Protein 2OUA (pdb70)

B-factor: mean 15.58, std 11.42, range [4.16, 89.14]

CATH classification: 2.40.10.10 (+1 more: 2.40.10.10)

Radius of gyration: 21.93 Å; Cα contacts (8 Å, |Δi|>4): 1309; chains: 2; bounding box: 46×46×61 Å

Solvent-accessible surface area: 14070 Å² total; per-residue (Å²): 28,76,0,15,0,0,51,40,2,66,18,44,44,102,6,0,0,0,2,6,0,29,13,88,90,54,60,44,0,0,0,0,0,4,64,8,9,32,87,27,2,80,2,40,12,67,93,0,105,0,2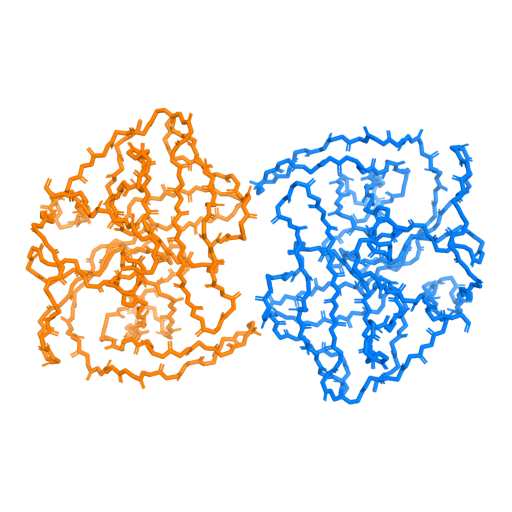6,1,68,102,22,60,14,8,25,54,0,4,0,0,0,71,9,72,48,84,23,74,21,24,41,52,0,11,70,75,106,58,34,50,116,14,64,4,68,17,23,77,78,9,96,91,49,27,148,2,20,0,0,0,27,57,27,5,21,80,70,17,51,1,68,24,53,128,53,92,18,94,36,94,56,6,63,0,87,61,0,0,78,0,49,1,9,17,51,123,7,0,20,0,0,0,0,2,14,65,58,44,0,2,0,0,2,4,18,49,71,54,51,22,100,112,33,27,36,1,29,0,12,23,1,41,64,4,21,108,82,30,98,18,57,26,112,99,30,76,0,15,0,0,50,37,1,61,18,54,44,99,7,0,0,0,3,6,0,33,17,90,91,54,68,42,0,0,0,0,0,4,62,10,10,31,84,28,3,56,0,38,11,76,100,1,98,2,25,1,54,121,24,55,14,10,32,69,0,5,0,0,0,62,11,76,48,85,25,74,19,23,41,52,0,12,82,76,162,79,36,43,102,11,64,3,68,17,25,77,76,11,98,103,49,28,125,1,14,0,0,0,26,55,30,6,44,86,59,18,53,1,75,25,48,134,49,85,15,99,39,101,47,9,50,0,94,75,0,0,82,0,50,3,10,19,53,122,9,0,21,0,0,0,0,4,12,67,56,43,1,2,0,0,3,4,18,45,73,52,52,27,92,124,36,24,24,1,28,0,13,25,2,53,68,5,20,118,82,49,102,17,56,26,106,96

Nearest PDB structures (foldseek):
  2oua-assembly2_B  TM=1.004E+00  e=1.166E-34  Nocardiopsis alba
  2pfe-assembly1_A  TM=9.740E-01  e=6.871E-24  Thermobifida fusca YX
  2ea3-assembly1_A  TM=9.661E-01  e=7.233E-24  Cellulomonas bogoriensis
  5mrs-assembly2_B  TM=9.521E-01  e=5.487E-20  Lysobacter sp. XL1
  1hpg-assembly1_A  TM=9.092E-01  e=6.010E-15  Streptomyces griseus

Sequence (376 aa):
ADIIGGLAYTMGGRCSVGFAATNASGQPGFVTAGHCGSVGTQVSIGNGRGVFERSVFPGNDAAFVRGTSNFTLTNLVSRYNSGGYATVSGSSTAPIGSQVCRSGSTTGWYCGTIQARNQTVSYPQGTVHSLTRTSVCAEPGDSGGSFISGTQAQGVTSGGSGNCRTGGTTFYQEVNPMLNSWNLRLRTADIIGGLAYTMGGRCSVGFAATNASGQPGFVTAGHCGSVGTQVSIGNGRGVFERSVFPGNDAAFVRGTSNFTLTNLVSRYNSGGYATVSGSSTAPIGSQVCRSGSTTGWYCGTIQARNQTVSYPQGTVHSLTRTSVCAEPGDSGGSFISGTQAQGVTSGGSGNCRTGGTTFYQEVNPMLNSWNLRLRT

Organism: NCBI:txid216392

InterPro domains:
  IPR001254 Serine proteases, trypsin domain [PF00089] (225-377)
  IPR001316 Peptidase S1A, streptogrisin [PIRSF001134] (20-383)
  IPR001316 Peptidase S1A, streptogrisin [PR00861] (225-239)
  IPR001316 Peptidase S1A, streptogrisin [PR00861] (284-304)
  IPR001316 Peptidase S1A, streptogrisin [PR00861] (305-322)
  IPR001316 Peptidase S1A, streptogrisin [PR00861] (324-347)
  IPR001316 Peptidase S1A, streptogrisin [PR00861] (348-362)
  IPR004236 Peptidase S1A, alpha-lytic prodomain [PF02983] (125-181)
  IPR009003 Peptidase S1, PA clan [SSF50494] (204-376)
  IPR035070 Streptogrisin prodomain [G3DSA:3.30.300.50] (42-123)
  IPR035070 Streptogrisin prodomain [G3DSA:3.30.300.50] (124-191)

Secondary structure (DSSP, 8-state):
-EEEET-EEESSSEEE--EEEE-TT--EEEEE-GGG--TT-EEEETTEEEEEEEEE-SBS-EEEEEEEES-EEEEEEE-GGG-SEEE--B-PPPPTT-EEEEEETTTEEEEEEEEEEEEEEEETTEEEEEEEEES----TT-TT-EEEETTEEEEEEEEEEEETTTEEEEEEEESHHHHHHTT-EE--/-EEEET-EEESSSEEE--EEEE-TT--EEEEE-GGG--TT-EEEETTEEEEEEEEE-SBS-EEEEEEEES-EEEEEEE-GGG-SEEE--B-PPPPTT-EEEEEETTTEEEEEEEEEEEEEEEETTEEEEEEEEES----TT-TT-EEEETTEEEEEEEEEEEETTTEEEEEEEEHHHHHHHTT-EE--

Foldseek 3Di:
DEQAFAAWKDQPFIETFAFWWAFPVRFTWGKFWQVRDDFQTWMGDPPWIWTWPDHDPDQATMTITTTPDDYHYAQWHFQPVVDDTAGAPEAPADDFQAKKWWHHHPPGIWIWTFHAFQDWDADPVGIHTGKTKTQFFDDGNRGRGWIGGRNHTFFYWDAWDDHPVVTTMTIGGGDVVVCVVRVMGTDD/DEQAFAAWKDQPFIETFAFWWAFPVRFTWGKFWQVRDDFQGWIGGPPWIWTWNDHDDDQATITIITTPDDYHYAQWHFQPPVDDTAGADEADADDFPAKKWWHHPPPGIDIWTFHAFQDWDADPVGIHTGKTKTQFFDDPNRGRGWIDGRNHTFFYWDAWDDHPVVTTMTIGGGDVVVCVVRVMGTHD

Structure (mmCIF, N/CA/C/O backbone):
data_2OUA
#
_entry.id   2OUA
#
_cell.length_a   61.605
_cell.length_b   61.605
_cell.length_c   184.479
_cell.angle_alpha   90.00
_cell.angle_beta   90.00
_cell.angle_gamma   120.00
#
_symmetry.space_group_name_H-M   'P 32 2 1'
#
loop_
_entity.id
_entity.type
_entity.pdbx_description
1 polymer 'Serine protease'
2 non-polymer 'SULFATE ION'
3 non-polymer '4-(2-AMINOETHYL)BENZENESULFONYL FLUORIDE'
4 non-polymer '1,4-DIETHYLENE DIOXIDE'
5 non-polymer GLYCEROL
6 water water
#
loop_
_atom_site.group_PDB
_atom_site.id
_atom_site.type_symbol
_atom_site.label_atom_id
_atom_site.label_alt_id
_atom_site.label_comp_id
_atom_site.label_asym_id
_atom_site.label_entity_id
_atom_site.label_seq_id
_atom_site.pdbx_PDB_ins_code
_atom_site.Cartn_x
_atom_site.Cartn_y
_atom_site.Cartn_z
_atom_site.occupancy
_atom_site.B_iso_or_equiv
_atom_site.auth_seq_id
_atom_site.auth_comp_id
_atom_site.auth_asym_id
_atom_site.auth_atom_id
_atom_site.pdbx_PDB_model_num
ATOM 1 N N . ALA A 1 1 A 78.591 61.641 -90.483 1.00 12.12 15 ALA A N 1
ATOM 2 C CA . ALA A 1 1 A 77.983 62.997 -90.328 1.00 14.20 15 ALA A CA 1
ATOM 3 C C . ALA A 1 1 A 77.191 63.049 -89.030 1.00 12.95 15 ALA A C 1
ATOM 4 O O . ALA A 1 1 A 76.414 62.142 -88.736 1.00 14.89 15 ALA A O 1
ATOM 6 N N . ASP A 1 2 B 77.392 64.103 -88.245 1.00 13.36 15 ASP A N 1
ATOM 7 C CA . ASP A 1 2 B 76.667 64.229 -86.987 1.00 13.47 15 ASP A CA 1
ATOM 8 C C . ASP A 1 2 B 75.234 64.670 -87.251 1.00 12.12 15 ASP A C 1
ATOM 9 O O . ASP A 1 2 B 75.000 65.707 -87.870 1.00 10.93 15 ASP A O 1
ATOM 14 N N . ILE A 1 3 ? 74.278 63.875 -86.783 1.00 11.30 16 ILE A N 1
ATOM 15 C CA . ILE A 1 3 ? 72.869 64.197 -86.966 1.00 9.50 16 ILE A CA 1
ATOM 16 C C . ILE A 1 3 ? 72.469 65.169 -85.861 1.00 9.79 16 ILE A C 1
ATOM 17 O O . ILE A 1 3 ? 72.279 64.783 -84.704 1.00 9.90 16 ILE A O 1
ATOM 22 N N . ILE A 1 4 ? 72.362 66.437 -86.244 1.00 9.24 17 ILE A N 1
ATOM 23 C CA . ILE A 1 4 ? 72.026 67.523 -85.333 1.00 8.59 17 ILE A CA 1
ATOM 24 C C . ILE A 1 4 ? 70.771 68.230 -85.825 1.00 8.88 17 ILE A C 1
ATOM 25 O O . ILE A 1 4 ? 70.635 68.498 -87.018 1.00 7.74 17 ILE A O 1
ATOM 30 N N . GLY A 1 5 ? 69.862 68.535 -84.904 1.00 9.03 18 GLY A N 1
ATOM 31 C CA . GLY A 1 5 ? 68.630 69.209 -85.283 1.00 8.88 18 GLY A CA 1
ATOM 32 C C . GLY A 1 5 ? 68.856 70.529 -85.995 1.00 8.67 18 GLY A C 1
ATOM 33 O O . GLY A 1 5 ? 69.729 71.307 -85.618 1.00 9.48 18 GLY A O 1
ATOM 34 N N . GLY A 1 6 ? 68.070 70.774 -87.040 1.00 9.38 19 GLY A N 1
ATOM 35 C CA . GLY A 1 6 ? 68.172 72.013 -87.785 1.00 7.63 19 GLY A CA 1
ATOM 36 C C . GLY A 1 6 ? 69.139 72.025 -88.956 1.00 8.60 19 GLY A C 1
ATOM 37 O O . GLY A 1 6 ? 69.091 72.938 -89.782 1.00 7.74 19 GLY A O 1
ATOM 38 N N . LEU A 1 7 ? 70.018 71.031 -89.038 1.00 9.03 33 LEU A N 1
ATOM 39 C CA . LEU A 1 7 ? 70.987 70.990 -90.126 1.00 10.11 33 LEU A CA 1
ATOM 40 C C . LEU A 1 7 ? 70.346 70.613 -91.453 1.00 10.12 33 LEU A C 1
ATOM 41 O O . LEU A 1 7 ? 69.364 69.874 -91.502 1.00 10.65 33 LEU A O 1
ATOM 46 N N . ALA A 1 8 ? 70.919 71.126 -92.532 1.00 9.76 34 ALA A N 1
ATOM 47 C CA . ALA A 1 8 ? 70.408 70.859 -93.864 1.00 9.31 34 ALA A CA 1
ATOM 48 C C . ALA A 1 8 ? 70.738 69.461 -94.362 1.00 9.88 34 ALA A C 1
ATOM 49 O O . ALA A 1 8 ? 71.761 68.878 -93.996 1.00 9.62 34 ALA A O 1
ATOM 51 N N . TYR A 1 9 ? 69.844 68.925 -95.186 1.00 8.18 35 TYR A N 1
ATOM 52 C CA . TYR A 1 9 ? 70.043 67.632 -95.825 1.00 9.93 35 TYR A CA 1
ATOM 53 C C . TYR A 1 9 ? 69.377 67.793 -97.183 1.00 9.23 35 TYR A C 1
ATOM 54 O O . TYR A 1 9 ? 68.480 68.621 -97.342 1.00 8.44 35 TYR A O 1
ATOM 63 N N . THR A 1 10 ? 69.828 67.037 -98.176 1.00 9.93 36 THR A N 1
ATOM 64 C CA . THR A 1 10 ? 69.263 67.174 -99.508 1.00 11.91 36 THR A CA 1
ATOM 65 C C . THR A 1 10 ? 68.667 65.882 -100.036 1.00 12.49 36 THR A C 1
ATOM 66 O O . THR A 1 10 ? 69.117 64.790 -99.694 1.00 11.37 36 THR A O 1
ATOM 70 N N . MET A 1 11 ? 67.652 66.028 -100.881 1.00 13.04 37 MET A N 1
ATOM 71 C CA . MET A 1 11 ? 66.955 64.894 -101.473 1.00 16.15 37 MET A CA 1
ATOM 72 C C . MET A 1 11 ? 66.260 65.353 -102.747 1.00 17.61 37 MET A C 1
ATOM 73 O O . MET A 1 11 ? 65.151 64.913 -103.051 1.00 19.98 37 MET A O 1
ATOM 78 N N . GLY A 1 12 ? 66.924 66.224 -103.498 1.00 18.04 38 GLY A N 1
ATOM 79 C CA . GLY A 1 12 ? 66.317 66.768 -104.698 1.00 19.78 38 GLY A CA 1
ATOM 80 C C . GLY A 1 12 ? 65.604 68.009 -104.193 1.00 20.45 38 GLY A C 1
ATOM 81 O O . GLY A 1 12 ? 64.431 68.258 -104.485 1.00 23.02 38 GLY A O 1
ATOM 82 N N . GLY A 1 13 ? 66.347 68.780 -103.407 1.00 17.96 39 GLY A N 1
ATOM 83 C CA . GLY A 1 13 ? 65.837 69.990 -102.793 1.00 15.90 39 GLY A CA 1
ATOM 84 C C . GLY A 1 13 ? 66.477 70.025 -101.419 1.00 15.19 39 GLY A C 1
ATOM 85 O O . GLY A 1 13 ? 67.360 69.212 -101.135 1.00 16.15 39 GLY A O 1
ATOM 86 N N . ARG A 1 14 ? 66.049 70.935 -100.555 1.00 13.62 41 ARG A N 1
ATOM 87 C CA . ARG A 1 14 ? 66.636 71.009 -99.226 1.00 12.09 41 ARG A CA 1
ATOM 88 C C . ARG A 1 14 ? 65.608 71.113 -98.108 1.00 11.18 41 ARG A C 1
ATOM 89 O O . ARG A 1 14 ? 64.582 71.781 -98.237 1.00 10.00 41 ARG A O 1
ATOM 97 N N . CYS A 1 15 ? 65.891 70.420 -97.011 1.00 10.93 42 CYS A N 1
ATOM 98 C CA . CYS A 1 15 ? 65.042 70.439 -95.827 1.00 10.40 42 CYS A CA 1
ATOM 99 C C . CYS A 1 15 ? 65.981 70.427 -94.628 1.00 10.13 42 CYS A C 1
ATOM 100 O O . CYS A 1 15 ? 67.201 70.425 -94.799 1.00 9.15 42 CYS A O 1
ATOM 103 N N . SER A 1 16 ? 65.420 70.424 -93.423 1.00 8.78 43 SER A N 1
ATOM 104 C CA . SER A 1 16 ? 66.230 70.436 -92.214 1.00 8.35 43 SER A CA 1
ATOM 105 C C . SER A 1 16 ? 65.931 69.264 -91.286 1.00 7.14 43 SER A C 1
ATOM 106 O O . SER A 1 16 ? 64.794 68.799 -91.199 1.00 6.80 43 SER A O 1
ATOM 109 N N . VAL A 1 17 ? 66.963 68.810 -90.583 1.00 6.23 44 VAL A N 1
ATOM 110 C CA . VAL A 1 17 ? 66.840 67.704 -89.638 1.00 7.04 44 VAL A CA 1
ATOM 111 C C . VAL A 1 17 ? 65.949 68.106 -88.470 1.00 6.66 44 VAL A C 1
ATOM 112 O O . VAL A 1 17 ? 66.047 69.222 -87.957 1.00 7.64 44 VAL A O 1
ATOM 116 N N . GLY A 1 18 A 65.072 67.195 -88.061 1.00 5.53 44 GLY A N 1
ATOM 117 C CA . GLY A 1 18 A 64.201 67.464 -86.934 1.00 5.99 44 GLY A CA 1
ATOM 118 C C . GLY A 1 18 A 64.933 67.076 -85.662 1.00 7.05 44 GLY A C 1
ATOM 119 O O . GLY A 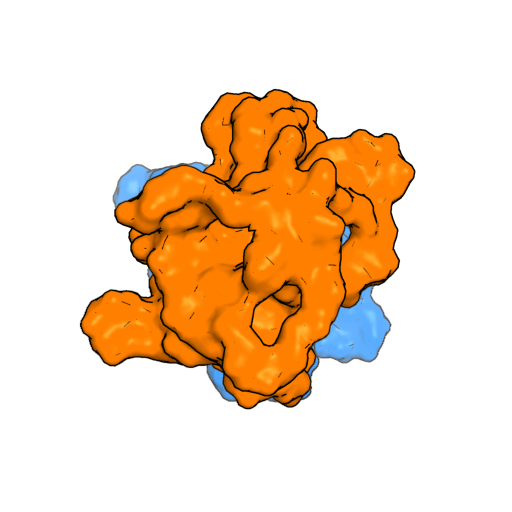1 18 A 65.489 67.926 -84.973 1.00 6.95 44 GLY A O 1
ATOM 120 N N . PHE A 1 19 ? 64.946 65.783 -85.356 1.00 5.79 45 PHE A N 1
ATOM 121 C CA . PHE A 1 19 ? 65.635 65.290 -84.168 1.00 6.98 45 PHE A CA 1
ATOM 122 C C . PHE A 1 19 ? 66.249 63.930 -84.433 1.00 7.27 45 PHE A C 1
ATOM 123 O O . PHE A 1 19 ? 65.635 63.078 -85.080 1.00 7.36 45 PHE A O 1
ATOM 131 N N . ALA A 1 20 ? 67.466 63.730 -83.939 1.00 7.25 46 ALA A N 1
ATOM 132 C CA . ALA A 1 20 ? 68.134 62.447 -84.097 1.00 8.50 46 ALA A CA 1
ATOM 133 C C . ALA A 1 20 ? 67.302 61.433 -83.318 1.00 7.81 46 ALA A C 1
ATOM 134 O O . ALA A 1 20 ? 66.832 61.722 -82.213 1.00 8.07 46 ALA A O 1
ATOM 136 N N . ALA A 1 21 ? 67.118 60.251 -83.896 1.00 7.30 47 ALA A N 1
ATOM 137 C CA . ALA A 1 21 ? 66.345 59.193 -83.253 1.00 9.45 47 ALA A CA 1
ATOM 138 C C . ALA A 1 21 ? 66.742 57.828 -83.815 1.00 10.13 47 ALA A C 1
ATOM 139 O O . ALA A 1 21 ? 67.352 57.739 -84.876 1.00 9.45 47 ALA A O 1
ATOM 141 N N . THR A 1 22 ? 66.394 56.768 -83.090 1.00 11.31 48 THR A N 1
ATOM 142 C CA . THR A 1 22 ? 66.692 55.411 -83.525 1.00 12.36 48 THR A CA 1
ATOM 143 C C . THR A 1 22 ? 65.364 54.680 -83.709 1.00 13.24 48 THR A C 1
ATOM 144 O O . THR A 1 22 ? 64.400 54.966 -82.999 1.00 13.79 48 THR A O 1
ATOM 148 N N . ASN A 1 23 A 65.293 53.757 -84.664 1.00 13.59 48 ASN A N 1
ATOM 149 C CA . ASN A 1 23 A 64.047 53.023 -84.868 1.00 14.63 48 ASN A CA 1
ATOM 150 C C . ASN A 1 23 A 64.019 51.767 -84.004 1.00 16.47 48 ASN A C 1
ATOM 151 O O . ASN A 1 23 A 64.949 51.516 -83.234 1.00 16.40 48 ASN A O 1
ATOM 156 N N . ALA A 1 24 B 62.951 50.986 -84.132 1.00 17.96 48 ALA A N 1
ATOM 157 C CA . ALA A 1 24 B 62.778 49.767 -83.348 1.00 20.19 48 ALA A CA 1
ATOM 158 C C . ALA A 1 24 B 63.931 48.771 -83.472 1.00 21.51 48 ALA A C 1
ATOM 159 O O . ALA A 1 24 B 64.172 47.985 -82.556 1.00 23.18 48 ALA A O 1
ATOM 161 N N . SER A 1 25 C 64.638 48.798 -84.597 1.00 21.19 48 SER A N 1
ATOM 162 C CA . SER A 1 25 C 65.764 47.891 -84.806 1.00 21.57 48 SER A CA 1
ATOM 163 C C . SER A 1 25 C 67.073 48.476 -84.282 1.00 20.82 48 SER A C 1
ATOM 164 O O . SER A 1 25 C 68.135 47.868 -84.423 1.00 20.42 48 SER A O 1
ATOM 167 N N . GLY A 1 26 D 66.993 49.660 -83.681 1.00 20.19 48 GLY A N 1
ATOM 168 C CA . GLY A 1 26 D 68.185 50.296 -83.147 1.00 18.97 48 GLY A CA 1
ATOM 169 C C . GLY A 1 26 D 69.012 50.987 -84.214 1.00 17.84 48 GLY A C 1
ATOM 170 O O . GLY A 1 26 D 70.182 51.308 -84.002 1.00 18.50 48 GLY A O 1
ATOM 171 N N . GLN A 1 27 ? 68.405 51.223 -85.370 1.00 16.01 49 GLN A N 1
ATOM 172 C CA . GLN A 1 27 ? 69.102 51.874 -86.470 1.00 14.25 49 GLN A CA 1
ATOM 173 C C . GLN A 1 27 ? 68.963 53.391 -86.339 1.00 12.56 49 GLN A C 1
ATOM 174 O O . GLN A 1 27 ? 67.876 53.903 -86.064 1.00 10.76 49 GLN A O 1
ATOM 180 N N . PRO A 1 28 ? 70.071 54.123 -86.534 1.00 11.74 50 PRO A N 1
ATOM 181 C CA . PRO A 1 28 ? 70.109 55.585 -86.437 1.00 11.16 50 PRO A CA 1
ATOM 182 C C . PRO A 1 28 ? 69.424 56.310 -87.586 1.00 10.12 50 PRO A C 1
ATOM 183 O O . PRO A 1 28 ? 69.422 55.842 -88.722 1.00 9.83 50 PRO A O 1
ATOM 187 N N . GLY A 1 29 ? 68.847 57.467 -87.275 1.00 8.83 51 GLY A N 1
ATOM 188 C CA . GLY A 1 29 ? 68.169 58.260 -88.283 1.00 7.45 51 GLY A CA 1
ATOM 189 C C . GLY A 1 29 ? 67.676 59.539 -87.645 1.00 7.93 51 GLY A C 1
ATOM 190 O O . GLY A 1 29 ? 68.235 59.991 -86.643 1.00 7.61 51 GLY A O 1
ATOM 191 N N . PHE A 1 30 ? 66.635 60.138 -88.213 1.00 6.71 52 PHE A N 1
ATOM 192 C CA . PHE A 1 30 ? 66.081 61.358 -87.636 1.00 6.54 52 PHE A CA 1
ATOM 193 C C . PHE A 1 30 ? 64.672 61.616 -88.134 1.00 7.20 52 PHE A C 1
ATOM 194 O O . PHE A 1 30 ? 64.320 61.230 -89.248 1.00 8.03 52 PHE A O 1
ATOM 202 N N . VAL A 1 31 ? 63.855 62.240 -87.290 1.00 8.26 53 VAL A N 1
ATOM 203 C CA . VAL A 1 31 ? 62.496 62.572 -87.687 1.00 6.78 53 VAL A CA 1
ATOM 204 C C . VAL A 1 31 ? 62.559 63.916 -88.392 1.00 7.52 53 VAL A C 1
ATOM 205 O O . VAL A 1 31 ? 63.436 64.734 -88.112 1.00 6.69 53 VAL A O 1
ATOM 209 N N . THR A 1 32 ? 61.635 64.130 -89.318 1.00 6.96 54 THR A N 1
ATOM 210 C CA . THR A 1 32 ? 61.586 65.361 -90.095 1.00 7.47 54 THR A CA 1
ATOM 211 C C . THR A 1 32 ? 60.175 65.466 -90.662 1.00 7.25 54 THR A C 1
ATOM 212 O O . THR A 1 32 ? 59.296 64.711 -90.260 1.00 7.14 54 THR A O 1
ATOM 216 N N . ALA A 1 33 ? 59.951 66.398 -91.585 1.00 7.41 55 ALA A N 1
ATOM 217 C CA . ALA A 1 33 ? 58.625 66.562 -92.180 1.00 8.15 55 ALA A CA 1
ATOM 218 C C . ALA A 1 33 ? 58.418 65.599 -93.342 1.00 8.19 55 ALA A C 1
ATOM 219 O O . ALA A 1 33 ? 59.329 65.362 -94.140 1.00 7.62 55 ALA A O 1
ATOM 221 N N . GLY A 1 34 ? 57.210 65.055 -93.445 1.00 6.99 56 GLY A N 1
ATOM 222 C CA . GLY A 1 34 ? 56.904 64.127 -94.518 1.00 6.55 56 GLY A CA 1
ATOM 223 C C . GLY A 1 34 ? 56.864 64.758 -95.901 1.00 7.65 56 GLY A C 1
ATOM 224 O O . GLY A 1 34 ? 57.057 64.068 -96.905 1.00 6.82 56 GLY A O 1
ATOM 225 N N . HIS A 1 35 ? 56.615 66.061 -95.985 1.00 6.35 57 HIS A N 1
ATOM 226 C CA . HIS A 1 35 ? 56.562 66.683 -97.303 1.00 8.76 57 HIS A CA 1
ATOM 227 C C . HIS A 1 35 ? 57.959 66.824 -97.899 1.00 8.49 57 HIS A C 1
ATOM 228 O O . HIS A 1 35 ? 58.112 67.162 -99.070 1.00 8.59 57 HIS A O 1
ATOM 235 N N . CYS A 1 36 ? 58.978 66.550 -97.089 1.00 7.92 58 CYS A N 1
ATOM 236 C CA . CYS A 1 36 ? 60.359 66.636 -97.553 1.00 8.66 58 CYS A CA 1
ATOM 237 C C . CYS A 1 36 ? 60.745 65.435 -98.413 1.00 9.34 58 CYS A C 1
ATOM 238 O O . CYS A 1 36 ? 61.717 65.487 -99.170 1.00 8.82 58 CYS A O 1
ATOM 241 N N . GLY A 1 37 ? 59.986 64.352 -98.301 1.00 8.27 59 GLY A N 1
ATOM 242 C CA . GLY A 1 37 ? 60.312 63.182 -99.093 1.00 7.57 59 GLY A CA 1
ATOM 243 C C . GLY A 1 37 ? 59.334 62.034 -98.978 1.00 8.58 59 GLY A C 1
ATOM 244 O O . GLY A 1 37 ? 58.808 61.749 -97.900 1.00 8.78 59 GLY A O 1
ATOM 245 N N . SER A 1 38 A 59.087 61.380 -100.109 1.00 7.25 59 SER A N 1
ATOM 246 C CA . SER A 1 38 A 58.191 60.233 -100.171 1.00 7.44 59 SER A CA 1
ATOM 247 C C . SER A 1 38 A 58.969 59.011 -99.695 1.00 8.18 59 SER A C 1
ATOM 248 O O . SER A 1 38 A 60.198 59.004 -99.720 1.00 5.75 59 SER A O 1
ATOM 251 N N . VAL A 1 39 B 58.260 57.976 -99.258 1.00 8.78 59 VAL A N 1
ATOM 252 C CA . VAL A 1 39 B 58.935 56.770 -98.797 1.00 8.91 59 VAL A CA 1
ATOM 253 C C . VAL A 1 39 B 59.880 56.293 -99.894 1.00 8.65 59 VAL A C 1
ATOM 254 O O . VAL A 1 39 B 59.509 56.255 -101.069 1.00 7.64 59 VAL A O 1
ATOM 258 N N . GLY A 1 40 ? 61.100 55.939 -99.496 1.00 7.55 60 GLY A N 1
ATOM 259 C CA . GLY A 1 40 ? 62.094 55.466 -100.444 1.00 7.59 60 GLY A CA 1
ATOM 260 C C . GLY A 1 40 ? 63.030 56.553 -100.942 1.00 8.41 60 GLY A C 1
ATOM 261 O O . GLY A 1 40 ? 64.041 56.268 -101.584 1.00 6.81 60 GLY A O 1
ATOM 262 N N . THR A 1 41 ? 62.704 57.807 -100.650 1.00 7.88 61 THR A N 1
ATOM 263 C CA . THR A 1 41 ? 63.537 58.914 -101.095 1.00 8.59 61 THR A CA 1
ATOM 264 C C . THR A 1 41 ? 64.886 58.933 -100.399 1.00 7.97 61 THR A C 1
ATOM 265 O O . THR A 1 41 ? 64.973 58.801 -99.176 1.00 6.95 61 THR A O 1
ATOM 269 N N . GLN A 1 42 ? 65.933 59.100 -101.200 1.00 8.64 62 GLN A N 1
ATOM 270 C CA . GLN A 1 42 ? 67.310 59.127 -100.720 1.00 10.06 62 GLN A CA 1
ATOM 271 C C . GLN A 1 42 ? 67.705 60.486 -100.161 1.00 11.27 62 GLN A C 1
ATOM 272 O O . GLN A 1 42 ? 67.337 61.533 -100.701 1.00 10.33 62 GLN A O 1
ATOM 278 N N . VAL A 1 43 ? 68.483 60.455 -99.086 1.00 10.96 64 VAL A N 1
ATOM 279 C CA . VAL A 1 43 ? 68.933 61.663 -98.413 1.00 11.39 64 VAL A CA 1
ATOM 280 C C . VAL A 1 43 ? 70.450 61.737 -98.295 1.00 11.62 64 VAL A C 1
ATOM 281 O O . VAL A 1 43 ? 71.120 60.718 -98.131 1.00 10.17 64 VAL A O 1
ATOM 285 N N . SER A 1 44 ? 70.973 62.955 -98.373 1.00 12.36 65 SER A N 1
ATOM 286 C CA . SER A 1 44 ? 72.401 63.210 -98.223 1.00 12.37 65 SER A CA 1
ATOM 287 C C . SER A 1 44 ? 72.595 64.331 -97.213 1.00 11.76 65 SER A C 1
ATOM 288 O O . SER A 1 44 ? 71.941 65.375 -97.293 1.00 11.51 65 SER A O 1
ATOM 291 N N . ILE A 1 45 ? 73.474 64.099 -96.245 1.00 11.54 66 ILE A N 1
ATOM 292 C CA . ILE A 1 45 ? 73.799 65.101 -95.239 1.00 12.36 66 ILE A CA 1
ATOM 293 C C . ILE A 1 45 ? 75.275 64.911 -94.915 1.00 12.31 66 ILE A C 1
ATOM 294 O O . ILE A 1 45 ? 75.665 63.941 -94.264 1.00 11.49 66 ILE A O 1
ATOM 299 N N . GLY A 1 46 ? 76.098 65.838 -95.391 1.00 12.69 67 GLY A N 1
ATOM 300 C CA . GLY A 1 46 ? 77.525 65.715 -95.172 1.00 14.14 67 GLY A CA 1
ATOM 301 C C . GLY A 1 46 ? 77.941 64.439 -95.877 1.00 15.42 67 GLY A C 1
ATOM 302 O O . GLY A 1 46 ? 77.514 64.188 -97.006 1.00 15.90 67 GLY A O 1
ATOM 303 N N . ASN A 1 47 ? 78.752 63.620 -95.220 1.00 15.28 83 ASN A N 1
ATOM 304 C CA . ASN A 1 47 ? 79.198 62.363 -95.808 1.00 15.95 83 ASN A CA 1
ATOM 305 C C . ASN A 1 47 ? 78.197 61.273 -95.437 1.00 15.66 83 ASN A C 1
ATOM 306 O O . ASN A 1 47 ? 78.447 60.084 -95.637 1.00 15.94 83 ASN A O 1
ATOM 311 N N . GLY A 1 48 ? 77.061 61.689 -94.887 1.00 14.21 84 GLY A N 1
ATOM 312 C CA . GLY A 1 48 ? 76.041 60.735 -94.488 1.00 13.89 84 GLY A CA 1
ATOM 313 C C . GLY A 1 48 ? 74.999 60.488 -95.561 1.00 12.84 84 GLY A C 1
ATOM 314 O O . GLY A 1 48 ? 74.714 61.364 -96.375 1.00 13.31 84 GLY A O 1
ATOM 315 N N . ARG A 1 49 ? 74.431 59.286 -95.561 1.00 13.02 85 ARG A N 1
ATOM 316 C CA . ARG A 1 49 ? 73.406 58.911 -96.530 1.00 13.19 85 ARG A CA 1
ATOM 317 C C . ARG A 1 49 ? 72.256 58.220 -95.807 1.00 11.87 85 ARG A C 1
ATOM 318 O O . ARG A 1 49 ? 72.470 57.446 -94.874 1.00 12.00 85 ARG A O 1
ATOM 326 N N . GLY A 1 50 ? 71.035 58.497 -96.243 1.00 10.83 86 GLY A N 1
ATOM 327 C CA . GLY A 1 50 ? 69.884 57.888 -95.608 1.00 10.16 86 GLY A CA 1
ATOM 328 C C . GLY A 1 50 ? 68.727 57.737 -96.565 1.00 8.51 86 GLY A C 1
ATOM 329 O O . GLY A 1 50 ? 68.828 58.104 -97.737 1.00 8.96 86 GLY A O 1
ATOM 330 N N . VAL A 1 51 ? 67.620 57.207 -96.060 1.00 9.49 87 VAL A N 1
ATOM 331 C CA . VAL A 1 51 ? 66.432 57.000 -96.874 1.00 9.44 87 VAL A CA 1
ATOM 332 C C . VAL A 1 51 ? 65.179 57.200 -96.035 1.00 8.20 87 VAL A C 1
ATOM 333 O O . VAL A 1 51 ? 65.152 56.847 -94.855 1.00 9.04 87 VAL A O 1
ATOM 337 N N . PHE A 1 52 ? 64.146 57.781 -96.637 1.00 7.24 88 PHE A N 1
ATOM 338 C CA . PHE A 1 52 ? 62.889 57.983 -95.928 1.00 8.29 88 PHE A CA 1
ATOM 339 C C . PHE A 1 52 ? 62.269 56.606 -95.704 1.00 9.71 88 PHE A C 1
ATOM 340 O O . PHE A 1 52 ? 61.799 55.963 -96.649 1.00 8.88 88 PHE A O 1
ATOM 348 N N . GLU A 1 53 A 62.293 56.152 -94.455 1.00 10.01 88 GLU A N 1
ATOM 349 C CA . GLU A 1 53 A 61.737 54.849 -94.090 1.00 11.04 88 GLU A CA 1
ATOM 350 C C . GLU A 1 53 A 60.237 54.964 -93.871 1.00 10.98 88 GLU A C 1
ATOM 351 O O . GLU A 1 53 A 59.471 54.074 -94.238 1.00 10.05 88 GLU A O 1
ATOM 357 N N . ARG A 1 54 ? 59.827 56.074 -93.268 1.00 10.23 89 ARG A N 1
ATOM 358 C CA . ARG A 1 54 ? 58.425 56.340 -92.998 1.00 10.83 89 ARG A CA 1
ATOM 359 C C . ARG A 1 54 ? 58.128 57.757 -93.470 1.00 9.73 89 ARG A C 1
ATOM 360 O O . ARG A 1 54 ? 58.977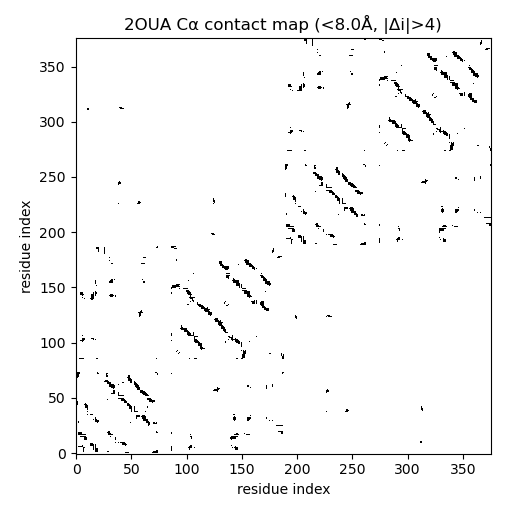 58.644 -93.350 1.00 8.68 89 ARG A O 1
ATOM 368 N N . SER A 1 55 ? 56.936 57.969 -94.017 1.00 6.98 90 SER A N 1
ATOM 369 C CA . SER A 1 55 ? 56.555 59.302 -94.467 1.00 6.92 90 SER A CA 1
ATOM 370 C C . SER A 1 55 ? 55.063 59.389 -94.699 1.00 7.84 90 SER A C 1
ATOM 371 O O . SER A 1 55 ? 54.484 58.538 -95.373 1.00 7.86 90 SER A O 1
ATOM 374 N N . VAL A 1 56 ? 54.448 60.415 -94.122 1.00 6.05 91 VAL A N 1
ATOM 375 C CA . VAL A 1 56 ? 53.017 60.647 -94.277 1.00 7.94 91 VAL A CA 1
ATOM 376 C C . VAL A 1 56 ? 52.775 62.138 -94.474 1.00 7.44 91 VAL A C 1
ATOM 377 O O . VAL A 1 56 ? 53.057 62.950 -93.587 1.00 8.42 91 VAL A O 1
ATOM 381 N N . PHE A 1 57 ? 52.268 62.480 -95.651 1.00 8.93 94 PHE A N 1
ATOM 382 C CA . PHE A 1 57 ? 51.950 63.855 -96.026 1.00 8.33 94 PHE A CA 1
ATOM 383 C C . PHE A 1 57 ? 51.164 63.785 -97.333 1.00 9.30 94 PHE A C 1
ATOM 384 O O . PHE A 1 57 ? 51.582 63.098 -98.267 1.00 8.98 94 PHE A O 1
ATOM 392 N N . PRO A 1 58 ? 50.016 64.482 -97.425 1.00 10.00 95 PRO A N 1
ATOM 393 C CA . PRO A 1 58 ? 49.348 65.343 -96.439 1.00 11.00 95 PRO A CA 1
ATOM 394 C C . PRO A 1 58 ? 48.722 64.532 -95.305 1.00 9.44 95 PRO A C 1
ATOM 395 O O . PRO A 1 58 ? 49.154 63.416 -95.024 1.00 10.42 95 PRO A O 1
ATOM 399 N N . GLY A 1 59 ? 47.682 65.083 -94.683 1.00 9.80 100 GLY A N 1
ATOM 400 C CA . GLY A 1 59 ? 47.025 64.402 -93.573 1.00 9.68 100 GLY A CA 1
ATOM 401 C C . GLY A 1 59 ? 47.838 64.744 -92.346 1.00 9.30 100 GLY A C 1
ATOM 402 O O . GLY A 1 59 ? 47.397 65.480 -91.466 1.00 8.61 100 GLY A O 1
ATOM 403 N N . ASN A 1 60 ? 49.041 64.179 -92.293 1.00 9.42 101 ASN A N 1
ATOM 404 C CA . ASN A 1 60 ? 49.990 64.466 -91.230 1.00 9.09 101 ASN A CA 1
ATOM 405 C C . ASN A 1 60 ? 51.135 65.073 -92.032 1.00 8.81 101 ASN A C 1
ATOM 406 O O . ASN A 1 60 ? 50.992 65.306 -93.234 1.00 9.83 101 ASN A O 1
ATOM 411 N N . ASP A 1 61 ? 52.251 65.368 -91.383 1.00 7.83 102 ASP A N 1
ATOM 412 C CA . ASP A 1 61 ? 53.415 65.882 -92.100 1.00 8.73 102 ASP A CA 1
ATOM 413 C C . ASP A 1 61 ? 54.579 65.385 -91.273 1.00 7.95 102 ASP A C 1
ATOM 414 O O . ASP A 1 61 ? 55.272 66.154 -90.611 1.00 6.61 102 ASP A O 1
ATOM 419 N N . ALA A 1 62 ? 54.772 64.071 -91.316 1.00 9.02 103 ALA A N 1
ATOM 420 C CA . ALA A 1 62 ? 55.797 63.418 -90.520 1.00 7.44 103 ALA A CA 1
ATOM 421 C C . ALA A 1 62 ? 56.619 62.411 -91.304 1.00 7.51 103 ALA A C 1
ATOM 422 O O . ALA A 1 62 ? 56.149 61.811 -92.271 1.00 5.48 103 ALA A O 1
ATOM 424 N N . ALA A 1 63 ? 57.857 62.215 -90.873 1.00 6.77 104 ALA A N 1
ATOM 425 C CA . ALA A 1 63 ? 58.718 61.270 -91.554 1.00 6.90 104 ALA A CA 1
ATOM 426 C C . ALA A 1 63 ? 59.908 60.870 -90.697 1.00 7.28 104 ALA A C 1
ATOM 427 O O . ALA A 1 63 ? 60.291 61.581 -89.762 1.00 6.41 104 ALA A O 1
ATOM 429 N N . PHE A 1 64 ? 60.468 59.709 -91.012 1.00 5.99 105 PHE A N 1
ATOM 430 C CA . PHE A 1 64 ? 61.650 59.218 -90.317 1.00 7.98 105 PHE A CA 1
ATOM 431 C C . PHE A 1 64 ? 62.627 58.786 -91.391 1.00 8.99 105 PHE A C 1
ATOM 432 O O . PHE A 1 64 ? 62.298 57.962 -92.250 1.00 8.69 105 PHE A O 1
ATOM 440 N N . VAL A 1 65 ? 63.817 59.368 -91.353 1.00 8.65 106 VAL A N 1
ATOM 441 C CA . VAL A 1 65 ? 64.863 59.034 -92.304 1.00 8.78 106 VAL A CA 1
ATOM 442 C C . VAL A 1 65 ? 65.829 58.102 -91.588 1.00 10.61 106 VAL A C 1
ATOM 443 O O . VAL A 1 65 ? 66.344 58.439 -90.524 1.00 9.78 106 VAL A O 1
ATOM 447 N N . ARG A 1 66 ? 66.057 56.928 -92.169 1.00 11.15 107 ARG A N 1
ATOM 448 C CA . ARG A 1 66 ? 66.970 55.944 -91.594 1.00 13.04 107 ARG A CA 1
ATOM 449 C C . ARG A 1 66 ? 68.337 56.080 -92.258 1.00 11.29 107 ARG A C 1
ATOM 450 O O . ARG A 1 66 ? 68.439 56.116 -93.484 1.00 10.32 107 ARG A O 1
ATOM 458 N N . GLY A 1 67 ? 69.381 56.169 -91.445 1.00 11.28 108 GLY A N 1
ATOM 459 C CA . GLY A 1 67 ? 70.717 56.297 -91.997 1.00 11.79 108 GLY A CA 1
ATOM 460 C C . GLY A 1 67 ? 71.191 54.982 -92.583 1.00 13.21 108 GLY A C 1
ATOM 461 O O . GLY A 1 67 ? 70.989 53.927 -91.985 1.00 13.65 108 GLY A O 1
ATOM 462 N N . THR A 1 68 ? 71.805 55.038 -93.758 1.00 12.74 109 THR A N 1
ATOM 463 C CA . THR A 1 68 ? 72.322 53.837 -94.399 1.00 14.60 109 THR A CA 1
ATOM 464 C C . THR A 1 68 ? 73.847 53.861 -94.331 1.00 16.58 109 THR A C 1
ATOM 465 O O . THR A 1 68 ? 74.504 52.822 -94.432 1.00 16.68 109 THR A O 1
ATOM 469 N N . SER A 1 69 ? 74.409 55.056 -94.157 1.00 16.42 110 SER A N 1
ATOM 470 C CA . SER A 1 69 ? 75.854 55.189 -94.039 1.00 17.79 110 SER A CA 1
ATOM 471 C C . SER A 1 69 ? 76.278 56.503 -93.388 1.00 16.88 110 SER A C 1
ATOM 472 O O . SER A 1 69 ? 75.740 57.571 -93.689 1.00 15.03 110 SER A O 1
ATOM 475 N N . ASN A 1 70 ? 77.241 56.395 -92.479 1.00 15.59 111 ASN A N 1
ATOM 476 C CA . ASN A 1 70 ? 77.801 57.537 -91.769 1.00 14.99 111 ASN A CA 1
ATOM 477 C C . ASN A 1 70 ? 76.831 58.452 -91.029 1.00 14.24 111 ASN A C 1
ATOM 478 O O . ASN A 1 70 ? 76.865 59.671 -91.191 1.00 14.19 111 ASN A O 1
ATOM 483 N N . PHE A 1 71 ? 75.968 57.861 -90.212 1.00 13.79 112 PHE A N 1
ATOM 484 C CA . PHE A 1 71 ? 75.033 58.637 -89.409 1.00 13.17 112 PHE A CA 1
ATOM 485 C C .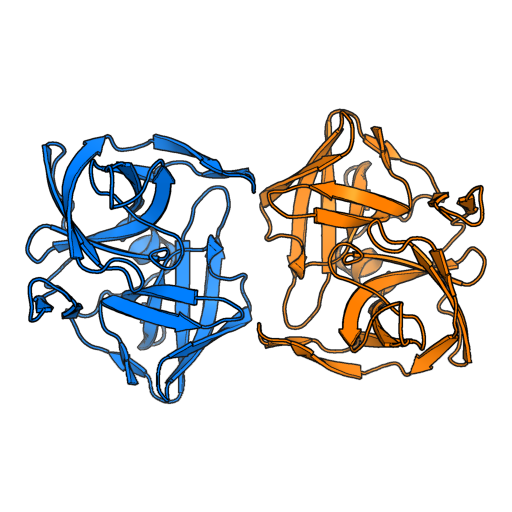 PHE A 1 71 ? 75.486 58.533 -87.956 1.00 14.06 112 PHE A C 1
ATOM 486 O O . PHE A 1 71 ? 75.473 57.448 -87.379 1.00 14.32 112 PHE A O 1
ATOM 494 N N . THR A 1 72 ? 75.910 59.653 -87.380 1.00 13.25 113 THR A N 1
ATOM 495 C CA . THR A 1 72 ? 76.331 59.675 -85.981 1.00 13.10 113 THR A CA 1
ATOM 496 C C . THR A 1 72 ? 75.315 60.536 -85.242 1.00 11.46 113 THR A C 1
ATOM 497 O O . THR A 1 72 ? 75.231 61.734 -85.480 1.00 11.60 113 THR A O 1
ATOM 501 N N . LEU A 1 73 ? 74.546 59.922 -84.349 1.00 11.55 114 LEU A N 1
ATOM 502 C CA . LEU A 1 73 ? 73.516 60.657 -83.625 1.00 11.22 114 LEU A CA 1
ATOM 503 C C . LEU A 1 73 ? 74.042 61.532 -82.498 1.00 11.79 114 LEU A C 1
ATOM 504 O O . LEU A 1 73 ? 75.086 61.251 -81.904 1.00 10.83 114 LEU A O 1
ATOM 509 N N . THR A 1 74 ? 73.306 62.603 -82.223 1.00 9.45 119 THR A N 1
ATOM 510 C CA . THR A 1 74 ? 73.636 63.532 -81.149 1.00 10.56 119 THR A CA 1
ATOM 511 C C . THR A 1 74 ? 72.311 63.921 -80.515 1.00 10.59 119 THR A C 1
ATOM 512 O O . THR A 1 74 ? 71.248 63.624 -81.068 1.00 10.02 119 THR A O 1
ATOM 516 N N . ASN A 1 75 ? 72.362 64.572 -79.358 1.00 8.14 120 ASN A N 1
ATOM 517 C CA . ASN A 1 75 ? 71.139 65.024 -78.708 1.00 9.41 120 ASN A CA 1
ATOM 518 C C . ASN A 1 75 ? 71.168 66.547 -78.788 1.00 9.45 120 ASN A C 1
ATOM 519 O O . ASN A 1 75 ? 70.736 67.245 -77.873 1.00 10.32 120 ASN A O 1
ATOM 524 N N . LEU A 1 76 A 71.676 67.049 -79.908 1.00 9.48 120 LEU A N 1
ATOM 525 C CA . LEU A 1 76 A 71.804 68.483 -80.122 1.00 9.44 120 LEU A CA 1
ATOM 526 C C . LEU A 1 76 A 70.914 69.074 -81.213 1.00 10.07 120 LEU A C 1
ATOM 527 O O . LEU A 1 76 A 70.472 68.381 -82.128 1.00 11.30 120 LEU A O 1
ATOM 532 N N . VAL A 1 77 B 70.687 70.379 -81.096 1.00 7.81 120 VAL A N 1
ATOM 533 C CA . VAL A 1 77 B 69.918 71.167 -82.051 1.00 7.64 120 VAL A CA 1
ATOM 534 C C . VAL A 1 77 B 70.715 72.457 -82.227 1.00 7.68 120 VAL A C 1
ATOM 535 O O . VAL A 1 77 B 71.013 73.139 -81.246 1.00 6.87 120 VAL A O 1
ATOM 539 N N . SER A 1 78 C 71.069 72.788 -83.467 1.00 7.06 120 SER A N 1
ATOM 540 C CA . SER A 1 78 C 71.840 74.001 -83.731 1.00 7.18 120 SER A CA 1
ATOM 541 C C . SER A 1 78 C 71.047 75.277 -83.493 1.00 7.93 120 SER A C 1
ATOM 542 O O . SER A 1 78 C 69.876 75.364 -83.862 1.00 7.85 120 SER A O 1
ATOM 545 N N . ARG A 1 79 D 71.694 76.268 -82.881 1.00 7.10 120 ARG A N 1
ATOM 546 C CA . ARG A 1 79 D 71.053 77.553 -82.621 1.00 8.32 120 ARG A CA 1
ATOM 547 C C . ARG A 1 79 D 71.580 78.605 -83.595 1.00 8.63 120 ARG A C 1
ATOM 548 O O . ARG A 1 79 D 71.337 79.801 -83.437 1.00 8.92 120 ARG A O 1
ATOM 556 N N . TYR A 1 80 E 72.304 78.137 -84.606 1.00 10.22 120 TYR A N 1
ATOM 557 C CA . TYR A 1 80 E 72.852 78.999 -85.651 1.00 11.60 120 TYR A CA 1
ATOM 558 C C . TYR A 1 80 E 73.292 80.396 -85.186 1.00 12.27 120 TYR A C 1
ATOM 559 O O . TYR A 1 80 E 74.243 80.530 -84.414 1.00 10.87 120 TYR A O 1
ATOM 568 N N . ASN A 1 81 F 72.594 81.421 -85.671 1.00 12.79 120 ASN A N 1
ATOM 569 C CA . ASN A 1 81 F 72.875 82.825 -85.352 1.00 14.19 120 ASN A CA 1
ATOM 570 C C . ASN A 1 81 F 73.007 83.136 -83.864 1.00 14.76 120 ASN A C 1
ATOM 571 O O . ASN A 1 81 F 73.752 84.037 -83.474 1.00 15.93 120 ASN A O 1
ATOM 576 N N . SER A 1 82 G 72.279 82.410 -83.025 1.00 12.89 120 SER A N 1
ATOM 577 C CA . SER A 1 82 G 72.360 82.650 -81.591 1.00 13.40 120 SER A CA 1
ATOM 578 C C . SER A 1 82 G 73.538 81.905 -80.976 1.00 13.07 120 SER A C 1
ATOM 579 O O . SER A 1 82 G 73.836 82.062 -79.791 1.00 14.90 120 SER A O 1
ATOM 582 N N . GLY A 1 83 H 74.199 81.095 -81.802 1.00 12.56 120 GLY A N 1
ATOM 583 C CA . GLY A 1 83 H 75.361 80.342 -81.367 1.00 10.68 120 GLY A CA 1
ATOM 584 C C . GLY A 1 83 H 75.139 79.082 -80.551 1.00 9.75 120 GLY A C 1
ATOM 585 O O . GLY A 1 83 H 74.151 78.941 -79.826 1.00 10.17 120 GLY A O 1
ATOM 586 N N . GLY A 1 84 I 76.079 78.155 -80.688 1.00 7.92 120 GLY A N 1
ATOM 587 C CA . GLY A 1 84 I 76.023 76.919 -79.935 1.00 8.20 120 GLY A CA 1
ATOM 588 C C . GLY A 1 84 I 74.879 75.994 -80.260 1.00 8.14 120 GLY A C 1
ATOM 589 O O . GLY A 1 84 I 74.354 76.002 -81.375 1.00 9.05 120 GLY A O 1
ATOM 590 N N . TYR A 1 85 J 74.492 75.192 -79.271 1.00 8.02 120 TYR A N 1
ATOM 591 C CA . TYR A 1 85 J 73.421 74.224 -79.444 1.00 8.13 120 TYR A CA 1
ATOM 592 C C . TYR A 1 85 J 72.492 74.109 -78.253 1.00 9.33 120 TYR A C 1
ATOM 593 O O . TYR A 1 85 J 72.847 74.461 -77.133 1.00 9.39 120 TYR A O 1
ATOM 602 N N . ALA A 1 86 K 71.291 73.602 -78.513 1.00 8.51 120 ALA A N 1
ATOM 603 C CA . ALA A 1 86 K 70.331 73.344 -77.458 1.00 7.97 120 ALA A CA 1
ATOM 604 C C . ALA A 1 86 K 70.491 71.840 -77.284 1.00 8.69 120 ALA A C 1
ATOM 605 O O . ALA A 1 86 K 70.860 71.144 -78.231 1.00 8.66 120 ALA A O 1
ATOM 607 N N . THR A 1 87 L 70.244 71.337 -76.086 1.00 9.25 120 THR A N 1
ATOM 608 C CA . THR A 1 87 L 70.370 69.906 -75.845 1.00 11.68 120 THR A CA 1
ATOM 609 C C . THR A 1 87 L 68.986 69.287 -75.698 1.00 11.28 120 THR A C 1
ATOM 610 O O . THR A 1 87 L 68.069 69.918 -75.177 1.00 11.98 120 THR A O 1
ATOM 614 N N . VAL A 1 88 ? 68.841 68.054 -76.172 1.00 11.70 121 VAL A N 1
ATOM 615 C CA . VAL A 1 88 ? 67.573 67.340 -76.092 1.00 11.70 121 VAL A CA 1
ATOM 616 C C . VAL A 1 88 ? 67.649 66.322 -74.965 1.00 11.92 121 VAL A C 1
ATOM 617 O O . VAL A 1 88 ? 68.485 65.415 -74.996 1.00 9.79 121 VAL A O 1
ATOM 621 N N . SER A 1 89 ? 66.787 66.473 -73.964 1.00 11.79 122 SER A N 1
ATOM 622 C CA . SER A 1 89 ? 66.779 65.547 -72.835 1.00 13.60 122 SER A CA 1
ATOM 623 C C . SER A 1 89 ? 65.482 64.743 -72.798 1.00 12.70 122 SER A C 1
ATOM 624 O O . SER A 1 89 ? 65.336 63.812 -72.008 1.00 12.40 122 SER A O 1
ATOM 627 N N . GLY A 1 90 ? 64.541 65.106 -73.662 1.00 10.79 123 GLY A N 1
ATOM 628 C CA . GLY A 1 90 ? 63.274 64.398 -73.708 1.00 10.42 123 GLY A CA 1
ATOM 629 C C . GLY A 1 90 ? 62.293 65.103 -74.619 1.00 9.76 123 GLY A C 1
ATOM 630 O O . GLY A 1 90 ? 62.680 65.996 -75.371 1.00 8.03 123 GLY A O 1
ATOM 631 N N . SER A 1 91 ? 61.026 64.706 -74.555 1.00 8.86 124 SER A N 1
ATOM 632 C CA . SER A 1 91 ? 60.003 65.324 -75.384 1.00 8.27 124 SER A CA 1
ATOM 633 C C . SER A 1 91 ? 58.720 65.617 -74.615 1.00 8.73 124 SER A C 1
ATOM 634 O O . SER A 1 91 ? 57.623 65.428 -75.137 1.00 9.05 124 SER A O 1
ATOM 637 N N . SER A 1 92 ? 58.852 66.067 -73.370 1.00 9.07 125 SER A N 1
ATOM 638 C CA . SER A 1 92 ? 57.674 66.404 -72.581 1.00 10.11 125 SER A CA 1
ATOM 639 C C . SER A 1 92 ? 57.011 67.586 -73.278 1.00 10.26 125 SER A C 1
ATOM 640 O O . SER A 1 92 ? 57.673 68.570 -73.617 1.00 7.95 125 SER A O 1
ATOM 643 N N . THR A 1 93 ? 55.705 67.479 -73.488 1.00 11.20 129 THR A N 1
ATOM 644 C CA . THR A 1 93 ? 54.945 68.519 -74.168 1.00 11.82 129 THR A CA 1
ATOM 645 C C . THR A 1 93 ? 54.897 69.828 -73.390 1.00 11.18 129 THR A C 1
ATOM 646 O O . THR A 1 93 ? 54.581 69.847 -72.200 1.00 11.52 129 THR A O 1
ATOM 650 N N . ALA A 1 94 ? 55.211 70.921 -74.074 1.00 10.92 130 ALA A N 1
ATOM 651 C CA . ALA A 1 94 ? 55.187 72.240 -73.462 1.00 11.62 130 ALA A CA 1
ATOM 652 C C . ALA A 1 94 ? 53.759 72.780 -73.514 1.00 10.80 130 ALA A C 1
ATOM 653 O O . ALA A 1 94 ? 53.020 72.531 -74.472 1.00 10.01 130 ALA A O 1
ATOM 655 N N . PRO A 1 95 ? 53.348 73.527 -72.480 1.00 10.68 131 PRO A N 1
ATOM 656 C CA . PRO A 1 95 ? 51.992 74.081 -72.445 1.00 10.67 131 PRO A CA 1
ATOM 657 C C . PRO A 1 95 ? 51.766 75.213 -73.438 1.00 10.69 131 PRO A C 1
ATOM 658 O O . PRO A 1 95 ? 52.711 75.872 -73.879 1.00 9.88 131 PRO A O 1
ATOM 662 N N . ILE A 1 96 ? 50.504 75.430 -73.791 1.00 9.88 132 ILE A N 1
ATOM 663 C CA . ILE A 1 96 ? 50.153 76.524 -74.681 1.00 9.49 132 ILE A CA 1
ATOM 664 C C . ILE A 1 96 ? 50.663 77.760 -73.944 1.00 8.47 132 ILE A C 1
ATOM 665 O O . ILE A 1 96 ? 50.553 77.833 -72.722 1.00 6.83 132 ILE A O 1
ATOM 670 N N . GLY A 1 97 ? 51.229 78.714 -74.673 1.00 6.79 133 GLY A N 1
ATOM 671 C CA . GLY A 1 97 ? 51.743 79.908 -74.030 1.00 8.16 133 GLY A CA 1
ATOM 672 C C . GLY A 1 97 ? 53.234 79.816 -73.760 1.00 8.53 133 GLY A C 1
ATOM 673 O O . GLY A 1 97 ? 53.893 80.823 -73.515 1.00 9.11 133 GLY A O 1
ATOM 674 N N . SER A 1 98 ? 53.768 78.602 -73.805 1.00 8.85 134 SER A N 1
ATOM 675 C CA . SER A 1 98 ? 55.190 78.387 -73.572 1.00 9.10 134 SER A CA 1
ATOM 676 C C . SER A 1 98 ? 56.038 78.949 -74.708 1.00 9.59 134 SER A C 1
ATOM 677 O O . SER A 1 98 ? 55.585 79.046 -75.848 1.00 8.19 134 SER A O 1
ATOM 680 N N . GLN A 1 99 ? 57.271 79.334 -74.398 1.00 8.54 135 GLN A N 1
ATOM 681 C CA . GLN A 1 99 ? 58.150 79.827 -75.442 1.00 10.33 135 GLN A CA 1
ATOM 682 C C . GLN A 1 99 ? 58.613 78.577 -76.195 1.00 9.35 135 GLN A C 1
ATOM 683 O O . GLN A 1 99 ? 58.631 77.479 -75.635 1.00 7.20 135 GLN A O 1
ATOM 689 N N . VAL A 1 100 ? 58.963 78.741 -77.462 1.00 7.47 136 VAL A N 1
ATOM 690 C CA . VAL A 1 100 ? 59.439 77.624 -78.263 1.00 7.52 136 VAL A CA 1
ATOM 691 C C . VAL A 1 100 ? 60.357 78.215 -79.325 1.00 8.25 136 VAL A C 1
ATOM 692 O O . VAL A 1 100 ? 60.176 79.364 -79.733 1.00 8.71 136 VAL A O 1
ATOM 696 N N . CYS A 1 101 ? 61.360 77.456 -79.745 1.00 7.65 137 CYS A N 1
ATOM 697 C CA . CYS A 1 101 ? 62.279 77.948 -80.765 1.00 7.70 137 CYS A CA 1
ATOM 698 C C . CYS A 1 101 ? 62.378 76.949 -81.900 1.00 7.56 137 CYS A C 1
ATOM 699 O O . CYS A 1 101 ? 62.222 75.742 -81.697 1.00 8.51 137 CYS A O 1
ATOM 702 N N . ARG A 1 102 ? 62.653 77.466 -83.093 1.00 7.28 138 ARG A N 1
ATOM 703 C CA . ARG A 1 102 ? 62.771 76.644 -84.287 1.00 7.29 138 ARG A CA 1
ATOM 704 C C . ARG A 1 102 ? 64.173 76.741 -84.873 1.00 8.07 138 ARG A C 1
ATOM 705 O O . ARG A 1 102 ? 64.787 77.812 -84.872 1.00 7.22 138 ARG A O 1
ATOM 713 N N . SER A 1 103 ? 64.681 75.616 -85.366 1.00 6.96 139 SER A N 1
ATOM 714 C CA . SER A 1 103 ? 65.999 75.589 -85.984 1.00 7.45 139 SER A CA 1
ATOM 715 C C . SER A 1 103 ? 65.816 75.126 -87.425 1.00 7.85 139 SER A C 1
ATOM 716 O O . SER A 1 103 ? 65.265 74.056 -87.666 1.00 8.23 139 SER A O 1
ATOM 719 N N . GLY A 1 104 ? 66.267 75.940 -88.379 1.00 8.65 140 GLY A N 1
ATOM 720 C CA . GLY A 1 104 ? 66.132 75.587 -89.787 1.00 8.39 140 GLY A CA 1
ATOM 721 C C . GLY A 1 104 ? 67.381 75.958 -90.565 1.00 10.50 140 GLY A C 1
ATOM 722 O O . GLY A 1 104 ? 68.073 76.909 -90.199 1.00 11.34 140 GLY A O 1
ATOM 723 N N . SER A 1 105 ? 67.665 75.236 -91.647 1.00 10.31 141 SER A N 1
ATOM 724 C CA . SER A 1 105 ? 68.870 75.499 -92.433 1.00 11.26 141 SER A CA 1
ATOM 725 C C . SER A 1 105 ? 68.859 76.752 -93.315 1.00 12.54 141 SER A C 1
ATOM 726 O O . SER A 1 105 ? 69.907 77.162 -93.824 1.00 12.61 141 SER A O 1
ATOM 729 N N . THR A 1 106 ? 67.694 77.366 -93.504 1.00 11.14 142 THR A N 1
ATOM 730 C CA . THR A 1 106 ? 67.632 78.575 -94.323 1.00 11.80 142 THR A CA 1
ATOM 731 C C . THR A 1 106 ? 67.751 79.853 -93.491 1.00 12.66 142 THR A C 1
ATOM 732 O O . THR A 1 106 ? 68.618 80.690 -93.747 1.00 12.83 142 THR A O 1
ATOM 736 N N . THR A 1 107 ? 66.887 79.990 -92.490 1.00 11.11 143 THR A N 1
ATOM 737 C CA . THR A 1 107 ? 66.859 81.186 -91.651 1.00 10.51 143 THR A CA 1
ATOM 738 C C . THR A 1 107 ? 67.601 81.068 -90.328 1.00 11.32 143 THR A C 1
ATOM 739 O O . THR A 1 107 ? 67.984 82.077 -89.734 1.00 12.41 143 THR A O 1
ATOM 743 N N . GLY A 1 108 ? 67.790 79.845 -89.855 1.00 9.68 156 GLY A N 1
ATOM 744 C CA . GLY A 1 108 ? 68.491 79.668 -88.601 1.00 10.57 156 GLY A CA 1
ATOM 745 C C . GLY A 1 108 ? 67.602 79.400 -87.400 1.00 10.32 156 GLY A C 1
ATOM 746 O O . GLY A 1 108 ? 66.650 78.619 -87.470 1.00 11.10 156 GLY A O 1
ATOM 747 N N . TRP A 1 109 ? 67.912 80.081 -86.302 1.00 9.34 157 TRP A N 1
ATOM 748 C CA . TRP A 1 109 ? 67.216 79.915 -85.029 1.00 8.62 157 TRP A CA 1
ATOM 749 C C . TRP A 1 109 ? 66.315 81.091 -84.655 1.00 9.50 157 TRP A C 1
ATOM 750 O O . TRP A 1 109 ? 66.791 82.202 -84.427 1.00 9.04 157 TRP A O 1
ATOM 761 N N . TYR A 1 110 ? 65.009 80.839 -84.608 1.00 9.61 158 TYR A N 1
ATOM 762 C CA . TYR A 1 110 ? 64.032 81.863 -84.247 1.00 10.81 158 TYR A CA 1
ATOM 763 C C . TYR A 1 110 ? 63.114 81.337 -83.152 1.00 11.48 158 TYR A C 1
ATOM 764 O O . TYR A 1 110 ? 62.809 80.148 -83.106 1.00 10.83 158 TYR A O 1
ATOM 773 N N . CYS A 1 111 ? 62.669 82.226 -82.270 1.00 11.06 159 CYS A N 1
ATOM 774 C CA . CYS A 1 111 ? 61.805 81.803 -81.179 1.00 12.57 159 CYS A CA 1
ATOM 775 C C . CYS A 1 111 ? 60.480 82.546 -81.136 1.00 13.18 159 CYS A C 1
ATOM 776 O O . CYS A 1 111 ? 60.338 83.648 -81.667 1.00 13.74 159 CYS A O 1
ATOM 779 N N . GLY A 1 112 ? 59.504 81.918 -80.493 1.00 11.67 160 GLY A N 1
ATOM 780 C CA . GLY A 1 112 ? 58.195 82.517 -80.381 1.00 10.83 160 GLY A CA 1
ATOM 781 C C . GLY A 1 112 ? 57.386 81.839 -79.300 1.00 11.10 160 GLY A C 1
ATOM 782 O O . GLY A 1 112 ? 57.941 81.344 -78.313 1.00 10.98 160 GLY A O 1
ATOM 783 N N . THR A 1 113 ? 56.072 81.793 -79.505 1.00 10.30 161 THR A N 1
ATOM 784 C CA . THR A 1 113 ? 55.148 81.208 -78.543 1.00 10.30 161 THR A CA 1
ATOM 785 C C . THR A 1 113 ? 54.266 80.115 -79.140 1.00 8.81 161 THR A C 1
ATOM 786 O O . THR A 1 113 ? 53.865 80.202 -80.298 1.00 9.27 161 THR A O 1
ATOM 790 N N . ILE A 1 114 ? 53.978 79.084 -78.348 1.00 8.02 162 ILE A N 1
ATOM 791 C CA . ILE A 1 114 ? 53.096 78.010 -78.791 1.00 7.84 162 ILE A CA 1
ATOM 792 C C . ILE A 1 114 ? 51.700 78.600 -78.601 1.00 9.48 162 ILE A C 1
ATOM 793 O O . ILE A 1 114 ? 51.271 78.853 -77.471 1.00 9.57 162 ILE A O 1
ATOM 798 N N . GLN A 1 115 ? 50.997 78.818 -79.708 1.00 9.19 163 GLN A N 1
ATOM 799 C CA . GLN A 1 115 ? 49.681 79.450 -79.665 1.00 10.49 163 GLN A CA 1
ATOM 800 C C . GLN A 1 115 ? 48.461 78.544 -79.579 1.00 10.37 163 GLN A C 1
ATOM 801 O O . GLN A 1 115 ? 47.516 78.846 -78.849 1.00 10.24 163 GLN A O 1
ATOM 807 N N . ALA A 1 116 ? 48.465 77.443 -80.319 1.00 9.67 164 ALA A N 1
ATOM 808 C CA . ALA A 1 116 ? 47.325 76.541 -80.300 1.00 10.70 164 ALA A CA 1
ATOM 809 C C . ALA A 1 116 ? 47.680 75.194 -80.900 1.00 10.47 164 ALA A C 1
ATOM 810 O O . ALA A 1 116 ? 48.579 75.095 -81.737 1.00 11.35 164 ALA A O 1
ATOM 812 N N . ARG A 1 117 ? 46.971 74.159 -80.464 1.00 9.82 165 ARG A N 1
ATOM 813 C CA . ARG A 1 117 ? 47.190 72.814 -80.973 1.00 10.07 165 ARG A CA 1
ATOM 814 C C . ARG A 1 117 ? 45.953 72.348 -81.735 1.00 11.58 165 ARG A C 1
ATOM 815 O O . ARG A 1 117 ? 44.945 73.058 -81.791 1.00 12.24 165 ARG A O 1
ATOM 823 N N . ASN A 1 118 ? 46.044 71.166 -82.337 1.00 11.03 166 ASN A N 1
ATOM 824 C CA . ASN A 1 118 ? 44.931 70.593 -83.085 1.00 13.16 166 ASN A CA 1
ATOM 825 C C . ASN A 1 118 ? 44.501 71.497 -84.236 1.00 12.07 166 ASN A C 1
ATOM 826 O O . ASN A 1 118 ? 43.309 71.688 -84.469 1.00 12.96 166 ASN A O 1
ATOM 831 N N . GLN A 1 119 ? 45.471 72.044 -84.957 1.00 9.28 167 GLN A N 1
ATOM 832 C CA . GLN A 1 119 ? 45.173 72.932 -86.072 1.00 10.52 167 GLN A CA 1
ATOM 833 C C . GLN A 1 119 ? 45.222 72.213 -87.417 1.00 9.84 167 GLN A C 1
ATOM 834 O O . GLN A 1 119 ? 46.038 71.313 -87.632 1.00 7.76 167 GLN A O 1
ATOM 840 N N . THR A 1 120 ? 44.328 72.609 -88.313 1.00 9.29 168 THR A N 1
ATOM 841 C CA . THR A 1 120 ? 44.299 72.047 -89.657 1.00 9.53 168 THR A CA 1
ATOM 842 C C . THR A 1 120 ? 44.668 73.191 -90.594 1.00 11.61 168 THR A C 1
ATOM 843 O O . THR A 1 120 ? 44.139 74.302 -90.477 1.00 11.41 168 THR A O 1
ATOM 847 N N . VAL A 1 121 ? 45.597 72.928 -91.504 1.00 11.01 169 VAL A N 1
ATOM 848 C CA . VAL A 1 121 ? 46.029 73.945 -92.451 1.00 11.69 169 VAL A CA 1
ATOM 849 C C . VAL A 1 121 ? 45.934 73.400 -93.866 1.00 11.19 169 VAL A C 1
ATOM 850 O O . VAL A 1 121 ? 46.005 72.190 -94.078 1.00 11.12 169 VAL A O 1
ATOM 854 N N . SER A 1 122 ? 45.768 74.298 -94.829 1.00 10.89 170 SER A N 1
ATOM 855 C CA . SER A 1 122 ? 45.695 73.902 -96.225 1.00 11.08 170 SER A CA 1
ATOM 856 C C . SER A 1 122 ? 46.974 74.295 -96.948 1.00 10.86 170 SER A C 1
ATOM 857 O O . SER A 1 122 ? 47.360 75.468 -96.968 1.00 9.55 170 SER A O 1
ATOM 860 N N . TYR A 1 123 ? 47.638 73.297 -97.520 1.00 8.60 171 TYR A N 1
ATOM 861 C CA . TYR A 1 123 ? 48.863 73.510 -98.279 1.00 9.38 171 TYR A CA 1
ATOM 862 C C . TYR A 1 123 ? 48.480 73.274 -99.736 1.00 8.28 171 TYR A C 1
ATOM 863 O O . TYR A 1 123 ? 47.403 72.751 -100.024 1.00 5.69 171 TYR A O 1
ATOM 872 N N . PRO A 1 124 ? 49.350 73.653 -100.676 1.00 9.21 173 PRO A N 1
ATOM 873 C CA . PRO A 1 124 ? 49.003 73.431 -102.081 1.00 9.59 173 PRO A CA 1
ATOM 874 C C . PRO A 1 124 ? 48.764 71.951 -102.390 1.00 11.08 173 PRO A C 1
ATOM 875 O O . PRO A 1 124 ? 48.013 71.616 -103.308 1.00 10.29 173 PRO A O 1
ATOM 879 N N . GLN A 1 125 ? 49.389 71.070 -101.610 1.00 9.24 174 GLN A N 1
ATOM 880 C CA . GLN A 1 125 ? 49.252 69.626 -101.818 1.00 9.96 174 GLN A CA 1
ATOM 881 C C . GLN A 1 125 ? 48.074 68.997 -101.074 1.00 10.56 174 GLN A C 1
ATOM 882 O O . GLN A 1 125 ? 47.758 67.824 -101.281 1.00 11.32 174 GLN A O 1
ATOM 888 N N . GLY A 1 126 ? 47.432 69.765 -100.200 1.00 9.04 175 GLY A N 1
ATOM 889 C CA . GLY A 1 126 ? 46.314 69.219 -99.455 1.00 9.50 175 GLY A CA 1
ATOM 890 C C . GLY A 1 126 ? 46.280 69.709 -98.021 1.00 9.34 175 GLY A C 1
ATOM 891 O O . GLY A 1 126 ? 47.070 70.571 -97.633 1.00 9.42 175 GLY A O 1
ATOM 892 N N . THR A 1 127 ? 45.375 69.151 -97.226 1.00 8.95 176 THR A N 1
ATOM 893 C CA . THR A 1 127 ? 45.245 69.561 -95.835 1.00 10.10 176 THR A CA 1
ATOM 894 C C . THR A 1 127 ? 46.012 68.668 -94.878 1.00 9.96 176 THR A C 1
ATOM 895 O O . THR A 1 127 ? 46.134 67.462 -95.089 1.00 8.36 176 THR A O 1
ATOM 899 N N . VAL A 1 128 ? 46.530 69.284 -93.820 1.00 9.46 177 VAL A N 1
ATOM 900 C CA . VAL A 1 128 ? 47.270 68.571 -92.789 1.00 8.01 177 VAL A CA 1
ATOM 901 C C . VAL A 1 128 ? 46.629 68.966 -91.463 1.00 9.02 177 VAL A C 1
ATOM 902 O O . VAL A 1 128 ? 46.450 70.152 -91.185 1.00 8.66 177 VAL A O 1
ATOM 906 N N . HIS A 1 129 ? 46.283 67.973 -90.651 1.00 8.36 178 HIS A N 1
ATOM 907 C CA . HIS A 1 129 ? 45.643 68.234 -89.366 1.00 9.01 178 HIS A CA 1
ATOM 908 C C . HIS A 1 129 ? 46.539 67.935 -88.170 1.00 9.56 178 HIS A C 1
ATOM 909 O O . HIS A 1 129 ? 47.677 67.478 -88.327 1.00 8.17 178 HIS A O 1
ATOM 916 N N . SER A 1 130 ? 46.012 68.206 -86.977 1.00 8.61 179 SER A N 1
ATOM 917 C CA . SER A 1 130 ? 46.710 67.971 -85.710 1.00 9.83 179 SER A CA 1
ATOM 918 C C . SER A 1 130 ? 47.976 68.794 -85.498 1.00 10.03 179 SER A C 1
ATOM 919 O O . SER A 1 130 ? 48.758 68.502 -84.591 1.00 10.43 179 SER A O 1
ATOM 922 N N . LEU A 1 131 ? 48.173 69.827 -86.310 1.00 8.52 180 LEU A N 1
ATOM 923 C CA . LEU A 1 131 ? 49.364 70.657 -86.184 1.00 8.88 180 LEU A CA 1
ATOM 924 C C . LEU A 1 131 ? 49.278 71.658 -85.043 1.00 9.17 180 LEU A C 1
ATOM 925 O O . LEU A 1 131 ? 48.198 71.957 -84.534 1.00 8.82 180 LEU A O 1
ATOM 930 N N . THR A 1 132 ? 50.437 72.170 -84.647 1.00 7.69 181 THR A N 1
ATOM 931 C CA . THR A 1 132 ? 50.518 73.145 -83.581 1.00 7.96 181 THR A CA 1
ATOM 932 C C . THR A 1 132 ? 50.996 74.469 -84.163 1.00 9.65 181 THR A C 1
ATOM 933 O O . THR A 1 132 ? 52.017 74.527 -84.850 1.00 9.11 181 THR A O 1
ATOM 937 N N . ARG A 1 133 ? 50.243 75.528 -83.891 1.00 8.62 182 ARG A N 1
ATOM 938 C CA . ARG A 1 133 ? 50.565 76.857 -84.395 1.00 8.87 182 ARG A CA 1
ATOM 939 C C . ARG A 1 133 ? 51.470 77.633 -83.448 1.00 8.24 182 ARG A C 1
ATOM 940 O O . ARG A 1 133 ? 51.299 77.573 -82.231 1.00 7.74 182 ARG A O 1
ATOM 948 N N . THR A 1 134 ? 52.432 78.355 -84.016 1.00 8.06 183 THR A N 1
ATOM 949 C CA . THR A 1 134 ? 53.354 79.166 -83.223 1.00 9.05 183 THR A CA 1
ATOM 950 C C . THR A 1 134 ? 53.551 80.514 -83.912 1.00 8.17 183 THR A C 1
ATOM 951 O O . THR A 1 134 ? 53.214 80.676 -85.088 1.00 9.08 183 THR A O 1
ATOM 955 N N . SER A 1 135 ? 54.114 81.469 -83.182 1.00 7.71 184 SER A N 1
ATOM 956 C CA . SER A 1 135 ? 54.3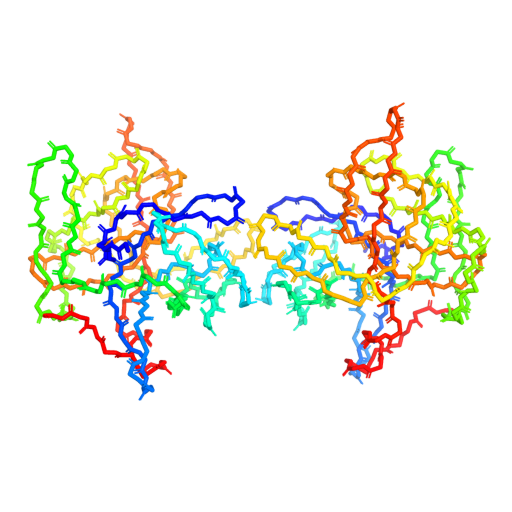46 82.807 -83.717 1.00 9.30 184 SER A CA 1
ATOM 957 C C . SER A 1 135 ? 55.735 82.936 -84.329 1.00 10.88 184 SER A C 1
ATOM 958 O O . SER A 1 135 ? 56.211 84.042 -84.584 1.00 11.80 184 SER A O 1
ATOM 961 N N . VAL A 1 136 ? 56.392 81.804 -84.554 1.00 12.35 185 VAL A N 1
ATOM 962 C CA . VAL A 1 136 ? 57.728 81.812 -85.137 1.00 13.08 185 VAL A CA 1
ATOM 963 C C . VAL A 1 136 ? 57.644 81.874 -86.659 1.00 13.26 185 VAL A C 1
ATOM 964 O O . VAL A 1 136 ? 56.718 81.332 -87.253 1.00 12.89 185 VAL A O 1
ATOM 968 N N . CYS A 1 137 ? 58.611 82.543 -87.282 1.00 13.36 189 CYS A N 1
ATOM 969 C CA . CYS A 1 137 ? 58.662 82.671 -88.740 1.00 15.39 189 CYS A CA 1
ATOM 970 C C . CYS A 1 137 ? 59.473 81.510 -89.309 1.00 14.61 189 CYS A C 1
ATOM 971 O O . CYS A 1 137 ? 60.237 80.869 -88.585 1.00 14.49 189 CYS A O 1
ATOM 974 N N . ALA A 1 138 ? 59.321 81.256 -90.603 1.00 13.65 190 ALA A N 1
ATOM 975 C CA . ALA A 1 138 ? 60.060 80.188 -91.275 1.00 13.98 190 ALA A CA 1
ATOM 976 C C . ALA A 1 138 ? 60.081 80.455 -92.778 1.00 14.88 190 ALA A C 1
ATOM 977 O O . ALA A 1 138 ? 59.235 81.185 -93.296 1.00 15.16 190 ALA A O 1
ATOM 979 N N . GLU A 1 139 ? 61.051 79.870 -93.473 1.00 14.26 191 GLU A N 1
ATOM 980 C CA . GLU A 1 139 ? 61.168 80.047 -94.918 1.00 15.60 191 GLU A CA 1
ATOM 981 C C . GLU A 1 139 ? 61.537 78.727 -95.593 1.00 15.55 191 GLU A C 1
ATOM 982 O O . GLU A 1 139 ? 62.070 77.822 -94.951 1.00 13.08 191 GLU A O 1
ATOM 988 N N . PRO A 1 140 ? 61.250 78.599 -96.900 1.00 16.20 192 PRO A N 1
ATOM 989 C CA . PRO A 1 140 ? 61.572 77.363 -97.618 1.00 15.86 192 PRO A CA 1
ATOM 990 C C . PRO A 1 140 ? 62.988 76.898 -97.304 1.00 16.04 192 PRO A C 1
ATOM 991 O O . PRO A 1 140 ? 63.944 77.674 -97.400 1.00 17.97 192 PRO A O 1
ATOM 995 N N . GLY A 1 141 ? 63.106 75.630 -96.926 1.00 14.29 193 GLY A N 1
ATOM 996 C CA . GLY A 1 141 ? 64.395 75.068 -96.571 1.00 12.96 193 GLY A CA 1
ATOM 997 C C . GLY A 1 141 ? 64.402 74.732 -95.088 1.00 13.12 193 GLY A C 1
ATOM 998 O O . GLY A 1 141 ? 65.101 73.814 -94.653 1.00 11.56 193 GLY A O 1
ATOM 999 N N . ASP A 1 142 ? 63.624 75.485 -94.313 1.00 11.94 194 ASP A N 1
ATOM 1000 C CA . ASP A 1 142 ? 63.527 75.265 -92.870 1.00 11.08 194 ASP A CA 1
ATOM 1001 C C . ASP A 1 142 ? 62.650 74.051 -92.546 1.00 11.24 194 ASP A C 1
ATOM 1002 O O . ASP A 1 142 ? 62.683 73.539 -91.425 1.00 10.41 194 ASP A O 1
ATOM 1007 N N . SER A 1 143 ? 61.860 73.609 -93.524 1.00 10.73 195 SER A N 1
ATOM 1008 C CA . SER A 1 143 ? 60.962 72.461 -93.357 1.00 12.48 195 SER A CA 1
ATOM 1009 C C . SER A 1 143 ? 61.628 71.264 -92.698 1.00 11.45 195 SER A C 1
ATOM 1010 O O . SER A 1 143 ? 62.763 70.918 -93.031 1.00 9.61 195 SER A O 1
ATOM 1013 N N . GLY A 1 144 ? 60.904 70.626 -91.785 1.00 9.70 196 GLY A N 1
ATOM 1014 C CA . GLY A 1 144 ? 61.425 69.461 -91.094 1.00 9.80 196 GLY A CA 1
ATOM 1015 C C . GLY A 1 144 ? 62.280 69.806 -89.894 1.00 9.54 196 GLY A C 1
ATOM 1016 O O . GLY A 1 144 ? 62.592 68.935 -89.083 1.00 8.56 196 GLY A O 1
ATOM 1017 N N . GLY A 1 145 ? 62.646 71.083 -89.783 1.00 7.32 197 GLY A N 1
ATOM 1018 C CA . GLY A 1 145 ? 63.485 71.552 -88.691 1.00 8.96 197 GLY A CA 1
ATOM 1019 C C . GLY A 1 145 ? 62.914 71.368 -87.299 1.00 8.38 197 GLY A C 1
ATOM 1020 O O . GLY A 1 145 ? 61.716 71.160 -87.118 1.00 9.57 197 GLY A O 1
ATOM 1021 N N . SER A 1 146 ? 63.788 71.474 -86.305 1.00 6.59 198 SER A N 1
ATOM 1022 C CA . SER A 1 146 ? 63.412 71.286 -84.914 1.00 7.91 198 SER A CA 1
ATOM 1023 C C . SER A 1 146 ? 62.640 72.436 -84.266 1.00 7.59 198 SER A C 1
ATOM 1024 O O . SER A 1 146 ? 62.942 73.605 -84.501 1.00 7.82 198 SER A O 1
ATOM 1027 N N . PHE A 1 147 ? 61.614 72.078 -83.489 1.00 6.95 199 PHE A N 1
ATOM 1028 C CA . PHE A 1 147 ? 60.866 73.027 -82.662 1.00 7.81 199 PHE A CA 1
ATOM 1029 C C . PHE A 1 147 ? 61.147 72.436 -81.290 1.00 7.44 199 PHE A C 1
ATOM 1030 O O . PHE A 1 147 ? 60.833 71.266 -81.017 1.00 6.60 199 PHE A O 1
ATOM 1038 N N . ILE A 1 148 ? 61.764 73.240 -80.439 1.00 8.14 200 ILE A N 1
ATOM 1039 C CA . ILE A 1 148 ? 62.144 72.777 -79.117 1.00 8.53 200 ILE A CA 1
ATOM 1040 C C . ILE A 1 148 ? 61.886 73.837 -78.047 1.00 8.35 200 ILE A C 1
ATOM 1041 O O . ILE A 1 148 ? 62.040 75.031 -78.296 1.00 8.56 200 ILE A O 1
ATOM 1046 N N . SER A 1 149 ? 61.463 73.396 -76.866 1.00 8.64 201 SER A N 1
ATOM 1047 C CA . SER A 1 149 ? 61.216 74.303 -75.746 1.00 9.62 201 SER A CA 1
ATOM 1048 C C . SER A 1 149 ? 62.180 73.900 -74.638 1.00 10.34 201 SER A C 1
ATOM 1049 O O . SER A 1 149 ? 62.031 72.838 -74.038 1.00 9.98 201 SER A O 1
ATOM 1052 N N . GLY A 1 150 A 63.166 74.748 -74.369 1.00 10.89 201 GLY A N 1
ATOM 1053 C CA . GLY A 1 150 A 64.144 74.422 -73.343 1.00 12.21 201 GLY A CA 1
ATOM 1054 C C . GLY A 1 150 A 64.940 73.225 -73.825 1.00 12.19 201 GLY A C 1
ATOM 1055 O O . GLY A 1 150 A 65.647 73.315 -74.828 1.00 13.32 201 GLY A O 1
ATOM 1056 N N . THR A 1 151 ? 64.818 72.100 -73.126 1.00 11.86 207 THR A N 1
ATOM 1057 C CA . THR A 1 151 ? 65.524 70.882 -73.514 1.00 11.67 207 THR A CA 1
ATOM 1058 C C . THR A 1 151 ? 64.526 69.806 -73.946 1.00 10.70 207 THR A C 1
ATOM 1059 O O . THR A 1 151 ? 64.890 68.640 -74.100 1.00 10.90 207 THR A O 1
ATOM 1063 N N . GLN A 1 152 ? 63.272 70.203 -74.147 1.00 9.49 208 GLN A N 1
ATOM 1064 C CA . GLN A 1 152 ? 62.232 69.253 -74.545 1.00 9.09 208 GLN A CA 1
ATOM 1065 C C . GLN A 1 152 ? 61.816 69.389 -76.009 1.00 8.08 208 GLN A C 1
ATOM 1066 O O . GLN A 1 152 ? 61.310 70.429 -76.425 1.00 7.36 208 GLN A O 1
ATOM 1072 N N . ALA A 1 153 ? 62.032 68.332 -76.786 1.00 8.10 209 ALA A N 1
ATOM 1073 C CA . ALA A 1 153 ? 61.664 68.326 -78.200 1.00 6.47 209 ALA A CA 1
ATOM 1074 C C . ALA A 1 153 ? 60.147 68.439 -78.323 1.00 6.15 209 ALA A C 1
ATOM 1075 O O . ALA A 1 153 ? 59.407 67.743 -77.623 1.00 6.98 209 ALA A O 1
ATOM 1077 N N . GLN A 1 154 ? 59.683 69.307 -79.220 1.00 6.56 210 GLN A N 1
ATOM 1078 C CA . GLN A 1 154 ? 58.248 69.511 -79.401 1.00 5.70 210 GLN A CA 1
ATOM 1079 C C . GLN A 1 154 ? 57.714 69.013 -80.741 1.00 6.56 210 GLN A C 1
ATOM 1080 O O . GLN A 1 154 ? 56.662 68.381 -80.793 1.00 7.03 210 GLN A O 1
ATOM 1086 N N . GLY A 1 155 ? 58.429 69.298 -81.825 1.00 6.40 211 GLY A N 1
ATOM 1087 C CA . GLY A 1 155 ? 57.965 68.852 -83.128 1.00 6.03 211 GLY A CA 1
ATOM 1088 C C . GLY A 1 155 ? 58.869 69.240 -84.281 1.00 7.14 211 GLY A C 1
ATOM 1089 O O . GLY A 1 155 ? 59.999 69.684 -84.069 1.00 5.60 211 GLY A O 1
ATOM 1090 N N . VAL A 1 156 ? 58.375 69.061 -85.505 1.00 6.49 212 VAL A N 1
ATOM 1091 C CA . VAL A 1 156 ? 59.139 69.399 -86.696 1.00 7.07 212 VAL A CA 1
ATOM 1092 C C . VAL A 1 156 ? 58.359 70.372 -87.579 1.00 7.29 212 VAL A C 1
ATOM 1093 O O . VAL A 1 156 ? 57.145 70.244 -87.757 1.00 5.10 212 VAL A O 1
ATOM 1097 N N . THR A 1 157 ? 59.074 71.352 -88.124 1.00 6.67 213 THR A N 1
ATOM 1098 C CA . THR A 1 157 ? 58.483 72.386 -88.972 1.00 7.50 213 THR A CA 1
ATOM 1099 C C . THR A 1 157 ? 57.701 71.836 -90.160 1.00 8.21 213 THR A C 1
ATOM 1100 O O . THR A 1 157 ? 58.245 71.102 -90.982 1.00 8.67 213 THR A O 1
ATOM 1104 N N . SER A 1 158 ? 56.426 72.216 -90.258 1.00 6.87 214 SER A N 1
ATOM 1105 C CA . SER A 1 158 ? 55.568 71.744 -91.338 1.00 8.38 214 SER A CA 1
ATOM 1106 C C . SER A 1 158 ? 55.313 72.795 -92.420 1.00 10.05 214 SER A C 1
ATOM 1107 O O . SER A 1 158 ? 55.347 72.495 -93.616 1.00 10.79 214 SER A O 1
ATOM 1110 N N . GLY A 1 159 ? 55.043 74.022 -91.998 1.00 9.47 215 GLY A N 1
ATOM 1111 C CA . GLY A 1 159 ? 54.781 75.079 -92.956 1.00 11.13 215 GLY A CA 1
ATOM 1112 C C . GLY A 1 159 ? 54.231 76.309 -92.267 1.00 12.65 215 GLY A C 1
ATOM 1113 O O . GLY A 1 159 ? 54.214 76.383 -91.041 1.00 11.80 215 GLY A O 1
ATOM 1114 N N . GLY A 1 160 ? 53.782 77.282 -93.049 1.00 13.15 216 GLY A N 1
ATOM 1115 C CA . GLY A 1 160 ? 53.244 78.487 -92.449 1.00 15.28 216 GLY A CA 1
ATOM 1116 C C . GLY A 1 160 ? 53.098 79.622 -93.433 1.00 16.00 216 GLY A C 1
ATOM 1117 O O . GLY A 1 160 ? 53.070 79.409 -94.644 1.00 14.66 216 GLY A O 1
ATOM 1118 N N . SER A 1 161 ? 53.010 80.837 -92.905 1.00 17.03 217 SER A N 1
ATOM 1119 C CA . SER A 1 161 ? 52.854 82.022 -93.734 1.00 18.11 217 SER A CA 1
ATOM 1120 C C . SER A 1 161 ? 53.882 83.078 -93.361 1.00 18.13 217 SER A C 1
ATOM 1121 O O . SER A 1 161 ? 54.453 83.043 -92.271 1.00 17.82 217 SER A O 1
ATOM 1124 N N . GLY A 1 162 ? 54.109 84.017 -94.271 1.00 18.77 218 GLY A N 1
ATOM 1125 C CA . GLY A 1 162 ? 55.067 85.076 -94.022 1.00 20.19 218 GLY A CA 1
ATOM 1126 C C . GLY A 1 162 ? 56.502 84.627 -94.204 1.00 21.14 218 GLY A C 1
ATOM 1127 O O . GLY A 1 162 ? 56.776 83.626 -94.871 1.00 21.74 218 GLY A O 1
ATOM 1128 N N . ASN A 1 163 ? 57.422 85.378 -93.610 1.00 21.35 219 ASN A N 1
ATOM 1129 C CA . ASN A 1 163 ? 58.842 85.072 -93.688 1.00 22.11 219 ASN A CA 1
ATOM 1130 C C . ASN A 1 163 ? 59.526 85.644 -92.455 1.00 22.07 219 ASN A C 1
ATOM 1131 O O . ASN A 1 163 ? 58.877 86.262 -91.610 1.00 22.40 219 ASN A O 1
ATOM 1136 N N . CYS A 1 164 A 60.832 85.450 -92.349 1.00 22.19 219 CYS A N 1
ATOM 1137 C CA . CYS A 1 164 A 61.558 85.936 -91.187 1.00 23.41 219 CYS A CA 1
ATOM 1138 C C . CYS A 1 164 A 62.048 87.372 -91.279 1.00 25.73 219 CYS A C 1
ATOM 1139 O O . CYS A 1 164 A 62.724 87.864 -90.374 1.00 25.19 219 CYS A O 1
ATOM 1142 N N . ARG A 1 165 ? 61.701 88.044 -92.369 1.00 26.49 220 ARG A N 1
ATOM 1143 C CA . ARG A 1 165 ? 62.094 89.433 -92.553 1.00 27.28 220 ARG A CA 1
ATOM 1144 C C . ARG A 1 165 ? 61.011 90.312 -91.943 1.00 27.57 220 ARG A C 1
ATOM 1145 O O . ARG A 1 165 ? 61.299 91.234 -91.184 1.00 28.72 220 ARG A O 1
ATOM 1147 N N . THR A 1 166 ? 59.761 90.005 -92.272 1.00 27.95 222 THR A N 1
ATOM 1148 C CA . THR A 1 166 ? 58.626 90.768 -91.772 1.00 28.55 222 THR A CA 1
ATOM 1149 C C . THR A 1 166 ? 57.844 90.010 -90.704 1.00 26.64 222 THR A C 1
ATOM 1150 O O . THR A 1 166 ? 56.951 90.567 -90.067 1.00 27.07 222 THR A O 1
ATOM 1154 N N . GLY A 1 167 ? 58.180 88.739 -90.511 1.00 24.79 223 GLY A N 1
ATOM 1155 C CA . GLY A 1 167 ? 57.497 87.937 -89.514 1.00 21.75 223 GLY A CA 1
ATOM 1156 C C . GLY A 1 167 ? 56.481 86.995 -90.124 1.00 20.92 223 GLY A C 1
ATOM 1157 O O . GLY A 1 167 ? 56.143 87.112 -91.304 1.00 20.17 223 GLY A O 1
ATOM 1158 N N . GLY A 1 168 ? 55.989 86.052 -89.327 1.00 18.77 224 GLY A N 1
ATOM 1159 C CA . GLY A 1 168 ? 55.011 85.112 -89.841 1.00 17.94 224 GLY A CA 1
ATOM 1160 C C . GLY A 1 168 ? 54.484 84.148 -88.800 1.00 16.47 224 GLY A C 1
ATOM 1161 O O . GLY A 1 168 ? 54.678 84.339 -87.603 1.00 15.78 224 GLY A O 1
ATOM 1162 N N . THR A 1 169 ? 53.805 83.109 -89.273 1.00 14.71 225 THR A N 1
ATOM 1163 C CA . THR A 1 169 ? 53.232 82.084 -88.409 1.00 13.76 225 THR A CA 1
ATOM 1164 C C . THR A 1 169 ? 53.717 80.742 -88.933 1.00 12.36 225 TH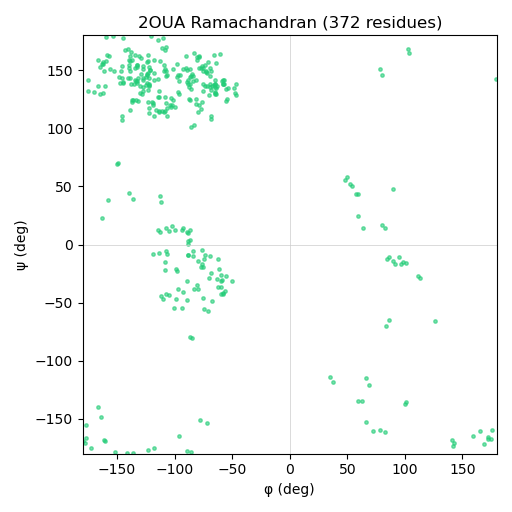R A C 1
ATOM 1165 O O . THR A 1 169 ? 53.718 80.506 -90.140 1.00 11.72 225 THR A O 1
ATOM 1169 N N . THR A 1 170 ? 54.143 79.865 -88.029 1.00 9.95 226 THR A N 1
ATOM 1170 C CA . THR A 1 170 ? 54.642 78.561 -88.445 1.00 9.87 226 THR A CA 1
ATOM 1171 C C . THR A 1 170 ? 53.994 77.439 -87.656 1.00 10.05 226 THR A C 1
ATOM 1172 O O . THR A 1 170 ? 53.828 77.537 -86.440 1.00 10.45 226 THR A O 1
ATOM 1176 N N . PHE A 1 171 ? 53.616 76.377 -88.363 1.00 9.15 227 PHE A N 1
ATOM 1177 C CA . PHE A 1 171 ? 52.984 75.225 -87.741 1.00 9.00 227 PHE A CA 1
ATOM 1178 C C . PHE A 1 171 ? 53.972 74.068 -87.717 1.00 8.73 227 PHE A C 1
ATOM 1179 O O . PHE A 1 171 ? 54.818 73.946 -88.601 1.00 8.97 227 PHE A O 1
ATOM 1187 N N . TYR A 1 172 ? 53.863 73.214 -86.710 1.00 7.58 228 TYR A N 1
ATOM 1188 C CA . TYR A 1 172 ? 54.745 72.063 -86.643 1.00 7.17 228 TYR A CA 1
ATOM 1189 C C . TYR A 1 172 ? 53.994 70.779 -86.343 1.00 6.68 228 TYR A C 1
ATOM 1190 O O . TYR A 1 172 ? 52.907 70.792 -85.754 1.00 6.90 228 TYR A O 1
ATOM 1199 N N . GLN A 1 173 ? 54.569 69.672 -86.804 1.00 6.05 229 GLN A N 1
ATOM 1200 C CA . GLN A 1 173 ? 54.026 68.341 -86.586 1.00 5.57 229 GLN A CA 1
ATOM 1201 C C . GLN A 1 173 ? 54.584 67.890 -85.237 1.00 5.74 229 GLN A C 1
ATOM 1202 O O . GLN A 1 173 ? 55.801 67.889 -85.037 1.00 6.49 229 GLN A O 1
ATOM 1208 N N . GLU A 1 174 ? 53.702 67.529 -84.311 1.00 5.49 230 GLU A N 1
ATOM 1209 C CA . GLU A 1 174 ? 54.127 67.091 -82.985 1.00 7.08 230 GLU A CA 1
ATOM 1210 C C . GLU A 1 174 ? 55.066 65.899 -83.096 1.00 6.94 230 GLU A C 1
ATOM 1211 O O . GLU A 1 174 ? 54.858 65.009 -83.928 1.00 6.90 230 GLU A O 1
ATOM 1217 N N . VAL A 1 175 ? 56.089 65.870 -82.248 1.00 6.25 231 VAL A N 1
ATOM 1218 C CA . VAL A 1 175 ? 57.060 64.785 -82.300 1.00 6.62 231 VAL A CA 1
ATOM 1219 C C . VAL A 1 175 ? 56.599 63.488 -81.634 1.00 8.63 231 VAL A C 1
ATOM 1220 O O . VAL A 1 175 ? 56.864 62.401 -82.145 1.00 8.99 231 VAL A O 1
ATOM 1224 N N . ASN A 1 176 ? 55.900 63.587 -80.510 1.00 8.80 232 ASN A N 1
ATOM 1225 C CA . ASN A 1 176 ? 55.468 62.380 -79.812 1.00 9.40 232 ASN A CA 1
ATOM 1226 C C . ASN A 1 176 ? 54.631 61.417 -80.640 1.00 10.93 232 ASN A C 1
ATOM 1227 O O . ASN A 1 176 ? 54.800 60.203 -80.532 1.00 9.76 232 ASN A O 1
ATOM 1232 N N . PRO A 1 177 ? 53.710 61.933 -81.471 1.00 11.42 233 PRO A N 1
ATOM 1233 C CA . PRO A 1 177 ? 52.910 61.010 -82.276 1.00 12.22 233 PRO A CA 1
ATOM 1234 C C . PRO A 1 177 ? 53.788 60.151 -83.194 1.00 12.66 233 PRO A C 1
ATOM 1235 O O . PRO A 1 177 ? 53.442 59.007 -83.500 1.00 13.53 233 PRO A O 1
ATOM 1239 N N . MET A 1 178 ? 54.918 60.702 -83.632 1.00 11.38 234 MET A N 1
ATOM 1240 C CA . MET A 1 178 ? 55.828 59.964 -84.504 1.00 11.47 234 MET A CA 1
ATOM 1241 C C . MET A 1 178 ? 56.597 58.923 -83.693 1.00 12.44 234 MET A C 1
ATOM 1242 O O . MET A 1 178 ? 56.723 57.772 -84.110 1.00 12.59 234 MET A O 1
ATOM 1247 N N . LEU A 1 179 ? 57.114 59.334 -82.541 1.00 11.98 235 LEU A N 1
ATOM 1248 C CA . LEU A 1 179 ? 57.868 58.432 -81.682 1.00 12.14 235 LEU A CA 1
ATOM 1249 C C . LEU A 1 179 ? 56.997 57.252 -81.271 1.00 13.26 235 LEU A C 1
ATOM 1250 O O . LEU A 1 179 ? 57.443 56.105 -81.275 1.00 14.27 235 LEU A O 1
ATOM 1255 N N . ASN A 1 180 ? 55.749 57.543 -80.922 1.00 14.26 236 ASN A N 1
ATOM 1256 C CA . ASN A 1 180 ? 54.825 56.501 -80.494 1.00 17.29 236 ASN A CA 1
ATOM 1257 C C . ASN A 1 180 ? 54.376 55.588 -81.631 1.00 16.29 236 ASN A C 1
ATOM 1258 O O . ASN A 1 180 ? 54.558 54.374 -81.567 1.00 17.29 236 ASN A O 1
ATOM 1263 N N . SER A 1 181 ? 53.793 56.175 -82.672 1.00 15.54 237 SER A N 1
ATOM 1264 C CA . SER A 1 181 ? 53.299 55.399 -83.806 1.00 14.65 237 SER A CA 1
ATOM 1265 C C . SER A 1 181 ? 54.356 54.553 -84.507 1.00 14.95 237 SER A C 1
ATOM 1266 O O . SER A 1 181 ? 54.097 53.403 -84.871 1.00 14.00 237 SER A O 1
ATOM 1269 N N . TRP A 1 182 ? 55.545 55.115 -84.698 1.00 11.78 238 TRP A N 1
ATOM 1270 C CA . TRP A 1 182 ? 56.601 54.390 -85.387 1.00 12.28 238 TRP A CA 1
ATOM 1271 C C . TRP A 1 182 ? 57.651 53.742 -84.490 1.00 11.51 238 TRP A C 1
ATOM 1272 O O . TRP A 1 182 ? 58.700 53.317 -84.968 1.00 10.02 238 TRP A O 1
ATOM 1283 N N . ASN A 1 183 ? 57.362 53.673 -83.192 1.00 11.93 239 ASN A N 1
ATOM 1284 C CA . ASN A 1 183 ? 58.268 53.054 -82.230 1.00 15.02 239 ASN A CA 1
ATOM 1285 C C . ASN A 1 183 ? 59.697 53.573 -82.364 1.00 15.15 239 ASN A C 1
ATOM 1286 O O . ASN A 1 183 ? 60.637 52.802 -82.586 1.00 12.25 239 ASN A O 1
ATOM 1291 N N . LEU A 1 184 ? 59.851 54.884 -82.221 1.00 12.88 240 LEU A N 1
ATOM 1292 C CA . LEU A 1 184 ? 61.157 55.521 -82.328 1.00 11.75 240 LEU A CA 1
ATOM 1293 C C . LEU A 1 184 ? 61.623 56.002 -80.962 1.00 11.98 240 LEU A C 1
ATOM 1294 O O . LEU A 1 184 ? 60.808 56.278 -80.082 1.00 11.80 240 LEU A O 1
ATOM 1299 N N . ARG A 1 185 ? 62.936 56.108 -80.794 1.00 10.89 241 ARG A N 1
ATOM 1300 C CA . ARG A 1 185 ? 63.508 56.572 -79.536 1.00 11.98 241 ARG A CA 1
ATOM 1301 C C . ARG A 1 185 ? 64.363 57.804 -79.804 1.00 11.87 241 ARG A C 1
ATOM 1302 O O . ARG A 1 185 ? 65.351 57.751 -80.536 1.00 11.73 241 ARG A O 1
ATOM 1304 N N . LEU A 1 186 ? 63.959 58.919 -79.209 1.00 11.77 242 LEU A N 1
ATOM 1305 C CA . LEU A 1 186 ? 64.664 60.184 -79.356 1.00 14.23 242 LEU A CA 1
ATOM 1306 C C . LEU A 1 186 ? 66.054 60.059 -78.736 1.00 14.14 242 LEU A C 1
ATOM 1307 O O . LEU A 1 186 ? 66.210 59.459 -77.673 1.00 13.80 242 LEU A O 1
ATOM 1312 N N . ARG A 1 187 ? 67.067 60.609 -79.398 1.00 13.71 243 ARG A N 1
ATOM 1313 C CA . ARG A 1 187 ? 68.425 60.555 -78.863 1.00 14.35 243 ARG A CA 1
ATOM 1314 C C . ARG A 1 187 ? 68.553 61.621 -77.770 1.00 14.58 243 ARG A C 1
ATOM 1315 O O . ARG A 1 187 ? 68.374 62.814 -78.032 1.00 13.52 243 ARG A O 1
ATOM 1323 N N . THR A 1 188 ? 68.864 61.191 -76.551 1.00 14.35 244 THR A N 1
ATOM 1324 C CA . THR A 1 188 ? 68.994 62.120 -75.430 1.00 14.57 244 THR A CA 1
ATOM 1325 C C . THR A 1 188 ? 70.314 61.933 -74.686 1.00 15.94 244 THR A C 1
ATOM 1326 O O . THR A 1 188 ? 71.083 61.036 -75.079 1.00 15.67 244 THR A O 1
ATOM 1331 N N . ALA B 1 1 A 34.867 67.672 -114.897 1.00 14.96 15 ALA B N 1
ATOM 1332 C CA . ALA B 1 1 A 36.071 67.797 -115.771 1.00 16.35 15 ALA B CA 1
ATOM 1333 C C . ALA B 1 1 A 36.350 66.484 -116.492 1.00 16.13 15 ALA B C 1
ATOM 1334 O O . ALA B 1 1 A 36.261 65.407 -115.898 1.00 15.86 15 ALA B O 1
ATOM 1336 N N . ASP B 1 2 B 36.684 66.573 -117.776 1.00 16.42 15 ASP B N 1
ATOM 1337 C CA . ASP B 1 2 B 36.971 65.380 -118.558 1.00 16.84 15 ASP B CA 1
ATOM 1338 C C . ASP B 1 2 B 38.396 64.902 -118.317 1.00 16.34 15 ASP B C 1
ATOM 1339 O O . ASP B 1 2 B 39.356 65.661 -118.471 1.00 15.87 15 ASP B O 1
ATOM 1344 N N . ILE B 1 3 ? 38.526 63.641 -117.931 1.00 14.55 16 ILE B N 1
ATOM 1345 C CA . ILE B 1 3 ? 39.836 63.065 -117.679 1.00 13.01 16 ILE B CA 1
ATOM 1346 C C . ILE B 1 3 ? 40.387 62.569 -119.002 1.00 12.32 16 ILE B C 1
ATOM 1347 O O . ILE B 1 3 ? 40.003 61.511 -119.496 1.00 12.75 16 ILE B O 1
ATOM 1352 N N . ILE B 1 4 ? 41.287 63.367 -119.571 1.00 11.41 17 ILE B N 1
ATOM 1353 C CA . ILE B 1 4 ? 41.914 63.078 -120.853 1.00 9.71 17 ILE B CA 1
ATOM 1354 C C . ILE B 1 4 ? 43.429 63.032 -120.687 1.00 10.12 17 ILE B C 1
ATOM 1355 O O . ILE B 1 4 ? 44.005 63.865 -119.988 1.00 9.26 17 ILE B O 1
ATOM 1360 N N . GLY B 1 5 ? 44.065 62.060 -121.331 1.00 8.00 18 GLY B N 1
ATOM 1361 C CA . GLY B 1 5 ? 45.508 61.933 -121.236 1.00 7.80 18 GLY B CA 1
ATOM 1362 C C . GLY B 1 5 ? 46.265 63.164 -121.695 1.00 8.89 18 GLY B C 1
ATOM 1363 O O . GLY B 1 5 ? 45.919 63.790 -122.704 1.00 8.11 18 GLY B O 1
ATOM 1364 N N . GLY B 1 6 ? 47.304 63.524 -120.948 1.00 7.72 19 GLY B N 1
ATOM 1365 C CA . GLY B 1 6 ? 48.107 64.677 -121.316 1.00 6.84 19 GLY B CA 1
ATOM 1366 C C . GLY B 1 6 ? 47.671 65.995 -120.707 1.00 8.20 19 GLY B C 1
ATOM 1367 O O . GLY B 1 6 ? 48.444 66.955 -120.706 1.00 7.37 19 GLY B O 1
ATOM 1368 N N . LEU B 1 7 ? 46.443 66.058 -120.195 1.00 7.71 33 LEU B N 1
ATOM 1369 C CA . LEU B 1 7 ? 45.942 67.288 -119.589 1.00 9.05 33 LEU B CA 1
ATOM 1370 C C . LEU B 1 7 ? 46.586 67.580 -118.238 1.00 9.87 33 LEU B C 1
ATOM 1371 O O . LEU B 1 7 ? 46.929 66.671 -117.485 1.00 9.35 33 LEU B O 1
ATOM 1376 N N . ALA B 1 8 ? 46.728 68.863 -117.933 1.00 9.83 34 ALA B N 1
ATOM 1377 C CA . ALA B 1 8 ? 47.335 69.274 -116.681 1.00 10.10 34 ALA B CA 1
ATOM 1378 C C . ALA B 1 8 ? 46.422 69.113 -115.473 1.00 10.92 34 ALA B C 1
ATOM 1379 O O . ALA B 1 8 ? 45.197 69.149 -115.585 1.00 10.76 34 ALA B O 1
ATOM 1381 N N . TYR B 1 9 ? 47.046 68.914 -114.320 1.00 10.37 35 TYR B N 1
ATOM 1382 C CA . TYR B 1 9 ? 46.342 68.830 -113.051 1.00 9.97 35 TYR B CA 1
ATOM 1383 C C . TYR B 1 9 ? 47.336 69.436 -112.079 1.00 10.49 35 TYR B C 1
ATOM 1384 O O . TYR B 1 9 ? 48.544 69.345 -112.294 1.00 9.97 35 TYR B O 1
ATOM 1393 N N . THR B 1 10 ? 46.847 70.080 -111.026 1.00 9.18 36 THR B N 1
ATOM 1394 C CA . THR B 1 10 ? 47.760 70.729 -110.096 1.00 12.15 36 THR B CA 1
ATOM 1395 C C . THR B 1 10 ? 47.652 70.293 -108.639 1.00 12.19 36 THR B C 1
ATOM 1396 O O . THR B 1 10 ? 46.649 69.705 -108.231 1.00 10.68 36 THR B O 1
ATOM 1400 N N . MET B 1 11 ? 48.695 70.616 -107.872 1.00 14.15 37 MET B N 1
ATOM 1401 C CA . MET B 1 11 ? 48.821 70.275 -106.453 1.00 17.95 37 MET B CA 1
ATOM 1402 C C . MET B 1 11 ? 49.897 71.111 -105.773 1.00 19.42 37 MET B C 1
ATOM 1403 O O . MET B 1 11 ? 50.420 70.729 -104.724 1.00 23.45 37 MET B O 1
ATOM 1408 N N . GLY B 1 12 ? 50.201 72.253 -106.358 1.00 20.27 38 GLY B N 1
ATOM 1409 C CA . GLY B 1 12 ? 51.265 73.094 -105.872 1.00 21.69 38 GLY B CA 1
ATOM 1410 C C . GLY B 1 12 ? 52.023 73.204 -107.180 1.00 22.07 38 GLY B C 1
ATOM 1411 O O . GLY B 1 12 ? 52.085 74.268 -107.782 1.00 25.54 38 GLY B O 1
ATOM 1412 N N . GLY B 1 13 ? 52.558 72.077 -107.644 1.00 20.02 39 GLY B N 1
ATOM 1413 C CA . GLY B 1 13 ? 53.248 72.053 -108.922 1.00 16.50 39 GLY B CA 1
ATOM 1414 C C . GLY B 1 13 ? 52.245 71.584 -109.966 1.00 15.43 39 GLY B C 1
ATOM 1415 O O . GLY B 1 13 ? 51.037 71.566 -109.711 1.00 15.10 39 GLY B O 1
ATOM 1416 N N . ARG B 1 14 ? 52.736 71.188 -111.134 1.00 12.02 41 ARG B N 1
ATOM 1417 C CA . ARG B 1 14 ? 51.862 70.727 -112.203 1.00 10.46 41 ARG B CA 1
ATOM 1418 C C . ARG B 1 14 ? 52.391 69.465 -112.873 1.00 9.34 41 ARG B C 1
ATOM 1419 O O . ARG B 1 14 ? 53.590 69.334 -113.110 1.00 8.96 41 ARG B O 1
ATOM 1427 N N . CYS B 1 15 ? 51.488 68.531 -113.152 1.00 8.08 42 CYS B N 1
ATOM 1428 C CA . CYS B 1 15 ? 51.832 67.292 -113.836 1.00 8.48 42 CYS B CA 1
ATOM 1429 C C . CYS B 1 15 ? 50.753 67.039 -114.882 1.00 8.47 42 CYS B C 1
ATOM 1430 O O . CYS B 1 15 ? 49.815 67.835 -115.019 1.00 7.14 42 CYS B O 1
ATOM 1433 N N . SER B 1 16 ? 50.879 65.941 -115.618 1.00 6.86 43 SER B N 1
ATOM 1434 C CA . SER B 1 16 ? 49.920 65.628 -116.667 1.00 7.18 43 SER B CA 1
ATOM 1435 C C . SER B 1 16 ? 49.237 64.286 -116.463 1.00 7.58 43 SER B C 1
ATOM 1436 O O . SER B 1 16 ? 49.812 63.357 -115.897 1.00 5.87 43 SER B O 1
ATOM 1439 N N . VAL B 1 17 ? 47.999 64.196 -116.938 1.00 8.66 44 VAL B N 1
ATOM 1440 C CA . VAL B 1 17 ? 47.222 62.969 -116.822 1.00 8.44 44 VAL B CA 1
ATOM 1441 C C . VAL B 1 17 ? 47.826 61.861 -117.672 1.00 8.32 44 VAL B C 1
ATOM 1442 O O . VAL B 1 17 ? 48.221 62.087 -118.816 1.00 7.56 44 VAL B O 1
ATOM 1446 N N . GLY B 1 18 A 47.898 60.664 -117.101 1.00 7.72 44 GLY B N 1
ATOM 1447 C CA . GLY B 1 18 A 48.425 59.530 -117.836 1.00 7.57 44 GLY B CA 1
ATOM 1448 C C . GLY B 1 18 A 47.289 58.933 -118.650 1.00 7.60 44 GLY B C 1
ATOM 1449 O O . GLY B 1 18 A 47.163 59.197 -119.849 1.00 8.32 44 GLY B O 1
ATOM 1450 N N . PHE B 1 19 ? 46.451 58.137 -117.994 1.00 7.34 45 PHE B N 1
ATOM 1451 C CA . PHE B 1 19 ? 45.308 57.507 -118.654 1.00 7.30 45 PHE B CA 1
ATOM 1452 C C . PHE B 1 19 ? 44.145 57.364 -117.685 1.00 7.99 45 PHE B C 1
ATOM 1453 O O . PHE B 1 19 ? 44.343 57.010 -116.525 1.00 7.41 45 PHE B O 1
ATOM 1461 N N . ALA B 1 20 ? 42.935 57.633 -118.160 1.00 8.41 46 ALA B N 1
ATOM 1462 C CA . ALA B 1 20 ? 41.753 57.491 -117.316 1.00 8.86 46 ALA B CA 1
ATOM 1463 C C . ALA B 1 20 ? 41.609 56.013 -116.973 1.00 9.60 46 ALA B C 1
ATOM 1464 O O . ALA B 1 20 ? 41.857 55.149 -117.817 1.00 8.43 46 ALA B O 1
ATOM 1466 N N . ALA B 1 21 ? 41.215 55.728 -115.737 1.00 8.64 47 ALA B N 1
ATOM 1467 C CA . ALA B 1 21 ? 41.040 54.352 -115.288 1.00 11.12 47 ALA B CA 1
ATOM 1468 C C . ALA B 1 21 ? 40.123 54.313 -114.070 1.00 12.26 47 ALA B C 1
ATOM 1469 O O . ALA B 1 21 ? 39.903 55.333 -113.418 1.00 13.30 47 ALA B O 1
ATOM 1471 N N . THR B 1 22 ? 39.591 53.134 -113.770 1.00 12.74 48 THR B N 1
ATOM 1472 C CA . THR B 1 22 ? 38.700 52.962 -112.628 1.00 13.16 48 THR B CA 1
ATOM 1473 C C . THR B 1 22 ? 39.286 51.909 -111.699 1.00 13.52 48 THR B C 1
ATOM 1474 O O . THR B 1 22 ? 39.874 50.935 -112.166 1.00 13.61 48 THR B O 1
ATOM 1478 N N . ASN B 1 23 A 39.140 52.095 -110.388 1.00 12.85 48 ASN B N 1
ATOM 1479 C CA . ASN B 1 23 A 39.673 51.113 -109.450 1.00 13.85 48 ASN B CA 1
ATOM 1480 C C . ASN B 1 23 A 38.657 49.985 -109.233 1.00 16.05 48 ASN B C 1
ATOM 1481 O O . ASN B 1 23 A 37.584 49.993 -109.835 1.00 14.73 48 ASN B O 1
ATOM 1486 N N . ALA B 1 24 B 38.998 49.023 -108.381 1.00 16.51 48 ALA B N 1
ATOM 1487 C CA . ALA B 1 24 B 38.124 47.881 -108.123 1.00 19.05 48 ALA B CA 1
ATOM 1488 C C . ALA B 1 24 B 36.767 48.235 -107.527 1.00 19.96 48 ALA B C 1
ATOM 1489 O O . ALA B 1 24 B 35.830 47.449 -107.618 1.00 21.17 48 ALA B O 1
ATOM 1491 N N . SER B 1 25 C 36.659 49.409 -106.911 1.00 20.23 48 SER B N 1
ATOM 1492 C CA . SER B 1 25 C 35.392 49.831 -106.324 1.00 21.31 48 SER B CA 1
ATOM 1493 C C . SER B 1 25 C 34.536 50.556 -107.354 1.00 21.30 48 SER B C 1
ATOM 1494 O O . SER B 1 25 C 33.426 50.998 -107.052 1.00 22.64 48 SER B O 1
ATOM 1497 N N . GLY B 1 26 D 35.061 50.678 -108.569 1.00 19.54 48 GLY B N 1
ATOM 1498 C CA . GLY B 1 26 D 34.334 51.352 -109.629 1.00 19.03 48 GLY B CA 1
ATOM 1499 C C . GLY B 1 26 D 34.471 52.862 -109.579 1.00 18.37 48 GLY B C 1
ATOM 1500 O O . GLY B 1 26 D 33.715 53.582 -110.234 1.00 19.02 48 GLY B O 1
ATOM 1501 N N . GLN B 1 27 ? 35.436 53.347 -108.805 1.00 16.07 49 GLN B N 1
ATOM 1502 C CA . GLN B 1 27 ? 35.661 54.782 -108.675 1.00 15.33 49 GLN B CA 1
ATOM 1503 C C . GLN B 1 27 ? 36.570 55.289 -109.794 1.00 14.15 49 GLN B C 1
ATOM 1504 O O . GLN B 1 27 ? 37.598 54.683 -110.101 1.00 14.07 49 GLN B O 1
ATOM 1510 N N . PRO B 1 28 ? 36.197 56.411 -110.425 1.00 13.56 50 PRO B N 1
ATOM 1511 C CA . PRO B 1 28 ? 36.981 56.993 -111.517 1.00 12.85 50 PRO B CA 1
ATOM 1512 C C . PRO B 1 28 ? 38.266 57.664 -111.057 1.00 12.57 50 PRO B C 1
ATOM 1513 O O . PRO B 1 28 ? 38.376 58.120 -109.921 1.00 12.50 50 PRO B O 1
ATOM 1517 N N . GLY B 1 29 ? 39.235 57.728 -111.960 1.00 11.57 51 GLY B N 1
ATOM 1518 C CA . GLY B 1 29 ? 40.504 58.353 -111.640 1.00 10.90 51 GLY B CA 1
ATOM 1519 C C . GLY B 1 29 ? 41.439 58.193 -112.814 1.00 9.58 51 GLY B C 1
ATOM 1520 O O . GLY B 1 29 ? 40.993 57.966 -113.938 1.00 10.52 51 GLY B O 1
ATOM 1521 N N . PHE B 1 30 ? 42.736 58.318 -112.570 1.00 7.48 52 PHE B N 1
ATOM 1522 C CA . PHE B 1 30 ? 43.698 58.159 -113.649 1.00 8.08 52 PHE B CA 1
ATOM 1523 C C . PHE B 1 30 ? 45.068 57.771 -113.122 1.00 7.66 52 PHE B C 1
ATOM 1524 O O . PHE B 1 30 ? 45.414 58.095 -111.983 1.00 6.58 52 PHE B O 1
ATOM 1532 N N . VAL B 1 31 ? 45.830 57.047 -113.941 1.00 8.37 53 VAL B N 1
ATOM 1533 C CA . VAL B 1 31 ? 47.175 56.659 -113.555 1.00 7.79 53 VAL B CA 1
ATOM 1534 C C . VAL B 1 31 ? 48.085 57.784 -114.014 1.00 7.86 53 VAL B C 1
ATOM 1535 O O . VAL B 1 31 ? 47.795 58.476 -114.997 1.00 7.85 53 VAL B O 1
ATOM 1539 N N . THR B 1 32 ? 49.177 57.970 -113.292 1.00 6.26 54 THR B N 1
ATOM 1540 C CA . THR B 1 32 ? 50.128 59.024 -113.603 1.00 6.71 54 THR B CA 1
ATOM 1541 C C . THR B 1 32 ? 51.432 58.646 -112.903 1.00 7.24 54 THR B C 1
ATOM 1542 O O . THR B 1 32 ? 51.573 57.507 -112.442 1.00 6.59 54 THR B O 1
ATOM 1546 N N . ALA B 1 33 ? 52.383 59.575 -112.830 1.00 7.27 55 ALA B N 1
ATOM 1547 C CA . ALA B 1 33 ? 53.669 59.293 -112.195 1.00 8.08 55 ALA B CA 1
ATOM 1548 C C . ALA B 1 33 ? 53.627 59.533 -110.693 1.00 9.07 55 ALA B C 1
ATOM 1549 O O . ALA B 1 33 ? 52.978 60.468 -110.223 1.00 8.35 55 ALA B O 1
ATOM 1551 N N . GLY B 1 34 ? 54.345 58.694 -109.953 1.00 8.80 56 GLY B N 1
ATOM 1552 C CA . GLY B 1 34 ? 54.384 58.817 -108.506 1.00 7.51 56 GLY B CA 1
ATOM 1553 C C . GLY B 1 34 ? 55.136 60.028 -107.983 1.00 7.54 56 GLY B C 1
ATOM 1554 O O . GLY B 1 34 ? 54.814 60.526 -106.909 1.00 7.01 56 GLY B O 1
ATOM 1555 N N . HIS B 1 35 ? 56.131 60.520 -108.715 1.00 7.45 57 HIS B N 1
ATOM 1556 C CA . HIS B 1 35 ? 56.870 61.676 -108.219 1.00 9.43 57 HIS B CA 1
ATOM 1557 C C . HIS B 1 35 ? 56.006 62.932 -108.242 1.00 9.14 57 HIS B C 1
ATOM 1558 O O . HIS B 1 35 ? 56.377 63.962 -107.682 1.00 8.12 57 HIS B O 1
ATOM 1565 N N . CYS B 1 36 ? 54.841 62.839 -108.873 1.00 9.06 58 CYS B N 1
ATOM 1566 C CA . CYS B 1 36 ? 53.933 63.973 -108.946 1.00 9.18 58 CYS B CA 1
ATOM 1567 C C . CYS B 1 36 ? 53.209 64.228 -107.634 1.00 9.73 58 CYS B C 1
ATOM 1568 O O . CYS B 1 36 ? 52.694 65.322 -107.408 1.00 10.38 58 CYS B O 1
ATOM 1571 N N . GLY B 1 37 ? 53.161 63.221 -106.769 1.00 9.00 59 GLY B N 1
ATOM 1572 C CA . GLY B 1 37 ? 52.487 63.405 -105.498 1.00 7.68 59 GLY B CA 1
ATOM 1573 C C . GLY B 1 37 ? 52.481 62.189 -104.594 1.00 8.08 59 GLY B C 1
ATOM 1574 O O . GLY B 1 37 ? 52.351 61.053 -105.046 1.00 7.66 59 GLY B O 1
ATOM 1575 N N . SER B 1 38 A 52.629 62.437 -103.300 1.00 7.62 59 SER B N 1
ATOM 1576 C CA . SER B 1 38 A 52.623 61.372 -102.306 1.00 7.94 59 SER B CA 1
ATOM 1577 C C . SER B 1 38 A 51.177 60.953 -102.036 1.00 8.12 59 SER B C 1
ATOM 1578 O O . SER B 1 38 A 50.246 61.699 -102.340 1.00 7.55 59 SER B O 1
ATOM 1581 N N . VAL B 1 39 B 50.980 59.765 -101.468 1.00 7.94 59 VAL B N 1
ATOM 1582 C CA . VAL B 1 39 B 49.631 59.302 -101.159 1.00 9.24 59 VAL B CA 1
ATOM 1583 C C . VAL B 1 39 B 48.929 60.344 -100.282 1.00 9.68 59 VAL B C 1
ATOM 1584 O O . VAL B 1 39 B 49.514 60.853 -99.324 1.00 9.01 59 VAL B O 1
ATOM 1588 N N . GLY B 1 40 ? 47.684 60.664 -100.622 1.00 9.29 60 GLY B N 1
ATOM 1589 C CA . GLY B 1 40 ? 46.938 61.645 -99.854 1.00 9.57 60 GLY B CA 1
ATOM 1590 C C . GLY B 1 40 ? 46.957 63.027 -100.483 1.00 10.84 60 GLY B C 1
ATOM 1591 O O . GLY B 1 40 ? 46.165 63.903 -100.113 1.00 8.05 60 GLY B O 1
ATOM 1592 N N . THR B 1 41 ? 47.859 63.238 -101.434 1.00 9.45 61 THR B N 1
ATOM 1593 C CA . THR B 1 41 ? 47.956 64.528 -102.100 1.00 9.09 61 THR B CA 1
ATOM 1594 C C . THR B 1 41 ? 46.690 64.807 -102.901 1.00 10.00 61 THR B C 1
ATOM 1595 O O . THR B 1 41 ? 46.239 63.972 -103.682 1.00 8.70 61 THR B O 1
ATOM 1599 N N . GLN B 1 42 ? 46.114 65.987 -102.690 1.00 9.77 62 GLN B N 1
ATOM 1600 C CA . GLN B 1 42 ? 44.899 66.381 -103.385 1.00 11.86 62 GLN B CA 1
ATOM 1601 C C . GLN B 1 42 ? 45.221 67.063 -104.706 1.00 11.90 62 GLN B C 1
ATOM 1602 O O . GLN B 1 42 ? 46.184 67.826 -104.809 1.00 10.78 62 GLN B O 1
ATOM 1608 N N . VAL B 1 43 ? 44.405 66.775 -105.716 1.00 11.60 64 VAL B N 1
ATOM 1609 C CA . VAL B 1 43 ? 44.607 67.325 -107.050 1.00 11.50 64 VAL B CA 1
ATOM 1610 C C . VAL B 1 43 ? 43.421 68.123 -107.567 1.00 10.79 64 VAL B C 1
ATOM 1611 O O . VAL B 1 43 ? 42.280 67.876 -107.192 1.00 9.61 64 VAL B O 1
ATOM 1615 N N . SER B 1 44 ? 43.719 69.076 -108.442 1.00 12.01 65 SER B N 1
ATOM 1616 C CA . SER B 1 44 ? 42.708 69.911 -109.076 1.00 12.41 65 SER B CA 1
ATOM 1617 C C . SER B 1 44 ? 42.932 69.832 -110.579 1.00 12.88 65 SER B C 1
ATOM 1618 O O . SER B 1 44 ? 44.061 69.948 -111.052 1.00 10.44 65 SER B O 1
ATOM 1621 N N . ILE B 1 45 ? 41.851 69.607 -111.317 1.00 12.80 66 ILE B N 1
ATOM 1622 C CA . ILE B 1 45 ? 41.895 69.551 -112.778 1.00 13.85 66 ILE B CA 1
ATOM 1623 C C . ILE B 1 45 ? 40.581 70.135 -113.243 1.00 14.94 66 ILE B C 1
ATOM 1624 O O . ILE B 1 45 ? 39.517 69.528 -113.044 1.00 14.37 66 ILE B O 1
ATOM 1629 N N . GLY B 1 46 ? 40.589 71.316 -113.853 1.00 14.96 67 GLY B N 1
ATOM 1630 C CA . GLY B 1 46 ? 39.326 71.880 -114.255 1.00 16.80 67 GLY B CA 1
ATOM 1631 C C . GLY B 1 46 ? 38.478 72.041 -113.003 1.00 16.56 67 GLY B C 1
ATOM 1632 O O . GLY B 1 46 ? 38.978 72.506 -111.979 1.00 17.15 67 GLY B O 1
ATOM 1633 N N . ASN B 1 47 ? 37.206 71.653 -113.066 1.00 17.59 83 ASN B N 1
ATOM 1634 C CA . ASN B 1 47 ? 36.320 71.769 -111.913 1.00 19.42 83 ASN B CA 1
ATOM 1635 C C . ASN B 1 47 ? 36.329 70.461 -111.129 1.00 19.49 83 ASN B C 1
ATOM 1636 O O . ASN B 1 47 ? 35.487 70.237 -110.258 1.00 20.47 83 ASN B O 1
ATOM 1641 N N . GLY B 1 48 ? 37.290 69.597 -111.448 1.00 18.23 84 GLY B N 1
ATOM 1642 C CA . GLY B 1 48 ? 37.388 68.320 -110.768 1.00 15.98 84 GLY B CA 1
ATOM 1643 C C . GLY B 1 48 ? 38.407 68.297 -109.643 1.00 15.33 84 GLY B C 1
ATOM 1644 O O . GLY B 1 48 ? 39.358 69.083 -109.625 1.00 13.91 84 GLY B O 1
ATOM 1645 N N . ARG B 1 49 ? 38.198 67.390 -108.694 1.00 13.76 85 ARG B N 1
ATOM 1646 C CA . ARG B 1 49 ? 39.091 67.233 -107.554 1.00 13.69 85 ARG B CA 1
ATOM 1647 C C . ARG B 1 49 ? 39.395 65.751 -107.384 1.00 13.15 85 ARG B C 1
ATOM 1648 O O . ARG B 1 49 ? 38.513 64.905 -107.548 1.00 13.78 85 ARG B O 1
ATOM 1656 N N . GLY B 1 50 ? 40.641 65.434 -107.056 1.00 12.91 86 GLY B N 1
ATOM 1657 C CA . GLY B 1 50 ? 41.017 64.046 -106.867 1.00 11.79 86 GLY B CA 1
ATOM 1658 C C . GLY B 1 50 ? 42.054 63.925 -105.769 1.00 10.78 86 GLY B C 1
ATOM 1659 O O . GLY B 1 50 ? 42.484 64.933 -105.211 1.00 9.89 86 GLY B O 1
ATOM 1660 N N . VAL B 1 51 ? 42.453 62.696 -105.460 1.00 10.61 87 VAL B N 1
ATOM 1661 C CA . VAL B 1 51 ? 43.448 62.452 -104.423 1.00 8.88 87 VAL B CA 1
ATOM 1662 C C . VAL B 1 51 ? 44.333 61.272 -104.812 1.00 9.56 87 VAL B C 1
ATOM 1663 O O . VAL B 1 51 ? 43.852 60.288 -105.373 1.00 8.18 87 VAL B O 1
ATOM 1667 N N . PHE B 1 52 ? 45.633 61.375 -104.538 1.00 9.00 88 PHE B N 1
ATOM 1668 C CA . PHE B 1 52 ? 46.531 60.271 -104.847 1.00 9.15 88 PHE B CA 1
ATOM 1669 C C . PHE B 1 52 ? 46.188 59.132 -103.902 1.00 9.32 88 PHE B C 1
ATOM 1670 O O . PHE B 1 52 ? 46.434 59.215 -102.702 1.00 9.25 88 PHE B O 1
ATOM 1678 N N . GLU B 1 53 A 45.614 58.077 -104.462 1.00 8.56 88 GLU B N 1
ATOM 1679 C CA . GLU B 1 53 A 45.216 56.902 -103.706 1.00 10.82 88 GLU B CA 1
ATOM 1680 C C . GLU B 1 53 A 46.366 55.902 -103.636 1.00 9.70 88 GLU B C 1
ATOM 1681 O O . GLU B 1 53 A 46.506 55.167 -102.663 1.00 9.68 88 GLU B O 1
ATOM 1687 N N . ARG B 1 54 ? 47.181 55.885 -104.684 1.00 8.72 89 ARG B N 1
ATOM 1688 C CA . ARG B 1 54 ? 48.342 55.004 -104.756 1.00 9.38 89 ARG B CA 1
ATOM 1689 C C . ARG B 1 54 ? 49.489 55.818 -105.341 1.00 8.04 89 ARG B C 1
ATOM 1690 O O . ARG B 1 54 ? 49.294 56.580 -106.286 1.00 7.47 89 ARG B O 1
ATOM 1698 N N . SER B 1 55 ? 50.684 55.658 -104.786 1.00 6.65 90 SER B N 1
ATOM 1699 C CA . SER B 1 55 ? 51.836 56.387 -105.298 1.00 7.18 90 SER B CA 1
ATOM 1700 C C . SER B 1 55 ? 53.135 55.754 -104.840 1.00 6.77 90 SER B C 1
ATOM 1701 O O . SER B 1 55 ? 53.305 55.468 -103.658 1.00 6.23 90 SER B O 1
ATOM 1704 N N . VAL B 1 56 ? 54.043 55.529 -105.785 1.00 6.03 91 VAL B N 1
ATOM 1705 C CA . VAL B 1 56 ? 55.337 54.936 -105.483 1.00 6.04 91 VAL B CA 1
ATOM 1706 C C . VAL B 1 56 ? 56.442 55.672 -106.237 1.00 7.01 91 VAL B C 1
ATOM 1707 O O . VAL B 1 56 ? 56.412 55.758 -107.465 1.00 6.36 91 VAL B O 1
ATOM 1711 N N . PHE B 1 57 ? 57.412 56.195 -105.492 1.00 7.07 94 PHE B N 1
ATOM 1712 C CA . PHE B 1 57 ? 58.551 56.907 -106.059 1.00 6.97 94 PHE B CA 1
ATOM 1713 C C . PHE B 1 57 ? 59.512 57.254 -104.923 1.00 7.71 94 PHE B C 1
ATOM 1714 O O . PHE B 1 57 ? 59.083 57.757 -103.887 1.00 8.00 94 PHE B O 1
ATOM 1722 N N . PRO B 1 58 ? 60.819 56.975 -105.087 1.00 7.78 95 PRO B N 1
ATOM 1723 C CA . PRO B 1 58 ? 61.462 56.362 -106.255 1.00 7.72 95 PRO B CA 1
ATOM 1724 C C . PRO B 1 58 ? 61.252 54.843 -106.290 1.00 7.53 95 PRO B C 1
ATOM 1725 O O . PRO B 1 58 ? 60.257 54.337 -105.766 1.00 8.05 95 PRO B O 1
ATOM 1729 N N . GLY B 1 59 ? 62.202 54.122 -106.885 1.00 7.17 100 GLY B N 1
ATOM 1730 C CA . GLY B 1 59 ? 62.074 52.673 -106.998 1.00 7.09 100 GLY B CA 1
ATOM 1731 C C . GLY B 1 59 ? 61.273 52.436 -108.263 1.00 6.64 100 GLY B C 1
ATOM 1732 O O . GLY B 1 59 ? 61.756 51.857 -109.240 1.00 6.99 100 GLY B O 1
ATOM 1733 N N . ASN B 1 60 ? 60.025 52.883 -108.220 1.00 7.34 101 ASN B N 1
ATOM 1734 C CA . ASN B 1 60 ? 59.117 52.827 -109.360 1.00 7.18 101 ASN B CA 1
ATOM 1735 C C . ASN B 1 60 ? 58.741 54.303 -109.496 1.00 6.38 101 ASN B C 1
ATOM 1736 O O . ASN B 1 60 ? 59.273 55.142 -108.775 1.00 5.08 101 ASN B O 1
ATOM 1741 N N . ASP B 1 61 ? 57.855 54.632 -110.430 1.00 4.73 102 ASP B N 1
ATOM 1742 C CA . ASP B 1 61 ? 57.396 56.013 -110.571 1.00 6.86 102 ASP B CA 1
ATOM 1743 C C . ASP B 1 61 ? 55.975 55.868 -111.085 1.00 6.62 102 ASP B C 1
ATOM 1744 O O . ASP B 1 61 ? 55.674 56.167 -112.241 1.00 6.03 102 ASP B O 1
ATOM 1749 N N . ALA B 1 62 ? 55.111 55.395 -110.193 1.00 7.98 103 ALA B N 1
ATOM 1750 C CA . ALA B 1 62 ? 53.719 55.114 -110.512 1.00 7.34 103 ALA B CA 1
ATOM 1751 C C . ALA B 1 62 ? 52.723 55.659 -109.495 1.00 7.27 103 ALA B C 1
ATOM 1752 O O . ALA B 1 62 ? 53.035 55.824 -108.317 1.00 7.43 103 ALA B O 1
ATOM 1754 N N . ALA B 1 63 ? 51.505 55.912 -109.955 1.00 7.53 104 ALA B N 1
ATOM 1755 C CA . ALA B 1 63 ? 50.473 56.430 -109.071 1.00 6.95 104 ALA B CA 1
ATOM 1756 C C . ALA B 1 63 ? 49.097 56.341 -109.694 1.00 7.00 104 ALA B C 1
ATOM 1757 O O . ALA B 1 63 ? 48.956 56.236 -110.913 1.00 7.56 104 ALA B O 1
ATOM 1759 N N . PHE B 1 64 ? 48.085 56.369 -108.833 1.00 6.81 105 PHE B N 1
ATOM 1760 C CA . PHE B 1 64 ? 46.700 56.351 -109.267 1.00 7.79 105 PHE B CA 1
ATOM 1761 C C . PHE B 1 64 ? 45.997 57.440 -108.478 1.00 8.23 105 PHE B C 1
ATOM 1762 O O . PHE B 1 64 ? 46.052 57.458 -107.245 1.00 7.74 105 PHE B O 1
ATOM 1770 N N . VAL B 1 65 ? 45.359 58.351 -109.196 1.00 8.39 106 VAL B N 1
ATOM 1771 C CA . VAL B 1 65 ? 44.619 59.435 -108.573 1.00 9.36 106 VAL B CA 1
ATOM 1772 C C . VAL B 1 65 ? 43.135 59.088 -108.659 1.00 10.77 106 VAL B C 1
ATOM 1773 O O . VAL B 1 65 ? 42.624 58.801 -109.742 1.00 8.81 106 VAL B O 1
ATOM 1777 N N . ARG B 1 66 ? 42.454 59.097 -107.517 1.00 10.63 107 ARG B N 1
ATOM 1778 C CA . ARG B 1 66 ? 41.029 58.790 -107.484 1.00 12.00 107 ARG B CA 1
ATOM 1779 C C . ARG B 1 66 ? 40.222 60.081 -107.490 1.00 11.90 107 ARG B C 1
ATOM 1780 O O . ARG B 1 66 ? 40.497 60.996 -106.716 1.00 10.68 107 ARG B O 1
ATOM 1788 N N . GLY B 1 67 ? 39.223 60.149 -108.363 1.00 12.51 108 GLY B N 1
ATOM 1789 C CA . GLY B 1 67 ? 38.400 61.343 -108.428 1.00 13.54 108 GLY B CA 1
ATOM 1790 C C . GLY B 1 67 ? 37.438 61.419 -107.259 1.00 15.67 108 GLY B C 1
ATOM 1791 O O . GLY B 1 67 ? 36.768 60.437 -106.941 1.00 15.92 108 GLY B O 1
ATOM 1792 N N . THR B 1 68 ? 37.372 62.578 -106.608 1.00 16.25 109 THR B N 1
ATOM 1793 C CA . THR B 1 68 ? 36.469 62.752 -105.478 1.00 16.35 109 THR B CA 1
ATOM 1794 C C . THR B 1 68 ? 35.294 63.652 -105.854 1.00 18.22 109 THR B C 1
ATOM 1795 O O . THR B 1 68 ? 34.293 63.706 -105.142 1.00 17.85 109 THR B O 1
ATOM 1799 N N . SER B 1 69 ? 35.420 64.353 -106.975 1.00 18.15 110 SER B N 1
ATOM 1800 C CA . SER B 1 69 ? 34.344 65.214 -107.451 1.00 18.68 110 SER B CA 1
ATOM 1801 C C . SER B 1 69 ? 34.566 65.665 -108.890 1.00 18.33 110 SER B C 1
ATOM 1802 O O . SER B 1 69 ? 35.678 66.032 -109.281 1.00 17.55 110 SER B O 1
ATOM 1805 N N . ASN B 1 70 ? 33.491 65.620 -109.670 1.00 18.02 111 ASN B N 1
ATOM 1806 C CA . ASN B 1 70 ? 33.492 66.029 -111.069 1.00 17.79 111 ASN B CA 1
ATOM 1807 C C . ASN B 1 70 ? 34.554 65.395 -111.963 1.00 17.61 111 ASN B C 1
ATOM 1808 O O . ASN B 1 70 ? 35.299 66.093 -112.653 1.00 16.87 111 ASN B O 1
ATOM 1813 N N . PHE B 1 71 ? 34.621 64.069 -111.944 1.00 16.77 112 PHE B N 1
ATOM 1814 C CA . PHE B 1 71 ? 35.556 63.339 -112.787 1.00 16.07 112 PHE B CA 1
ATOM 1815 C C . PHE B 1 71 ? 34.745 62.593 -113.841 1.00 16.62 112 PHE B C 1
ATOM 1816 O O . PHE B 1 71 ? 33.955 61.709 -113.511 1.00 18.02 112 PHE B O 1
ATOM 1824 N N . THR B 1 72 ? 34.921 62.970 -115.101 1.00 15.46 113 THR B N 1
ATOM 1825 C CA . THR B 1 72 ? 34.238 62.301 -116.201 1.00 15.50 113 THR B CA 1
ATOM 1826 C C . THR B 1 72 ? 35.338 61.621 -117.002 1.00 14.60 113 THR B C 1
ATOM 1827 O O . THR B 1 72 ? 36.198 62.286 -117.573 1.00 13.77 113 THR B O 1
ATOM 1831 N N . LEU B 1 73 ? 35.323 60.296 -117.030 1.00 14.58 114 LEU B N 1
ATOM 1832 C CA . LEU B 1 73 ? 36.350 59.559 -117.751 1.00 15.14 114 LEU B CA 1
ATOM 1833 C C . LEU B 1 73 ? 36.130 59.519 -119.255 1.00 16.20 114 LEU B C 1
ATOM 1834 O O . LEU B 1 73 ? 35.001 59.599 -119.738 1.00 14.14 114 LEU B O 1
ATOM 1839 N N . THR B 1 74 ? 37.235 59.410 -119.989 1.00 15.43 119 THR B N 1
ATOM 1840 C CA . THR B 1 74 ? 37.212 59.318 -121.443 1.00 16.28 119 THR B CA 1
ATOM 1841 C C . THR B 1 74 ? 38.323 58.341 -121.804 1.00 15.65 119 THR B C 1
ATOM 1842 O O . THR B 1 74 ? 39.150 58.000 -120.958 1.00 15.26 119 THR B O 1
ATOM 1846 N N . ASN B 1 75 ? 38.339 57.885 -123.053 1.00 14.98 120 ASN B N 1
ATOM 1847 C CA . ASN B 1 75 ? 39.377 56.970 -123.513 1.00 13.48 120 ASN B CA 1
ATOM 1848 C C . ASN B 1 75 ? 40.199 57.751 -124.527 1.00 13.22 120 ASN B C 1
ATOM 1849 O O . ASN B 1 75 ? 40.598 57.230 -125.567 1.00 12.94 120 ASN B O 1
ATOM 1854 N N . LEU B 1 76 A 40.458 59.013 -124.194 1.00 12.16 120 LEU B N 1
ATOM 1855 C CA . LEU B 1 76 A 41.196 59.904 -125.074 1.00 11.86 120 LEU B CA 1
ATOM 1856 C C . LEU B 1 76 A 42.519 60.422 -124.512 1.00 11.79 120 LEU B C 1
ATOM 1857 O O . LEU B 1 76 A 42.741 60.436 -123.299 1.00 11.05 120 LEU B O 1
ATOM 1862 N N . VAL B 1 77 B 43.381 60.851 -125.425 1.00 10.14 120 VAL B N 1
ATOM 1863 C CA . VAL B 1 77 B 44.680 61.431 -125.101 1.00 9.50 120 VAL B CA 1
ATOM 1864 C C . VAL B 1 77 B 44.775 62.640 -126.025 1.00 10.39 120 VAL B C 1
ATOM 1865 O O . VAL B 1 77 B 44.633 62.509 -127.241 1.00 11.02 120 VAL B O 1
ATOM 1869 N N . SER B 1 78 C 44.989 63.817 -125.451 1.00 9.92 120 SER B N 1
ATOM 1870 C CA . SER B 1 78 C 45.089 65.036 -126.244 1.00 11.04 120 SER B CA 1
ATOM 1871 C C . SER B 1 78 C 46.348 65.080 -127.097 1.00 10.86 120 SER B C 1
ATOM 1872 O O . SER B 1 78 C 47.442 64.759 -126.630 1.00 10.26 120 SER B O 1
ATOM 1875 N N . ARG B 1 79 D 46.189 65.485 -128.353 1.00 11.34 120 ARG B N 1
ATOM 1876 C CA . ARG B 1 79 D 47.322 65.595 -129.265 1.00 10.78 120 ARG B CA 1
ATOM 1877 C C . ARG B 1 79 D 47.740 67.055 -129.417 1.00 11.44 120 ARG B C 1
ATOM 1878 O O . ARG B 1 79 D 48.479 67.424 -130.330 1.00 10.70 120 ARG B O 1
ATOM 1886 N N . TYR B 1 80 E 47.261 67.881 -128.493 1.00 12.22 120 TYR B N 1
ATOM 1887 C CA . TYR B 1 80 E 47.580 69.303 -128.464 1.00 12.80 120 TYR B CA 1
ATOM 1888 C C . TYR B 1 80 E 47.694 70.005 -129.821 1.00 13.36 120 TYR B C 1
ATOM 1889 O O . TYR B 1 80 E 46.725 70.056 -130.580 1.00 12.63 120 TYR B O 1
ATOM 1898 N N . ASN B 1 81 F 48.875 70.537 -130.124 1.00 13.79 120 ASN B N 1
ATOM 1899 C CA . ASN B 1 81 F 49.081 71.270 -131.369 1.00 15.39 120 ASN B CA 1
ATOM 1900 C C . ASN B 1 81 F 48.882 70.474 -132.658 1.00 16.35 120 ASN B C 1
ATOM 1901 O O . ASN B 1 81 F 48.823 71.059 -133.740 1.00 18.05 120 ASN B O 1
ATOM 1906 N N . SER B 1 82 G 48.787 69.151 -132.557 1.00 16.22 120 SER B N 1
ATOM 1907 C CA . SER B 1 82 G 48.559 68.336 -133.748 1.00 15.75 120 SER B CA 1
ATOM 1908 C C . SER B 1 82 G 47.061 68.196 -133.987 1.00 16.73 120 SER B C 1
ATOM 1909 O O . SER B 1 82 G 46.625 67.680 -135.019 1.00 17.16 120 SER B O 1
ATOM 1912 N N . GLY B 1 83 H 46.276 68.657 -133.017 1.00 16.19 120 GLY B N 1
ATOM 1913 C CA . GLY B 1 83 H 44.831 68.604 -133.134 1.00 16.93 120 GLY B CA 1
ATOM 1914 C C . GLY B 1 83 H 44.171 67.272 -132.833 1.00 16.87 120 GLY B C 1
ATOM 1915 O O . GLY B 1 83 H 44.726 66.204 -133.100 1.00 16.58 120 GLY B O 1
ATOM 1916 N N . GLY B 1 84 I 42.971 67.344 -132.267 1.00 17.08 120 GLY B N 1
ATOM 1917 C CA . GLY B 1 84 I 42.223 66.142 -131.955 1.00 16.57 120 GLY B CA 1
ATOM 1918 C C . GLY B 1 84 I 42.738 65.320 -130.789 1.00 17.33 120 GLY B C 1
ATOM 1919 O O . GLY B 1 84 I 43.492 65.804 -129.937 1.00 15.66 120 GLY B O 1
ATOM 1920 N N . TYR B 1 85 J 42.321 64.060 -130.765 1.00 16.14 120 TYR B N 1
ATOM 1921 C CA . TYR B 1 85 J 42.701 63.143 -129.707 1.00 16.34 120 TYR B CA 1
ATOM 1922 C C . TYR B 1 85 J 43.027 61.752 -130.226 1.00 15.98 120 TYR B C 1
ATOM 1923 O O . TYR B 1 85 J 42.475 61.299 -131.231 1.00 15.46 120 TYR B O 1
ATOM 1932 N N . ALA B 1 86 K 43.933 61.078 -129.526 1.00 14.57 120 ALA B N 1
ATOM 1933 C CA . ALA B 1 86 K 44.282 59.709 -129.864 1.00 14.57 120 ALA B CA 1
ATOM 1934 C C . ALA B 1 86 K 43.290 58.914 -129.015 1.00 15.39 120 ALA B C 1
ATOM 1935 O O . ALA B 1 86 K 42.849 59.391 -127.968 1.00 14.58 120 ALA B O 1
ATOM 1937 N N . THR B 1 87 L 42.922 57.718 -129.459 1.00 15.28 120 THR B N 1
ATOM 1938 C CA . THR B 1 87 L 41.980 56.915 -128.689 1.00 16.59 120 THR B CA 1
ATOM 1939 C C . THR B 1 87 L 42.666 55.741 -128.000 1.00 15.11 120 THR B C 1
ATOM 1940 O O . THR B 1 87 L 43.614 55.164 -128.531 1.00 14.81 120 THR B O 1
ATOM 1944 N N . VAL B 1 88 ? 42.180 55.397 -126.811 1.00 12.98 121 VAL B N 1
ATOM 1945 C CA . VAL B 1 88 ? 42.733 54.295 -126.032 1.00 12.16 121 VAL B CA 1
ATOM 1946 C C . VAL B 1 88 ? 41.796 53.095 -126.130 1.00 12.92 121 VAL B C 1
ATOM 1947 O O . VAL B 1 88 ? 40.636 53.184 -125.731 1.00 13.26 121 VAL B O 1
ATOM 1951 N N . SER B 1 89 ? 42.297 51.977 -126.649 1.00 14.41 122 SER B N 1
ATOM 1952 C CA . SER B 1 89 ? 41.485 50.772 -126.793 1.00 15.88 122 SER B CA 1
ATOM 1953 C C . SER B 1 89 ? 42.042 49.598 -125.988 1.00 15.54 122 SER B C 1
ATOM 1954 O O . SER B 1 89 ? 41.400 48.552 -125.875 1.00 14.73 122 SER B O 1
ATOM 1957 N N . GLY B 1 90 ? 43.234 49.775 -125.432 1.00 13.36 123 GLY B N 1
ATOM 1958 C CA . GLY B 1 90 ? 43.842 48.715 -124.648 1.00 12.65 123 GLY B CA 1
ATOM 1959 C C . GLY B 1 90 ? 45.248 49.094 -124.232 1.00 11.04 123 GLY B C 1
ATOM 1960 O O . GLY B 1 90 ? 45.642 50.255 -124.352 1.00 9.89 123 GLY B O 1
ATOM 1961 N N . SER B 1 91 ? 46.008 48.122 -123.741 1.00 10.39 124 SER B N 1
ATOM 1962 C CA . SER B 1 91 ? 47.377 48.385 -123.316 1.00 10.65 124 SER B CA 1
ATOM 1963 C C . SER B 1 91 ? 48.338 47.264 -123.704 1.00 11.57 124 SER B C 1
ATOM 1964 O O . SER B 1 91 ? 49.168 46.841 -122.901 1.00 10.79 124 SER B O 1
ATOM 1967 N N . SER B 1 92 ? 48.221 46.780 -124.937 1.00 12.17 125 SER B N 1
ATOM 1968 C CA . SER B 1 92 ? 49.124 45.736 -125.406 1.00 13.25 125 SER B CA 1
ATOM 1969 C C . SER B 1 92 ? 50.489 46.389 -125.553 1.00 13.31 125 SER B C 1
ATOM 1970 O O . SER B 1 92 ? 50.618 47.443 -126.178 1.00 12.72 125 SER B O 1
ATOM 1973 N N . THR B 1 93 ? 51.506 45.771 -124.965 1.00 13.18 129 THR B N 1
ATOM 1974 C CA . THR B 1 93 ? 52.859 46.303 -125.030 1.00 14.58 129 THR B CA 1
ATOM 1975 C C . THR B 1 93 ? 53.372 46.311 -126.466 1.00 13.98 129 THR B C 1
ATOM 1976 O O . THR B 1 93 ? 53.305 45.302 -127.165 1.00 12.36 129 THR B O 1
ATOM 1980 N N . ALA B 1 94 ? 53.880 47.460 -126.897 1.00 12.81 130 ALA B N 1
ATOM 1981 C CA . ALA B 1 94 ? 54.408 47.603 -128.246 1.00 13.44 130 ALA B CA 1
ATOM 1982 C C . ALA B 1 94 ? 55.870 47.177 -128.257 1.00 13.78 130 ALA B C 1
ATOM 1983 O O . ALA B 1 94 ? 56.627 47.503 -127.344 1.00 13.16 130 ALA B O 1
ATOM 1985 N N . PRO B 1 95 ? 56.287 46.433 -129.292 1.00 14.76 131 PRO B N 1
ATOM 1986 C CA . PRO B 1 95 ? 57.685 45.998 -129.347 1.00 14.64 131 PRO B CA 1
ATOM 1987 C C . PRO B 1 95 ? 58.668 47.157 -129.470 1.00 13.71 131 PRO B C 1
ATOM 1988 O O . PRO B 1 95 ? 58.313 48.246 -129.925 1.00 13.91 131 PRO B O 1
ATOM 1992 N N . ILE B 1 96 ? 59.901 46.920 -129.045 1.00 13.27 132 ILE B N 1
ATOM 1993 C CA . ILE B 1 96 ? 60.941 47.933 -129.128 1.00 13.33 132 ILE B CA 1
ATOM 1994 C C . ILE B 1 96 ? 61.083 48.341 -130.588 1.00 13.38 132 ILE B C 1
ATOM 1995 O O . ILE B 1 96 ? 61.040 47.494 -131.485 1.00 14.18 132 ILE B O 1
ATOM 2000 N N . GLY B 1 97 ? 61.231 49.641 -130.828 1.00 12.33 133 GLY B N 1
ATOM 2001 C CA . GLY B 1 97 ? 61.358 50.133 -132.185 1.00 12.35 133 GLY B CA 1
ATOM 2002 C C . GLY B 1 97 ? 60.052 50.718 -132.693 1.00 11.76 133 GLY B C 1
ATOM 2003 O O . GLY B 1 97 ? 60.031 51.439 -133.689 1.00 12.17 133 GLY B O 1
ATOM 2004 N N . SER B 1 98 ? 58.955 50.410 -132.005 1.00 12.33 134 SER B N 1
ATOM 2005 C CA . SER B 1 98 ? 57.641 50.906 -132.395 1.00 11.12 134 SER B CA 1
ATOM 2006 C C . SER B 1 98 ? 57.502 52.408 -132.191 1.00 10.00 134 SER B C 1
ATOM 2007 O O . SER B 1 98 ? 58.111 52.982 -131.290 1.00 7.86 134 SER B O 1
ATOM 2010 N N . GLN B 1 99 ? 56.695 53.044 -133.034 1.00 10.16 135 GLN B N 1
ATOM 2011 C CA . GLN B 1 99 ? 56.468 54.470 -132.883 1.00 10.32 135 GLN B CA 1
ATOM 2012 C C . GLN B 1 99 ? 55.664 54.621 -131.597 1.00 10.48 135 GLN B C 1
ATOM 2013 O O . GLN B 1 99 ? 54.841 53.761 -131.267 1.00 9.10 135 GLN B O 1
ATOM 2019 N N . VAL B 1 100 ? 55.919 55.698 -130.867 1.00 9.14 136 VAL B N 1
ATOM 2020 C CA . VAL B 1 100 ? 55.215 55.970 -129.624 1.00 8.16 136 VAL B CA 1
ATOM 2021 C C . VAL B 1 100 ? 55.131 57.484 -129.514 1.00 9.38 136 VAL B C 1
ATOM 2022 O O . VAL B 1 100 ? 56.045 58.190 -129.937 1.00 10.76 136 VAL B O 1
ATOM 2026 N N . CYS B 1 101 ? 54.025 57.983 -128.974 1.00 8.81 137 CYS B N 1
ATOM 2027 C CA . CYS B 1 101 ? 53.847 59.420 -128.823 1.00 9.43 137 CYS B CA 1
ATOM 2028 C C . CYS B 1 101 ? 53.569 59.769 -127.373 1.00 9.12 137 CYS B C 1
ATOM 2029 O O . CYS B 1 101 ? 52.933 59.004 -126.654 1.00 8.65 137 CYS B O 1
ATOM 2032 N N . ARG B 1 102 ? 54.045 60.939 -126.962 1.00 8.08 138 ARG B N 1
ATOM 2033 C CA . ARG B 1 102 ? 53.859 61.417 -125.603 1.00 8.44 138 ARG B CA 1
ATOM 2034 C C . ARG B 1 102 ? 52.982 62.663 -125.597 1.00 8.72 138 ARG B C 1
ATOM 2035 O O . ARG B 1 102 ? 53.078 63.500 -126.492 1.00 7.95 138 ARG B O 1
ATOM 2043 N N . SER B 1 103 ? 52.127 62.779 -124.584 1.00 9.64 139 SER B N 1
ATOM 2044 C CA . SER B 1 103 ? 51.261 63.947 -124.443 1.00 7.91 139 SER B CA 1
ATOM 2045 C C . SER B 1 103 ? 51.529 64.565 -123.070 1.00 9.05 139 SER B C 1
ATOM 2046 O O . SER B 1 103 ? 51.395 63.892 -122.048 1.00 8.04 139 SER B O 1
ATOM 2049 N N . GLY B 1 104 ? 51.920 65.838 -123.050 1.00 8.71 140 GLY B N 1
ATOM 2050 C CA . GLY B 1 104 ? 52.201 66.512 -121.791 1.00 9.36 140 GLY B CA 1
ATOM 2051 C C . GLY B 1 104 ? 51.679 67.936 -121.789 1.00 10.65 140 GLY B C 1
ATOM 2052 O O . GLY B 1 104 ? 51.566 68.556 -122.849 1.00 9.60 140 GLY B O 1
ATOM 2053 N N . SER B 1 105 ? 51.386 68.469 -120.602 1.00 9.44 141 SER B N 1
ATOM 2054 C CA . SER B 1 105 ? 50.842 69.822 -120.499 1.00 10.29 141 SER B CA 1
ATOM 2055 C C . SER B 1 105 ? 51.835 70.962 -120.681 1.00 10.86 141 SER B C 1
ATOM 2056 O O . SER B 1 105 ? 51.444 72.125 -120.686 1.00 11.41 141 SER B O 1
ATOM 2059 N N . THR B 1 106 ? 53.117 70.653 -120.826 1.00 10.28 142 THR B N 1
ATOM 2060 C CA . THR B 1 106 ? 54.093 71.715 -121.031 1.00 11.16 142 THR B CA 1
ATOM 2061 C C . THR B 1 106 ? 54.473 71.849 -122.502 1.00 12.43 142 THR B C 1
ATOM 2062 O O . THR B 1 106 ? 54.354 72.925 -123.086 1.00 12.46 142 THR B O 1
ATOM 2066 N N . THR B 1 107 ? 54.909 70.747 -123.100 1.00 10.38 143 THR B N 1
AT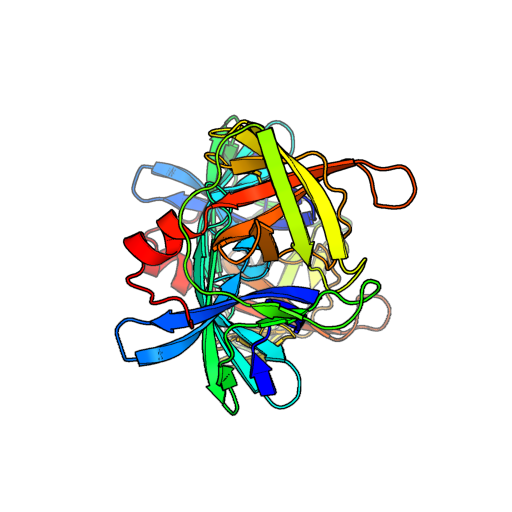OM 2067 C CA . THR B 1 107 ? 55.353 70.757 -124.486 1.00 10.51 143 THR B CA 1
ATOM 2068 C C . THR B 1 107 ? 54.326 70.276 -125.501 1.00 10.83 143 THR B C 1
ATOM 2069 O O . THR B 1 107 ? 54.429 70.582 -126.691 1.00 11.56 143 THR B O 1
ATOM 2073 N N . GLY B 1 108 ? 53.340 69.519 -125.042 1.00 9.59 156 GLY B N 1
ATOM 2074 C CA . GLY B 1 108 ? 52.325 69.037 -125.960 1.00 9.80 156 GLY B CA 1
ATOM 2075 C C . GLY B 1 108 ? 52.489 67.601 -126.431 1.00 10.22 156 GLY B C 1
ATOM 2076 O O . GLY B 1 108 ? 52.817 66.705 -125.651 1.00 9.53 156 GLY B O 1
ATOM 2077 N N . TRP B 1 109 ? 52.274 67.400 -127.729 1.00 9.13 157 TRP B N 1
ATOM 2078 C CA . TRP B 1 109 ? 52.319 66.085 -128.364 1.00 9.50 157 TRP B CA 1
ATOM 2079 C C . TRP B 1 109 ? 53.562 65.856 -129.231 1.00 9.94 157 TRP B C 1
ATOM 2080 O O . TRP B 1 109 ? 53.718 66.466 -130.289 1.00 9.20 157 TRP B O 1
ATOM 2091 N N . TYR B 1 110 ? 54.450 64.977 -128.767 1.00 8.92 158 TYR B N 1
ATOM 2092 C CA . TYR B 1 110 ? 55.673 64.649 -129.493 1.00 9.16 158 TYR B CA 1
ATOM 2093 C C . TYR B 1 110 ? 55.802 63.144 -129.678 1.00 9.53 158 TYR B C 1
ATOM 2094 O O . TYR B 1 110 ? 55.440 62.370 -128.788 1.00 7.85 158 TYR B O 1
ATOM 2103 N N . CYS B 1 111 ? 56.330 62.729 -130.824 1.00 9.22 159 CYS B N 1
ATOM 2104 C CA . CYS B 1 111 ? 56.469 61.307 -131.104 1.00 8.71 159 CYS B CA 1
ATOM 2105 C C . CYS B 1 111 ? 57.896 60.874 -131.435 1.00 8.41 159 CYS B C 1
ATOM 2106 O O . CYS B 1 111 ? 58.730 61.670 -131.869 1.00 7.67 159 CYS B O 1
ATOM 2109 N N . GLY B 1 112 ? 58.157 59.586 -131.225 1.00 7.83 160 GLY B N 1
ATOM 2110 C CA . GLY B 1 112 ? 59.460 59.010 -131.497 1.00 6.84 160 GLY B CA 1
ATOM 2111 C C . GLY B 1 112 ? 59.276 57.507 -131.474 1.00 7.15 160 GLY B C 1
ATOM 2112 O O . GLY B 1 112 ? 58.270 56.999 -131.968 1.00 6.75 160 GLY B O 1
ATOM 2113 N N . THR B 1 113 ? 60.223 56.783 -130.896 1.00 6.61 161 THR B N 1
ATOM 2114 C CA . THR B 1 113 ? 60.089 55.339 -130.817 1.00 7.42 161 THR B CA 1
ATOM 2115 C C . THR B 1 113 ? 60.546 54.816 -129.464 1.00 7.73 161 THR B C 1
ATOM 2116 O O . THR B 1 113 ? 61.243 55.501 -128.715 1.00 6.94 161 THR B O 1
ATOM 2120 N N . ILE B 1 114 ? 60.126 53.596 -129.162 1.00 6.92 162 ILE B N 1
ATOM 2121 C CA . ILE B 1 114 ? 60.501 52.931 -127.925 1.00 8.25 162 ILE B CA 1
ATOM 2122 C C . ILE B 1 114 ? 61.888 52.382 -128.217 1.00 9.88 162 ILE B C 1
ATOM 2123 O O . ILE B 1 114 ? 62.064 51.593 -129.147 1.00 10.12 162 ILE B O 1
ATOM 2128 N N . GLN B 1 115 ? 62.873 52.804 -127.431 1.00 9.02 163 GLN B N 1
ATOM 2129 C CA . GLN B 1 115 ? 64.251 52.382 -127.651 1.00 10.23 163 GLN B CA 1
ATOM 2130 C C . GLN B 1 115 ? 64.752 51.215 -126.815 1.00 11.25 163 GLN B C 1
ATOM 2131 O O . GLN B 1 115 ? 65.507 50.373 -127.311 1.00 10.05 163 GLN B O 1
ATOM 2137 N N . ALA B 1 116 ? 64.352 51.165 -125.550 1.00 9.26 164 ALA B N 1
ATOM 2138 C CA . ALA B 1 116 ? 64.819 50.096 -124.680 1.00 10.27 164 ALA B CA 1
ATOM 2139 C C . ALA B 1 116 ? 63.959 49.961 -123.436 1.00 9.63 164 ALA B C 1
ATOM 2140 O O . ALA B 1 116 ? 63.314 50.910 -123.007 1.00 10.28 164 ALA B O 1
ATOM 2142 N N . ARG B 1 117 ? 63.956 48.769 -122.859 1.00 9.47 165 ARG B N 1
ATOM 2143 C CA . ARG B 1 117 ? 63.195 48.515 -121.644 1.00 8.57 165 ARG B CA 1
ATOM 2144 C C . ARG B 1 117 ? 64.171 48.064 -120.565 1.00 8.64 165 ARG B C 1
ATOM 2145 O O . ARG B 1 117 ? 65.379 47.988 -120.812 1.00 7.63 165 ARG B O 1
ATOM 2153 N N . ASN B 1 118 ? 63.652 47.793 -119.371 1.00 9.12 166 ASN B N 1
ATOM 2154 C CA . ASN B 1 118 ? 64.476 47.340 -118.252 1.00 10.97 166 ASN B CA 1
ATOM 2155 C C . ASN B 1 118 ? 65.583 48.335 -117.940 1.00 9.53 166 ASN B C 1
ATOM 2156 O O . ASN B 1 118 ? 66.725 47.949 -117.684 1.00 10.20 166 ASN B O 1
ATOM 2161 N N . GLN B 1 119 ? 65.234 49.617 -117.941 1.00 9.72 167 GLN B N 1
ATOM 2162 C CA . GLN B 1 119 ? 66.199 50.674 -117.679 1.00 10.26 167 GLN B CA 1
ATOM 2163 C C . GLN B 1 119 ? 66.224 51.161 -116.232 1.00 10.89 167 GLN B C 1
ATOM 2164 O O . GLN B 1 119 ? 65.184 51.291 -115.586 1.00 9.79 167 GLN B O 1
ATOM 2170 N N . THR B 1 120 ? 67.429 51.428 -115.738 1.00 11.47 168 THR B N 1
ATOM 2171 C CA . THR B 1 120 ? 67.623 51.952 -114.390 1.00 13.27 168 THR B CA 1
ATOM 2172 C C . THR B 1 120 ? 68.049 53.410 -114.580 1.00 13.96 168 THR B C 1
ATOM 2173 O O . THR B 1 120 ? 68.983 53.692 -115.335 1.00 14.76 168 THR B O 1
ATOM 2177 N N . VAL B 1 121 ? 67.358 54.334 -113.921 1.00 12.16 169 VAL B N 1
ATOM 2178 C CA . VAL B 1 121 ? 67.695 55.748 -114.042 1.00 12.38 169 VAL B CA 1
ATOM 2179 C C . VAL B 1 121 ? 67.885 56.388 -112.671 1.00 13.10 169 VAL B C 1
ATOM 2180 O O . VAL B 1 121 ? 67.161 56.082 -111.722 1.00 11.14 169 VAL B O 1
ATOM 2184 N N . SER B 1 122 ? 68.862 57.283 -112.576 1.00 12.16 170 SER B N 1
ATOM 2185 C CA . SER B 1 122 ? 69.144 57.967 -111.324 1.00 15.05 170 SER B CA 1
ATOM 2186 C C . SER B 1 122 ? 68.584 59.377 -111.321 1.00 13.32 170 SER B C 1
ATOM 2187 O O . SER B 1 122 ? 68.940 60.198 -112.164 1.00 15.34 170 SER B O 1
ATOM 2190 N N . TYR B 1 123 ? 67.691 59.646 -110.375 1.00 11.11 171 TYR B N 1
ATOM 2191 C CA . TYR B 1 123 ? 67.083 60.964 -110.227 1.00 11.29 171 TYR B CA 1
ATOM 2192 C C . TYR B 1 123 ? 67.638 61.552 -108.934 1.00 10.45 171 TYR B C 1
ATOM 2193 O O . TYR B 1 123 ? 68.273 60.852 -108.148 1.00 9.34 171 TYR B O 1
ATOM 2202 N N . PRO B 1 124 ? 67.401 62.847 -108.693 1.00 10.80 173 PRO B N 1
ATOM 2203 C CA . PRO B 1 124 ? 67.912 63.451 -107.457 1.00 11.88 173 PRO B CA 1
ATOM 2204 C C . PRO B 1 124 ? 67.364 62.753 -106.208 1.00 12.98 173 PRO B C 1
ATOM 2205 O O . PRO B 1 124 ? 68.042 62.681 -105.182 1.00 13.31 173 PRO B O 1
ATOM 2209 N N . GLN B 1 125 ? 66.143 62.224 -106.308 1.00 11.27 174 GLN B N 1
ATOM 2210 C CA . GLN B 1 125 ? 65.499 61.548 -105.185 1.00 10.94 174 GLN B CA 1
ATOM 2211 C C . GLN B 1 125 ? 65.899 60.083 -105.034 1.00 11.10 174 GLN B C 1
ATOM 2212 O O . GLN B 1 125 ? 65.572 59.447 -104.030 1.00 10.16 174 GLN B O 1
ATOM 2218 N N . GLY B 1 126 ? 66.595 59.542 -106.028 1.00 10.10 175 GLY B N 1
ATOM 2219 C CA . GLY B 1 126 ? 67.003 58.152 -105.959 1.00 9.91 175 GLY B CA 1
ATOM 2220 C C . GLY B 1 126 ? 66.898 57.462 -107.304 1.00 10.82 175 GLY B C 1
ATOM 2221 O O . GLY B 1 126 ? 66.700 58.105 -108.333 1.00 10.28 175 GLY B O 1
ATOM 2222 N N . THR B 1 127 ? 67.013 56.143 -107.294 1.00 9.88 176 THR B N 1
ATOM 2223 C CA . THR B 1 127 ? 66.955 55.369 -108.523 1.00 10.35 176 THR B CA 1
ATOM 2224 C C . THR B 1 127 ? 65.580 54.779 -108.796 1.00 9.42 176 THR B C 1
ATOM 2225 O O . THR B 1 127 ? 64.860 54.412 -107.869 1.00 8.50 176 THR B O 1
ATOM 2229 N N . VAL B 1 128 ? 65.223 54.705 -110.074 1.00 8.74 177 VAL B N 1
ATOM 2230 C CA . VAL B 1 128 ? 63.956 54.119 -110.492 1.00 8.19 177 VAL B CA 1
ATOM 2231 C C . VAL B 1 128 ? 64.300 53.001 -111.475 1.00 9.61 177 VAL B C 1
ATOM 2232 O O . VAL B 1 128 ? 65.110 53.194 -112.383 1.00 9.44 177 VAL B O 1
ATOM 2236 N N . HIS B 1 129 ? 63.690 51.836 -111.283 1.00 9.85 178 HIS B N 1
ATOM 2237 C CA . HIS B 1 129 ? 63.952 50.678 -112.131 1.00 11.23 178 HIS B CA 1
ATOM 2238 C C . HIS B 1 129 ? 62.823 50.326 -113.090 1.00 10.25 178 HIS B C 1
ATOM 2239 O O . HIS B 1 129 ? 61.720 50.862 -113.006 1.00 7.89 178 HIS B O 1
ATOM 2246 N N . SER B 1 130 ? 63.130 49.406 -114.003 1.00 9.46 179 SER B N 1
ATOM 2247 C CA . SER B 1 130 ? 62.177 48.897 -114.981 1.00 9.29 179 SER B CA 1
ATOM 2248 C C . SER B 1 130 ? 61.560 49.939 -115.910 1.00 8.42 179 SER B C 1
ATOM 2249 O O . SER B 1 130 ? 60.474 49.723 -116.450 1.00 9.05 179 SER B O 1
ATOM 2252 N N . LEU B 1 131 ? 62.244 51.057 -116.112 1.00 6.90 180 LEU B N 1
ATOM 2253 C CA . LEU B 1 131 ? 61.708 52.089 -116.990 1.00 7.32 180 LEU B CA 1
ATOM 2254 C C . LEU B 1 131 ? 61.961 51.773 -118.455 1.00 7.56 180 LEU B C 1
ATOM 2255 O O . LEU B 1 131 ? 62.819 50.960 -118.790 1.00 7.61 180 LEU B O 1
ATOM 2260 N N . THR B 1 132 ? 61.199 52.416 -119.327 1.00 6.64 181 THR B N 1
ATOM 2261 C CA . THR B 1 132 ? 61.343 52.215 -120.754 1.00 7.66 181 THR B CA 1
ATOM 2262 C C . THR B 1 132 ? 61.823 53.518 -121.369 1.00 8.22 181 THR B C 1
ATOM 2263 O O . THR B 1 132 ? 61.227 54.574 -121.158 1.00 8.77 181 THR B O 1
ATOM 2267 N N . ARG B 1 133 ? 62.918 53.431 -122.116 1.00 7.41 182 ARG B N 1
ATOM 2268 C CA . ARG B 1 133 ? 63.535 54.587 -122.760 1.00 9.09 182 ARG B CA 1
ATOM 2269 C C . ARG B 1 133 ? 62.963 54.872 -124.144 1.00 7.96 182 ARG B C 1
ATOM 2270 O O . ARG B 1 133 ? 62.732 53.952 -124.925 1.00 9.05 182 ARG B O 1
ATOM 2278 N N . THR B 1 134 ? 62.731 56.150 -124.441 1.00 7.72 183 THR B N 1
ATOM 2279 C CA . THR B 1 134 ? 62.227 56.552 -125.750 1.00 7.60 183 THR B CA 1
ATOM 2280 C C . THR B 1 134 ? 63.025 57.753 -126.240 1.00 8.98 183 THR B C 1
ATOM 2281 O O . THR B 1 134 ? 63.697 58.433 -125.457 1.00 7.88 183 THR B O 1
ATOM 2285 N N . SER B 1 135 ? 62.939 58.016 -127.539 1.00 9.12 184 SER B N 1
ATOM 2286 C CA . SER B 1 135 ? 63.653 59.121 -128.161 1.00 8.64 184 SER B CA 1
ATOM 2287 C C . SER B 1 135 ? 62.859 60.426 -128.132 1.00 10.41 184 SER B C 1
ATOM 2288 O O . SER B 1 135 ? 63.239 61.401 -128.777 1.00 9.93 184 SER B O 1
ATOM 2291 N N . VAL B 1 136 ? 61.760 60.443 -127.386 1.00 10.90 185 VAL B N 1
ATOM 2292 C CA . VAL B 1 136 ? 60.930 61.638 -127.300 1.00 12.98 185 VAL B CA 1
ATOM 2293 C C . VAL B 1 136 ? 61.435 62.604 -126.229 1.00 12.70 185 VAL B C 1
ATOM 2294 O O . VAL B 1 136 ? 61.933 62.184 -125.186 1.00 12.51 185 VAL B O 1
ATOM 2298 N N . CYS B 1 137 ? 61.299 63.899 -126.502 1.00 12.13 189 CYS B N 1
ATOM 2299 C CA . CYS B 1 137 ? 61.717 64.947 -125.574 1.00 12.76 189 CYS B CA 1
ATOM 2300 C C . CYS B 1 137 ? 60.603 65.178 -124.548 1.00 13.05 189 CYS B C 1
ATOM 2301 O O . CYS B 1 137 ? 59.465 64.751 -124.748 1.00 10.31 189 CYS B O 1
ATOM 2304 N N . ALA B 1 138 ? 60.936 65.866 -123.460 1.00 12.63 190 ALA B N 1
ATOM 2305 C CA . ALA B 1 138 ? 59.965 66.182 -122.414 1.00 13.19 190 ALA B CA 1
ATOM 2306 C C . ALA B 1 138 ? 60.511 67.313 -121.552 1.00 12.91 190 ALA B C 1
ATOM 2307 O O . ALA B 1 138 ? 61.726 67.513 -121.472 1.00 12.63 190 ALA B O 1
ATOM 2309 N N . GLU B 1 139 ? 59.616 68.057 -120.912 1.00 11.75 191 GLU B N 1
ATOM 2310 C CA . GLU B 1 139 ? 60.019 69.166 -120.052 1.00 11.98 191 GLU B CA 1
ATOM 2311 C C . GLU B 1 139 ? 59.198 69.156 -118.768 1.00 12.28 191 GLU B C 1
ATOM 2312 O O . GLU B 1 139 ? 58.121 68.560 -118.721 1.00 12.36 191 GLU B O 1
ATOM 2318 N N . PRO B 1 140 ? 59.702 69.801 -117.700 1.00 12.77 192 PRO B N 1
ATOM 2319 C CA . PRO B 1 140 ? 58.967 69.830 -116.430 1.00 12.13 192 PRO B CA 1
ATOM 2320 C C . PRO B 1 140 ? 57.504 70.193 -116.663 1.00 12.08 192 PRO B C 1
ATOM 2321 O O . PRO B 1 140 ? 57.201 71.173 -117.345 1.00 12.38 192 PRO B O 1
ATOM 2325 N N . GLY B 1 141 ? 56.609 69.392 -116.096 1.00 11.30 193 GLY B N 1
ATOM 2326 C CA . GLY B 1 141 ? 55.187 69.623 -116.273 1.00 10.16 193 GLY B CA 1
ATOM 2327 C C . GLY B 1 141 ? 54.571 68.513 -117.114 1.00 9.58 193 GLY B C 1
ATOM 2328 O O . GLY B 1 141 ? 53.380 68.223 -116.996 1.00 9.10 193 GLY B O 1
ATOM 2329 N N . ASP B 1 142 ? 55.382 67.898 -117.976 1.00 9.64 194 ASP B N 1
ATOM 2330 C CA . ASP B 1 142 ? 54.900 66.802 -118.815 1.00 9.98 194 ASP B CA 1
ATOM 2331 C C . ASP B 1 142 ? 54.846 65.504 -118.005 1.00 9.59 194 ASP B C 1
ATOM 2332 O O . ASP B 1 142 ? 54.243 64.522 -118.440 1.00 10.50 194 ASP B O 1
ATOM 2337 N N . SER B 1 143 ? 55.486 65.506 -116.835 1.00 10.59 195 SER B N 1
ATOM 2338 C CA . SER B 1 143 ? 55.538 64.330 -115.963 1.00 10.85 195 SER B CA 1
ATOM 2339 C C . SER B 1 143 ? 54.180 63.681 -115.729 1.00 9.93 195 SER B C 1
ATOM 2340 O O . SER B 1 143 ? 53.198 64.362 -115.446 1.00 9.17 195 SER B O 1
ATOM 2343 N N . GLY B 1 144 ? 54.145 62.355 -115.834 1.00 8.76 196 GLY B N 1
ATOM 2344 C CA . GLY B 1 144 ? 52.910 61.620 -115.623 1.00 9.35 196 GLY B CA 1
ATOM 2345 C C . GLY B 1 144 ? 52.064 61.505 -116.872 1.00 8.35 196 GLY B C 1
ATOM 2346 O O . GLY B 1 144 ? 51.097 60.742 -116.901 1.00 8.56 196 GLY B O 1
ATOM 2347 N N . GLY B 1 145 ? 52.441 62.251 -117.906 1.00 7.53 197 GLY B N 1
ATOM 2348 C CA . GLY B 1 145 ? 51.702 62.248 -119.155 1.00 7.05 197 GLY B CA 1
ATOM 2349 C C . GLY B 1 145 ? 51.710 60.934 -119.914 1.00 9.45 197 GLY B C 1
ATOM 2350 O O . GLY B 1 145 ? 52.545 60.064 -119.696 1.00 9.77 197 GLY B O 1
ATOM 2351 N N . SER B 1 146 ? 50.767 60.824 -120.839 1.00 8.74 198 SER B N 1
ATOM 2352 C CA . SER B 1 146 ? 50.588 59.633 -121.646 1.00 9.09 198 SER B CA 1
ATOM 2353 C C . SER B 1 146 ? 51.613 59.312 -122.728 1.00 8.10 198 SER B C 1
ATOM 2354 O O . SER B 1 146 ? 52.044 60.185 -123.491 1.00 9.05 198 SER B O 1
ATOM 2357 N N . PHE B 1 147 ? 51.978 58.030 -122.767 1.00 7.41 199 PHE B N 1
ATOM 2358 C CA . PHE B 1 147 ? 52.825 57.460 -123.802 1.00 6.90 199 PHE B CA 1
ATOM 2359 C C . PHE B 1 147 ? 51.897 56.408 -124.419 1.00 8.46 199 PHE B C 1
ATOM 2360 O O . PHE B 1 147 ? 51.378 55.512 -123.732 1.00 7.47 199 PHE B O 1
ATOM 2368 N N . ILE B 1 148 ? 51.666 56.547 -125.716 1.00 8.00 200 ILE B N 1
ATOM 2369 C CA . ILE B 1 148 ? 50.758 55.655 -126.412 1.00 7.91 200 ILE B CA 1
ATOM 2370 C C . ILE B 1 148 ? 51.274 55.287 -127.797 1.00 9.41 200 ILE B C 1
ATOM 2371 O O . ILE B 1 148 ? 51.895 56.106 -128.483 1.00 8.44 200 ILE B O 1
ATOM 2376 N N . SER B 1 149 ? 51.038 54.036 -128.186 1.00 10.24 201 SER B N 1
ATOM 2377 C CA . SER B 1 149 ? 51.431 53.543 -129.501 1.00 11.70 201 SER B CA 1
ATOM 2378 C C . SER B 1 149 ? 50.151 53.056 -130.168 1.00 11.79 201 SER B C 1
ATOM 2379 O O . SER B 1 149 ? 49.543 52.080 -129.725 1.00 10.99 201 SER B O 1
ATOM 2382 N N . GLY B 1 150 A 49.745 53.739 -131.234 1.00 11.94 201 GLY B N 1
ATOM 2383 C CA . GLY B 1 150 A 48.517 53.366 -131.903 1.00 12.18 201 GLY B CA 1
ATOM 2384 C C . GLY B 1 150 A 47.404 53.709 -130.935 1.00 11.87 201 GLY B C 1
ATOM 2385 O O . GLY B 1 150 A 47.269 54.862 -130.532 1.00 11.81 201 GLY B O 1
ATOM 2386 N N . THR B 1 151 ? 46.611 52.715 -130.551 1.00 10.75 207 THR B N 1
ATOM 2387 C CA . THR B 1 151 ? 45.527 52.938 -129.601 1.00 11.98 207 THR B CA 1
ATOM 2388 C C . THR B 1 151 ? 45.844 52.204 -128.294 1.00 11.47 207 THR B C 1
ATOM 2389 O O . THR B 1 151 ? 44.994 52.083 -127.414 1.00 11.81 207 THR B O 1
ATOM 2393 N N . GLN B 1 152 ? 47.078 51.726 -128.173 1.00 11.54 208 GLN B N 1
ATOM 2394 C CA . GLN B 1 152 ? 47.504 50.988 -126.985 1.00 11.67 208 GLN B CA 1
ATOM 2395 C C . GLN B 1 152 ? 48.302 51.833 -125.990 1.00 10.36 208 GLN B C 1
ATOM 2396 O O . GLN B 1 152 ? 49.374 52.338 -126.313 1.00 11.23 208 GLN B O 1
ATOM 2402 N N . ALA B 1 153 ? 47.777 51.977 -124.780 1.00 9.20 209 ALA B N 1
ATOM 2403 C CA . ALA B 1 153 ? 48.461 52.740 -123.744 1.00 7.93 209 ALA B CA 1
ATOM 2404 C C . ALA B 1 153 ? 49.754 52.007 -123.402 1.00 8.21 209 ALA B C 1
ATOM 2405 O O . ALA B 1 153 ? 49.755 50.786 -123.244 1.00 9.33 209 ALA B O 1
ATOM 2407 N N . GLN B 1 154 ? 50.852 52.749 -123.286 1.00 7.70 210 GLN B N 1
ATOM 2408 C CA . GLN B 1 154 ? 52.139 52.139 -122.966 1.00 7.58 210 GLN B CA 1
ATOM 2409 C C . GLN B 1 154 ? 52.641 52.476 -121.563 1.00 7.96 210 GLN B C 1
ATOM 2410 O O . GLN B 1 154 ? 53.078 51.590 -120.826 1.00 6.72 210 GLN B O 1
ATOM 2416 N N . GLY B 1 155 ? 52.582 53.754 -121.194 1.00 6.75 211 GLY B N 1
ATOM 2417 C CA . GLY B 1 155 ? 53.060 54.143 -119.879 1.00 7.82 211 GLY B CA 1
ATOM 2418 C C . GLY B 1 155 ? 52.886 55.611 -119.550 1.00 8.52 211 GLY B C 1
ATOM 2419 O O . GLY B 1 155 ? 52.216 56.345 -120.283 1.00 8.35 211 GLY B O 1
ATOM 2420 N N . VAL B 1 156 ? 53.486 56.038 -118.441 1.00 7.79 212 VAL B N 1
ATOM 2421 C CA . VAL B 1 156 ? 53.397 57.426 -118.001 1.00 6.82 212 VAL B CA 1
ATOM 2422 C C . VAL B 1 156 ? 54.783 58.044 -117.867 1.00 8.05 212 VAL B C 1
ATOM 2423 O O . VAL B 1 156 ? 55.714 57.418 -117.348 1.00 7.48 212 VAL B O 1
ATOM 2427 N N . THR B 1 157 ? 54.913 59.281 -118.335 1.00 6.28 213 THR B N 1
ATOM 2428 C CA . THR B 1 157 ? 56.189 59.987 -118.312 1.00 7.23 213 THR B CA 1
ATOM 2429 C C . THR B 1 157 ? 56.823 60.057 -116.923 1.00 7.70 213 THR B C 1
ATOM 2430 O O . THR B 1 157 ? 56.205 60.536 -115.975 1.00 8.22 213 THR B O 1
ATOM 2434 N N . SER B 1 158 ? 58.067 59.591 -116.816 1.00 6.90 214 SER B N 1
ATOM 2435 C CA . SER B 1 158 ? 58.775 59.583 -115.535 1.00 8.20 214 SER B CA 1
ATOM 2436 C C . SER B 1 158 ? 59.886 60.621 -115.446 1.00 9.59 214 SER B C 1
ATOM 2437 O O . SER B 1 158 ? 60.056 61.270 -114.414 1.00 10.34 214 SER B O 1
ATOM 2440 N N . GLY B 1 159 ? 60.658 60.761 -116.517 1.00 8.61 215 GLY B N 1
ATOM 2441 C CA . GLY B 1 159 ? 61.741 61.725 -116.504 1.00 9.90 215 GLY B CA 1
ATOM 2442 C C . GLY B 1 159 ? 62.611 61.604 -117.734 1.00 11.53 215 GLY B C 1
ATOM 2443 O O . GLY B 1 159 ? 62.229 60.954 -118.706 1.00 10.07 215 GLY B O 1
ATOM 2444 N N . GLY B 1 160 ? 63.782 62.227 -117.698 1.00 13.36 216 GLY B N 1
ATOM 2445 C CA . GLY B 1 160 ? 64.675 62.155 -118.839 1.00 14.48 216 GLY B CA 1
ATOM 2446 C C . GLY B 1 160 ? 65.692 63.277 -118.880 1.00 15.66 216 GLY B C 1
ATOM 2447 O O . GLY B 1 160 ? 65.920 63.966 -117.885 1.00 13.23 216 GLY B O 1
ATOM 2448 N N . SER B 1 161 ? 66.314 63.456 -120.039 1.00 15.06 217 SER B N 1
ATOM 2449 C CA . SER B 1 161 ? 67.313 64.500 -120.204 1.00 16.04 217 SER B CA 1
ATOM 2450 C C . SER B 1 161 ? 67.002 65.287 -121.463 1.00 15.76 217 SER B C 1
ATOM 2451 O O . SER B 1 161 ? 66.257 64.823 -122.323 1.00 14.77 217 SER B O 1
ATOM 2454 N N . GLY B 1 162 ? 67.577 66.478 -121.567 1.00 14.63 218 GLY B N 1
ATOM 2455 C CA . GLY B 1 162 ? 67.341 67.306 -122.733 1.00 16.38 218 GLY B CA 1
ATOM 2456 C C . GLY B 1 162 ? 66.042 68.077 -122.618 1.00 16.33 218 GLY B C 1
ATOM 2457 O O . GLY B 1 162 ? 65.500 68.246 -121.527 1.00 16.61 218 GLY B O 1
ATOM 2458 N N . ASN B 1 163 ? 65.543 68.552 -123.751 1.00 16.26 219 ASN B N 1
ATOM 2459 C CA . ASN B 1 163 ? 64.305 69.312 -123.788 1.00 16.17 219 ASN B CA 1
ATOM 2460 C C . ASN B 1 163 ? 63.758 69.253 -125.205 1.00 16.94 219 ASN B C 1
ATOM 2461 O O . ASN B 1 163 ? 64.373 68.649 -126.087 1.00 16.16 219 ASN B O 1
ATOM 2466 N N . CYS B 1 164 A 62.608 69.877 -125.435 1.00 16.71 219 CYS B N 1
ATOM 2467 C CA . CYS B 1 164 A 62.014 69.842 -126.758 1.00 17.71 219 CYS B CA 1
ATOM 2468 C C . CYS B 1 164 A 62.510 70.927 -127.708 1.00 19.15 219 CYS B C 1
ATOM 2469 O O . CYS B 1 164 A 61.932 71.145 -128.772 1.00 20.36 219 CYS B O 1
ATOM 2472 N N . ARG B 1 165 ? 63.588 71.601 -127.325 1.00 19.42 220 ARG B N 1
ATOM 2473 C CA . ARG B 1 165 ? 64.166 72.635 -128.172 1.00 20.58 220 ARG B CA 1
ATOM 2474 C C . ARG B 1 165 ? 65.344 72.020 -128.919 1.00 21.27 220 ARG B C 1
ATOM 2475 O O . ARG B 1 165 ? 65.479 72.181 -130.133 1.00 22.70 220 ARG B O 1
ATOM 2477 N N . THR B 1 166 ? 66.189 71.303 -128.184 1.00 20.73 222 THR B N 1
ATOM 2478 C CA . THR B 1 166 ? 67.359 70.662 -128.772 1.00 22.30 222 THR B CA 1
ATOM 2479 C C . THR B 1 166 ? 67.204 69.151 -128.857 1.00 21.08 222 THR B C 1
ATOM 2480 O O . THR B 1 166 ? 68.056 68.467 -129.418 1.00 21.29 222 THR B O 1
ATOM 2484 N N . GLY B 1 167 ? 66.117 68.627 -128.302 1.00 19.44 223 GLY B N 1
ATOM 2485 C CA . GLY B 1 167 ? 65.905 67.194 -128.343 1.00 17.64 223 GLY B CA 1
ATOM 2486 C C . GLY B 1 167 ? 66.217 66.553 -127.011 1.00 16.06 223 GLY B C 1
ATOM 2487 O O . GLY B 1 167 ? 66.859 67.162 -126.154 1.00 14.20 223 GLY B O 1
ATOM 2488 N N . GLY B 1 168 ? 65.769 65.320 -126.826 1.00 15.31 224 GLY B N 1
ATOM 2489 C CA . GLY B 1 168 ? 66.037 64.654 -125.568 1.00 14.50 224 GLY B CA 1
ATOM 2490 C C . GLY B 1 168 ? 65.634 63.198 -125.526 1.00 13.86 224 GLY B C 1
ATOM 2491 O O . GLY B 1 168 ? 65.215 62.617 -126.527 1.00 13.31 224 GLY B O 1
ATOM 2492 N N . THR B 1 169 ? 65.783 62.613 -124.343 1.00 12.46 225 THR B N 1
ATOM 2493 C CA . THR B 1 169 ? 65.439 61.221 -124.097 1.00 12.67 225 THR B CA 1
ATOM 2494 C C . THR B 1 169 ? 64.467 61.237 -122.931 1.00 11.78 225 THR B C 1
ATOM 2495 O O . THR B 1 169 ? 64.661 61.981 -121.972 1.00 11.96 225 THR B O 1
ATOM 2499 N N . THR B 1 170 ? 63.416 60.436 -123.016 1.00 10.55 226 THR B N 1
ATOM 2500 C CA . THR B 1 170 ? 62.436 60.389 -121.940 1.00 10.47 226 THR B CA 1
ATOM 2501 C C . THR B 1 170 ? 62.135 58.950 -121.580 1.00 9.90 226 THR B C 1
ATOM 2502 O O . THR B 1 170 ? 62.021 58.093 -122.458 1.00 10.96 226 THR B O 1
ATOM 2506 N N . PHE B 1 171 ? 62.020 58.684 -120.282 1.00 8.36 227 PHE B N 1
ATOM 2507 C CA . PHE B 1 171 ? 61.716 57.345 -119.802 1.00 8.01 227 PHE B CA 1
ATOM 2508 C C . PHE B 1 171 ? 60.307 57.331 -119.252 1.00 7.74 227 PHE B C 1
ATOM 2509 O O . PHE B 1 171 ? 59.822 58.345 -118.748 1.00 8.05 227 PHE B O 1
ATOM 2517 N N . TYR B 1 172 ? 59.643 56.187 -119.349 1.00 5.80 228 TYR B N 1
ATOM 2518 C CA . TYR B 1 172 ? 58.301 56.088 -118.805 1.00 4.72 228 TYR B CA 1
ATOM 2519 C C . TYR B 1 172 ? 58.105 54.839 -117.970 1.00 6.05 228 TYR B C 1
ATOM 2520 O O . TYR B 1 172 ? 58.819 53.844 -118.126 1.00 6.27 228 TYR B O 1
ATOM 2529 N N . GLN B 1 173 ? 57.156 54.931 -117.046 1.00 5.17 229 GLN B N 1
ATOM 2530 C CA . GLN B 1 173 ? 56.791 53.829 -116.174 1.00 5.73 229 GLN B CA 1
ATOM 2531 C C . GLN B 1 173 ? 55.736 53.048 -116.952 1.00 6.84 229 GLN B C 1
ATOM 2532 O O . GLN B 1 173 ? 54.745 53.624 -117.406 1.00 7.16 229 GLN B O 1
ATOM 2538 N N . GLU B 1 174 ? 55.961 51.751 -117.136 1.00 6.87 230 GLU B N 1
ATOM 2539 C CA . GLU B 1 174 ? 55.014 50.907 -117.862 1.00 7.49 230 GLU B CA 1
ATOM 2540 C C . GLU B 1 174 ? 53.649 50.958 -117.175 1.00 7.80 230 GLU B C 1
ATOM 2541 O O . GLU B 1 174 ? 53.556 50.973 -115.943 1.00 7.96 230 GLU B O 1
ATOM 2547 N N . VAL B 1 175 ? 52.588 50.970 -117.972 1.00 5.92 231 VAL B N 1
ATOM 2548 C CA . VAL B 1 175 ? 51.242 51.054 -117.423 1.00 7.73 231 VAL B CA 1
ATOM 2549 C C . VAL B 1 175 ? 50.665 49.738 -116.897 1.00 7.90 231 VAL B C 1
ATOM 2550 O O . VAL B 1 175 ? 49.947 49.733 -115.901 1.00 7.10 231 VAL B O 1
ATOM 2554 N N . ASN B 1 176 ? 50.992 48.620 -117.539 1.00 8.34 232 ASN B N 1
ATOM 2555 C CA . ASN B 1 176 ? 50.427 47.347 -117.105 1.00 8.93 232 ASN B CA 1
ATOM 2556 C C . ASN B 1 176 ? 50.723 46.922 -115.663 1.00 8.92 232 ASN B C 1
ATOM 2557 O O . ASN B 1 176 ? 49.865 46.330 -115.009 1.00 8.85 232 ASN B O 1
ATOM 2562 N N . PRO B 1 177 ? 51.933 47.208 -115.150 1.00 9.22 233 PRO B N 1
ATOM 2563 C CA . PRO B 1 177 ? 52.207 46.808 -113.765 1.00 9.03 233 PRO B CA 1
ATOM 2564 C C . PRO B 1 177 ? 51.262 47.527 -112.799 1.00 8.32 233 PRO B C 1
ATOM 2565 O O . PRO B 1 177 ? 50.832 46.957 -111.795 1.00 7.94 233 PRO B O 1
ATOM 2569 N N . MET B 1 178 ? 50.945 48.782 -113.107 1.00 7.25 234 MET B N 1
ATOM 2570 C CA . MET B 1 178 ? 50.040 49.563 -112.271 1.00 8.78 234 MET B CA 1
ATOM 2571 C C . MET B 1 178 ? 48.626 48.988 -112.339 1.00 9.10 234 MET B C 1
ATOM 2572 O O . MET B 1 178 ? 47.978 48.774 -111.316 1.00 7.45 234 MET B O 1
ATOM 2577 N N . LEU B 1 179 ? 48.155 48.747 -113.558 1.00 8.91 235 LEU B N 1
ATOM 2578 C CA . LEU B 1 179 ? 46.820 48.201 -113.769 1.00 10.59 235 LEU B CA 1
ATOM 2579 C C . LEU B 1 179 ? 46.651 46.865 -113.053 1.00 10.86 235 LEU B C 1
ATOM 2580 O O . LEU B 1 179 ? 45.620 46.611 -112.428 1.00 12.19 235 LEU B O 1
ATOM 2585 N N . ASN B 1 180 ? 47.667 46.015 -113.137 1.00 10.66 236 ASN B N 1
ATOM 2586 C CA . ASN B 1 180 ? 47.590 44.708 -112.500 1.00 10.67 236 ASN B CA 1
ATOM 2587 C C . ASN B 1 180 ? 47.732 44.766 -110.981 1.00 9.40 236 ASN B C 1
ATOM 2588 O O . ASN B 1 180 ? 46.869 44.280 -110.256 1.00 9.82 236 ASN B O 1
ATOM 2593 N N . SER B 1 181 ? 48.817 45.364 -110.504 1.00 8.65 237 SER B N 1
ATOM 2594 C CA . SER B 1 181 ? 49.061 45.440 -109.065 1.00 9.69 237 SER B CA 1
ATOM 2595 C C . SER B 1 181 ? 48.020 46.231 -108.290 1.00 10.21 237 SER B C 1
ATOM 2596 O O . SER B 1 181 ? 47.772 45.953 -107.118 1.00 10.16 237 SER B O 1
ATOM 2599 N N . TRP B 1 182 ? 47.408 47.219 -108.926 1.00 9.65 238 TRP B N 1
ATOM 2600 C CA . TRP B 1 182 ? 46.407 48.003 -108.223 1.00 9.86 238 TRP B CA 1
ATOM 2601 C C . TRP B 1 182 ? 44.982 47.717 -108.671 1.00 11.60 238 TRP B C 1
ATOM 2602 O O . TRP B 1 182 ? 44.077 48.479 -108.363 1.00 10.88 238 TRP B O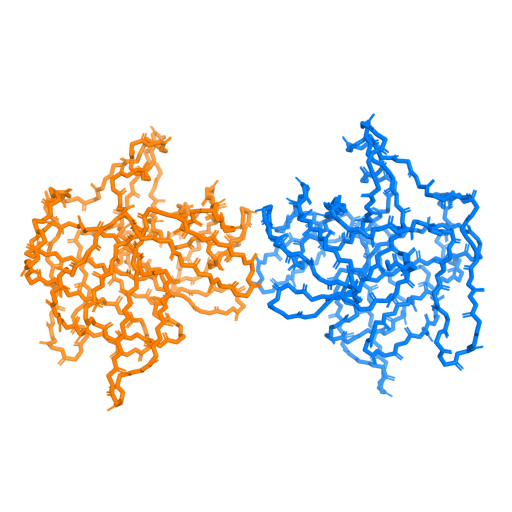 1
ATOM 2613 N N . ASN B 1 183 ? 44.784 46.624 -109.399 1.00 11.13 239 ASN B N 1
ATOM 2614 C CA . ASN B 1 183 ? 43.445 46.248 -109.845 1.00 13.06 239 ASN B CA 1
ATOM 2615 C C . ASN B 1 183 ? 42.690 47.408 -110.468 1.00 12.95 239 ASN B C 1
ATOM 2616 O O . ASN B 1 183 ? 41.586 47.746 -110.034 1.00 11.96 239 ASN B O 1
ATOM 2621 N N . LEU B 1 184 ? 43.288 48.017 -111.481 1.00 11.79 240 LEU B N 1
ATOM 2622 C CA . LEU B 1 184 ? 42.669 49.145 -112.162 1.00 12.10 240 LEU B CA 1
ATOM 2623 C C . LEU B 1 184 ? 42.207 48.710 -113.537 1.00 11.92 240 LEU B C 1
ATOM 2624 O O . LEU B 1 184 ? 42.783 47.804 -114.135 1.00 11.95 240 LEU B O 1
ATOM 2629 N N . ARG B 1 185 ? 41.159 49.356 -114.028 1.00 12.65 241 ARG B N 1
ATOM 2630 C CA . ARG B 1 185 ? 40.616 49.052 -115.343 1.00 13.59 241 ARG B CA 1
ATOM 2631 C C . ARG B 1 185 ? 40.785 50.284 -116.219 1.00 13.30 241 ARG B C 1
ATOM 2632 O O . ARG B 1 185 ? 40.214 51.338 -115.946 1.00 13.74 241 ARG B O 1
ATOM 2634 N N . LEU B 1 186 ? 41.587 50.145 -117.265 1.00 13.21 242 LEU B N 1
ATOM 2635 C CA . LEU B 1 186 ? 41.847 51.232 -118.192 1.00 14.72 242 LEU B CA 1
ATOM 2636 C C . LEU B 1 186 ? 40.545 51.622 -118.888 1.00 15.53 242 LEU B C 1
ATOM 2637 O O . LEU B 1 186 ? 39.771 50.755 -119.294 1.00 15.27 242 LEU B O 1
ATOM 2642 N N . ARG B 1 187 ? 40.299 52.920 -119.013 1.00 15.32 243 ARG B N 1
ATOM 2643 C CA . ARG B 1 187 ? 39.094 53.402 -119.677 1.00 17.32 243 ARG B CA 1
ATOM 2644 C C . ARG B 1 187 ? 39.275 53.275 -121.187 1.00 17.36 243 ARG B C 1
ATOM 2645 O O . ARG B 1 187 ? 40.152 53.916 -121.769 1.00 16.33 243 ARG B O 1
ATOM 2653 N N . THR B 1 188 ? 38.448 52.445 -121.815 1.00 17.57 244 THR B N 1
ATOM 2654 C CA . THR B 1 188 ? 38.524 52.238 -123.256 1.00 19.68 244 THR B CA 1
ATOM 2655 C C . THR B 1 188 ? 37.176 52.504 -123.921 1.00 21.51 244 THR B C 1
ATOM 2656 O O . THR B 1 188 ? 36.260 52.975 -123.215 1.00 23.43 244 THR B O 1
#